Protein AF-A0A2V7VLM2-F1 (afdb_monomer_lite)

Radius of gyration: 46.57 Å; chains: 1; bounding box: 96×86×127 Å

pLDDT: mean 75.6, std 17.17, range [25.17, 95.81]

Foldseek 3Di:
DDDDVVPVPPPPDPDDDDDDDDDALDDDDDPDDDFAEEEEEEELALPFFALEPVDDNLVLVSVLVVLLVPHHYKYWYDFELVLTDISDSVSRDNHHHFHQLLSSVVVVLVVVVVDDPPRQYAYEYEEQPDHGYDPVRCPVVCDDPPDDPSVVSLVNLLQVLLVSLHQAAYENEADFDDDDDDPLVSPDDDPSVLSSNCSNPPPLSDPVLQSVCVVVVDLDDPHDHRYHYDYRHCRVVVVSVVSSSSRDHDDVVRVVCCCVPPVVVVVVVVVVVVVVVLVQEAFFFFKEKEFAAEPDKWFKAAQCWDAFPVGDTHRGDIATDPDNVRGQKIKHWYWFPFQQQLQQEDCPPPDPLLVVLRHDDLVRSVVQLVCLCPPNDPVSVVLSVVLLVLLVVDDLVQLVCQRRDDSNPNHVPHSSVSSSSSSNCSVDPVSVCVRTGIWMWMAGPDDPGDIDTQDAQDWDDRDQWIWGWNDWDADDPHGIMTMIGTNDDDDPPCVVVVDDSVCSVVVVPDDRDYTYRD

Secondary structure (DSSP, 8-state):
---SSTTSSSSS---------PPPTTPPPPTT--SPEEEEEEE-BSSSPPS-SSS-HHHHHHHHHHTTTT--EEEEEESSTTS-EES-GGG--S-BS-B-HHHHHHHHHHHHTTSPTT--EEEEEEE----B--GGGGGGG-PPTT--HHHHHHHHHHHHHHHH---EEEEEESPPP-SS--TT-TT---HHHHHHHHHHHGGGG-HHHHHHHHHTT--STTS---EEEE-TTTHHHHHHHHHHHHHSPP-HHHHHHHIIIIIHHHHHHHHHHHHHHHHTSPPTT-EEEEEE-BT-EEEEEES--EE-TTSSEE-SSEEEES-GGG-SEEEEEE------S-TT-B-TT--HHHHHHTT--HHHHHHHHHHHHHT--HHHHHHHHHHHHHHHHS-HHHHHHHHTS-TTTGGGSBHHHHHHHHHHHHH-HHHHHHHHS-EEEEEE-STT--EEE--TT-EEEETTEEEEEEEEEE-SSSSEEEEEEEEE---SSSGGGTS-HHHHHHT--SPPPEEEE-

Structure (mmCIF, N/CA/C/O backbone):
data_AF-A0A2V7VLM2-F1
#
_entry.id   AF-A0A2V7VLM2-F1
#
loop_
_atom_site.group_PDB
_atom_site.id
_atom_site.type_symbol
_atom_site.label_atom_id
_atom_site.label_alt_id
_atom_site.label_comp_id
_atom_site.label_asym_id
_atom_site.label_entity_id
_atom_site.label_seq_id
_atom_site.pdbx_PDB_ins_code
_atom_site.Cartn_x
_atom_site.Cartn_y
_atom_site.Cartn_z
_atom_site.occupancy
_atom_site.B_iso_or_equiv
_atom_site.auth_seq_id
_atom_site.auth_comp_id
_atom_site.auth_asym_id
_atom_site.auth_atom_id
_atom_site.pdbx_PDB_model_num
ATOM 1 N N . MET A 1 1 ? -28.155 53.108 18.774 1.00 36.38 1 MET A N 1
ATOM 2 C CA . MET A 1 1 ? -28.112 51.716 18.278 1.00 36.38 1 MET A CA 1
ATOM 3 C C . MET A 1 1 ? -28.045 50.780 19.468 1.00 36.38 1 MET A C 1
ATOM 5 O O . MET A 1 1 ? -26.976 50.373 19.896 1.00 36.38 1 MET A O 1
ATOM 9 N N . ALA A 1 2 ? -29.216 50.557 20.053 1.00 30.72 2 ALA A N 1
ATOM 10 C CA . ALA A 1 2 ? -29.470 49.630 21.142 1.00 30.72 2 ALA A CA 1
ATOM 11 C C . ALA A 1 2 ? -30.207 48.412 20.562 1.00 30.72 2 ALA A C 1
ATOM 13 O O . ALA A 1 2 ? -30.839 48.543 19.517 1.00 30.72 2 ALA A O 1
ATOM 14 N N . ASN A 1 3 ? -30.166 47.284 21.274 1.00 41.12 3 ASN A N 1
ATOM 15 C CA . ASN A 1 3 ? -30.905 46.037 21.016 1.00 41.12 3 ASN A CA 1
ATOM 16 C C . ASN A 1 3 ? -30.292 45.032 20.032 1.00 41.12 3 ASN A C 1
ATOM 18 O O . ASN A 1 3 ? -30.831 44.763 18.966 1.00 41.12 3 ASN A O 1
ATOM 22 N N . LEU A 1 4 ? -29.250 44.345 20.503 1.00 33.31 4 LEU A N 1
ATOM 23 C CA . LEU A 1 4 ? -29.078 42.917 20.185 1.00 33.31 4 LEU A CA 1
ATOM 24 C C . LEU A 1 4 ? -28.618 42.086 21.400 1.00 33.31 4 LEU A C 1
ATOM 26 O O . LEU A 1 4 ? -28.840 40.883 21.448 1.00 33.31 4 LEU A O 1
ATOM 30 N N . VAL A 1 5 ? -28.056 42.730 22.431 1.00 40.00 5 VAL A N 1
ATOM 31 C CA . VAL A 1 5 ? -27.582 42.063 23.660 1.00 40.00 5 VAL A CA 1
ATOM 32 C C . VAL A 1 5 ? -28.712 41.822 24.680 1.00 40.00 5 VAL A C 1
ATOM 34 O O . VAL A 1 5 ? -28.629 40.921 25.506 1.00 40.00 5 VAL A O 1
ATOM 37 N N . THR A 1 6 ? -29.827 42.548 24.575 1.00 39.66 6 THR A N 1
ATOM 38 C CA . THR A 1 6 ? -30.983 42.453 25.487 1.00 39.66 6 THR A CA 1
ATOM 39 C C . THR A 1 6 ? -31.973 41.330 25.148 1.00 39.66 6 THR A C 1
ATOM 41 O O . THR A 1 6 ? -32.847 41.041 25.958 1.00 39.66 6 THR A O 1
ATOM 44 N N . LEU A 1 7 ? -31.840 40.659 23.994 1.00 33.75 7 LEU A N 1
ATOM 45 C CA . LEU A 1 7 ? -32.772 39.599 23.569 1.00 33.75 7 LEU A CA 1
ATOM 46 C C . LEU A 1 7 ? -32.312 38.174 23.936 1.00 33.75 7 LEU A C 1
ATOM 48 O O . LEU A 1 7 ? -33.102 37.239 23.850 1.00 33.75 7 LEU A O 1
ATOM 52 N N . LEU A 1 8 ? -31.060 37.994 24.376 1.00 30.78 8 LEU A N 1
ATOM 53 C CA . LEU A 1 8 ? -30.524 36.680 24.769 1.00 30.78 8 LEU A CA 1
ATOM 54 C C . LEU A 1 8 ? -30.582 36.424 26.289 1.00 30.78 8 LEU A C 1
ATOM 56 O O . LEU A 1 8 ? -30.378 35.299 26.734 1.00 30.78 8 LEU A O 1
ATOM 60 N N . GLY A 1 9 ? -30.887 37.455 27.086 1.00 33.91 9 GLY A N 1
ATOM 61 C CA . GLY A 1 9 ? -30.931 37.391 28.553 1.00 33.91 9 GLY A CA 1
ATOM 62 C C . GLY A 1 9 ? -32.288 37.019 29.165 1.00 33.91 9 GLY A C 1
ATOM 63 O O . GLY A 1 9 ? -32.377 36.896 30.380 1.00 33.91 9 GLY A O 1
ATOM 64 N N . LEU A 1 10 ? -33.342 36.831 28.361 1.00 32.16 10 LEU A N 1
ATOM 65 C CA . LEU A 1 10 ? -34.728 36.703 28.852 1.00 32.16 10 LEU A CA 1
ATOM 66 C C . LEU A 1 10 ? -35.415 35.359 28.548 1.00 32.16 10 LEU A C 1
ATOM 68 O O . LEU A 1 10 ? -36.614 35.220 28.760 1.00 32.16 10 LEU A O 1
ATOM 72 N N . LEU A 1 11 ? -34.657 34.343 28.124 1.00 28.86 11 LEU A N 1
ATOM 73 C CA . LEU A 1 11 ? -35.158 32.975 27.895 1.00 28.86 11 LEU A CA 1
ATOM 74 C C . LEU A 1 11 ? -34.593 31.933 28.882 1.00 28.86 11 LEU A C 1
ATOM 76 O O . LEU A 1 11 ? -34.762 30.736 28.678 1.00 28.86 11 LEU A O 1
ATOM 80 N N . LEU A 1 12 ? -33.945 32.380 29.967 1.00 31.59 12 LEU A N 1
ATOM 81 C CA . LEU A 1 12 ? -33.258 31.517 30.944 1.00 31.59 12 LEU A CA 1
ATOM 82 C C . LEU A 1 12 ? -33.837 31.544 32.371 1.00 31.59 12 LEU A C 1
ATOM 84 O O . LEU A 1 12 ? -33.212 31.020 33.287 1.00 31.59 12 LEU A O 1
ATOM 88 N N . LEU A 1 13 ? -35.041 32.080 32.581 1.00 33.88 13 LEU A N 1
ATOM 89 C CA . LEU A 1 13 ? -35.683 32.117 33.903 1.00 33.88 13 LEU A CA 1
ATOM 90 C C . LEU A 1 13 ? -37.165 31.732 33.824 1.00 33.88 13 LEU A C 1
ATOM 92 O O . LEU A 1 13 ? -38.043 32.587 33.834 1.00 33.88 13 LEU A O 1
ATOM 96 N N . ALA A 1 14 ? -37.435 30.426 33.770 1.00 26.89 14 ALA A N 1
ATOM 97 C CA . ALA A 1 14 ? -38.721 29.851 34.168 1.00 26.89 14 ALA A CA 1
ATOM 98 C C . ALA A 1 14 ? -38.580 28.345 34.455 1.00 26.89 14 ALA A C 1
ATOM 100 O O . ALA A 1 14 ? -38.871 27.520 33.597 1.00 26.89 14 ALA A O 1
ATOM 101 N N . ALA A 1 15 ? -38.086 28.004 35.650 1.00 28.00 15 ALA A N 1
ATOM 102 C CA . ALA A 1 15 ? -38.544 26.881 36.486 1.00 28.00 15 ALA A CA 1
ATOM 103 C C . ALA A 1 15 ? -37.548 26.679 37.640 1.00 28.00 15 ALA A C 1
ATOM 105 O O . ALA A 1 15 ? -36.472 26.109 37.463 1.00 28.00 15 ALA A O 1
ATOM 106 N N . GLY A 1 16 ? -37.906 27.166 38.830 1.00 27.03 16 GLY A N 1
ATOM 107 C CA . GLY A 1 16 ? -37.249 26.763 40.073 1.00 27.03 16 GLY A CA 1
ATOM 108 C C . GLY A 1 16 ? -37.515 25.283 40.398 1.00 27.03 16 GLY A C 1
ATOM 109 O O . GLY A 1 16 ? -38.425 24.677 39.824 1.00 27.03 16 GLY A O 1
ATOM 110 N N . PRO A 1 17 ? -36.728 24.681 41.305 1.00 28.83 17 PRO A N 1
ATOM 111 C CA . PRO A 1 17 ? -36.789 23.256 41.587 1.00 28.83 17 PRO A CA 1
ATOM 112 C C . PRO A 1 17 ? -38.043 22.933 42.405 1.00 28.83 17 PRO A C 1
ATOM 114 O O . PRO A 1 17 ? -38.349 23.609 43.384 1.00 28.83 17 PRO A O 1
ATOM 117 N N . SER A 1 18 ? -38.746 21.864 42.036 1.00 25.17 18 SER A N 1
ATOM 118 C CA . SER A 1 18 ? -39.710 21.208 42.918 1.00 25.17 18 SER A CA 1
ATOM 119 C C . SER A 1 18 ? -39.148 19.826 43.274 1.00 25.17 18 SER A C 1
ATOM 121 O O . SER A 1 18 ? -38.706 19.114 42.366 1.00 25.17 18 SER A O 1
ATOM 123 N N . PRO A 1 19 ? -39.085 19.449 44.562 1.00 34.75 19 PRO A N 1
ATOM 124 C CA . PRO A 1 19 ? -38.455 18.210 44.988 1.00 34.75 19 PRO A CA 1
ATOM 125 C C . PRO A 1 19 ? -39.368 17.043 44.612 1.00 34.75 19 PRO A C 1
ATOM 127 O O . PRO A 1 19 ? -40.494 16.950 45.100 1.00 34.75 19 PRO A O 1
ATOM 130 N N . LYS A 1 20 ? -38.906 16.145 43.738 1.00 28.62 20 LYS A N 1
ATOM 131 C CA . LYS A 1 20 ? -39.603 14.882 43.478 1.00 28.62 20 LYS A CA 1
ATOM 132 C C . LYS A 1 20 ? -38.681 13.687 43.689 1.00 28.62 20 LYS A C 1
ATOM 134 O O . LYS A 1 20 ? -37.589 13.622 43.138 1.00 28.62 20 LYS A O 1
ATOM 139 N N . ALA A 1 21 ? -39.208 12.827 44.556 1.00 29.09 21 ALA A N 1
ATOM 140 C CA . ALA A 1 21 ? -38.787 11.534 45.067 1.00 29.09 21 ALA A CA 1
ATOM 141 C C . ALA A 1 21 ? -37.765 10.734 44.247 1.00 29.09 21 ALA A C 1
ATOM 143 O O . ALA A 1 21 ? -37.839 10.632 43.024 1.00 29.09 21 ALA A O 1
ATOM 144 N N . THR A 1 22 ? -36.874 10.083 44.993 1.00 28.08 22 THR A N 1
ATOM 145 C CA . THR A 1 22 ? -36.001 8.986 44.578 1.00 28.08 22 THR A CA 1
ATOM 146 C C . THR A 1 22 ? -36.812 7.919 43.825 1.00 28.08 22 THR A C 1
ATOM 148 O O . THR A 1 22 ? -37.775 7.402 44.395 1.00 28.08 22 THR A O 1
ATOM 151 N N . PRO A 1 23 ? -36.483 7.576 42.567 1.00 33.62 23 PRO A N 1
ATOM 152 C CA . PRO A 1 23 ? -37.183 6.503 41.873 1.00 33.62 23 PRO A CA 1
ATOM 153 C C . PRO A 1 23 ? -36.756 5.138 42.437 1.00 33.62 23 PRO A C 1
ATOM 155 O O . PRO A 1 23 ? -35.568 4.852 42.568 1.00 33.62 23 PRO A O 1
ATOM 158 N N . SER A 1 24 ? -37.755 4.322 42.782 1.00 31.94 24 SER A N 1
ATOM 159 C CA . SER A 1 24 ? -37.627 2.933 43.242 1.00 31.94 24 SER A CA 1
ATOM 160 C C . SER A 1 24 ? -37.274 1.988 42.070 1.00 31.94 24 SER A C 1
ATOM 162 O O . SER A 1 24 ? -37.649 2.297 40.936 1.00 31.94 24 SER A O 1
ATOM 164 N N . PRO A 1 25 ? -36.603 0.836 42.288 1.00 42.09 25 PRO A N 1
ATOM 165 C CA . PRO A 1 25 ? -36.023 0.005 41.219 1.00 42.09 25 PRO A CA 1
ATOM 166 C C . PRO A 1 25 ? -37.010 -0.775 40.325 1.00 42.09 25 PRO A C 1
ATOM 168 O O . PRO A 1 25 ? -36.563 -1.587 39.525 1.00 42.09 25 PRO A O 1
ATOM 171 N N . ALA A 1 26 ? -38.331 -0.589 40.448 1.00 37.78 26 ALA A N 1
ATOM 172 C CA . ALA A 1 26 ? -39.301 -1.590 39.977 1.00 37.78 26 ALA A CA 1
ATOM 173 C C . ALA A 1 26 ? -40.426 -1.108 39.036 1.00 37.78 26 ALA A C 1
ATOM 175 O O . ALA A 1 26 ? -41.301 -1.907 38.708 1.00 37.78 26 ALA A O 1
ATOM 176 N N . GLU A 1 27 ? -40.454 0.140 38.561 1.00 34.72 27 GLU A N 1
ATOM 177 C CA . GLU A 1 27 ? -41.516 0.557 37.625 1.00 34.72 27 GLU A CA 1
ATOM 178 C C . GLU A 1 27 ? -41.130 0.340 36.154 1.00 34.72 27 GLU A C 1
ATOM 180 O O . GLU A 1 27 ? -40.194 0.950 35.629 1.00 34.72 27 GLU A O 1
ATOM 185 N N . ALA A 1 28 ? -41.901 -0.509 35.464 1.00 34.22 28 ALA A N 1
ATOM 186 C CA . ALA A 1 28 ? -41.904 -0.580 34.007 1.00 34.22 28 ALA A CA 1
ATOM 187 C C . ALA A 1 28 ? -42.224 0.819 33.433 1.00 34.22 28 ALA A C 1
ATOM 189 O O . ALA A 1 28 ? -43.205 1.439 33.855 1.00 34.22 28 ALA A O 1
ATOM 190 N N . PRO A 1 29 ? -41.410 1.362 32.508 1.00 45.91 29 PRO A N 1
ATOM 191 C CA . PRO A 1 29 ? -41.426 2.795 32.261 1.00 45.91 29 PRO A CA 1
ATOM 192 C C . PRO A 1 29 ? -42.548 3.240 31.308 1.00 45.91 29 PRO A C 1
ATOM 194 O O . PRO A 1 29 ? -42.953 2.490 30.414 1.00 45.91 29 PRO A O 1
ATOM 197 N N . PRO A 1 30 ? -42.999 4.503 31.434 1.00 34.47 30 PRO A N 1
ATOM 198 C CA . PRO A 1 30 ? -43.949 5.124 30.520 1.00 34.47 30 PRO A CA 1
ATOM 199 C C . PRO A 1 30 ? -43.383 5.250 29.088 1.00 34.47 30 PRO A C 1
ATOM 201 O O . PRO A 1 30 ? -42.171 5.413 28.897 1.00 34.47 30 PRO A O 1
ATOM 204 N N . PRO A 1 31 ? -44.244 5.206 28.056 1.00 32.31 31 PRO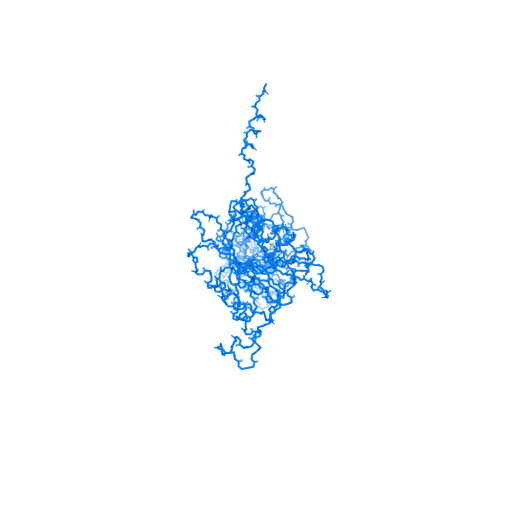 A N 1
ATOM 205 C CA . PRO A 1 31 ? -43.822 5.236 26.658 1.00 32.31 31 PRO A CA 1
ATOM 206 C C . PRO A 1 31 ? -43.157 6.575 26.294 1.00 32.31 31 PRO A C 1
ATOM 208 O O . PRO A 1 31 ? -43.756 7.634 26.461 1.00 32.31 31 PRO A O 1
ATOM 211 N N . GLY A 1 32 ? -41.929 6.538 25.752 1.00 42.75 32 GLY A N 1
ATOM 212 C CA . GLY A 1 32 ? -41.307 7.702 25.094 1.00 42.75 32 GLY A CA 1
ATOM 213 C C . GLY A 1 32 ? -39.855 8.048 25.455 1.00 42.75 32 GLY A C 1
ATOM 214 O O . GLY A 1 32 ? -39.285 8.934 24.816 1.00 42.75 32 GLY A O 1
ATOM 215 N N . GLN A 1 33 ? -39.211 7.377 26.417 1.00 53.19 33 GLN A N 1
ATOM 216 C CA . GLN A 1 33 ? -37.800 7.653 26.734 1.00 53.19 33 GLN A CA 1
ATOM 217 C C . GLN A 1 33 ? -36.849 7.129 25.641 1.00 53.19 33 GLN A C 1
ATOM 219 O O . GLN A 1 33 ? -36.664 5.924 25.470 1.00 53.19 33 GLN A O 1
ATOM 224 N N . LYS A 1 34 ? -36.223 8.055 24.903 1.00 55.72 34 LYS A N 1
ATOM 225 C CA . LYS A 1 34 ? -35.203 7.769 23.882 1.00 55.72 34 LYS A CA 1
ATOM 226 C C . LYS A 1 34 ? -33.808 7.739 24.518 1.00 55.72 34 LYS A C 1
ATOM 228 O O . LYS A 1 34 ? -33.293 8.778 24.920 1.00 55.72 34 LYS A O 1
ATOM 233 N N . GLY A 1 35 ? -33.196 6.559 24.583 1.00 68.31 35 GLY A N 1
ATOM 234 C CA . GLY A 1 35 ? -31.826 6.351 25.065 1.00 68.31 35 GLY A CA 1
ATOM 235 C C . GLY A 1 35 ? -31.479 4.862 25.193 1.00 68.31 35 GLY A C 1
ATOM 236 O O . GLY A 1 35 ? -32.407 4.035 25.198 1.00 68.31 35 GLY A O 1
ATOM 237 N N . PRO A 1 36 ? -30.179 4.518 25.281 1.00 82.38 36 PRO A N 1
ATOM 238 C CA . PRO A 1 36 ? -29.753 3.139 25.478 1.00 82.38 36 PRO A CA 1
ATOM 239 C C . PRO A 1 36 ? -30.281 2.595 26.811 1.00 82.38 36 PRO A C 1
ATOM 241 O O . PRO A 1 36 ? -30.443 3.341 27.777 1.00 82.38 36 PRO A O 1
ATOM 244 N N . VAL A 1 37 ? -30.562 1.296 26.856 1.00 89.00 37 VAL A N 1
ATOM 245 C CA . VAL A 1 37 ? -30.801 0.561 28.101 1.00 89.00 37 VAL A CA 1
ATOM 246 C C . VAL A 1 37 ? -29.452 0.068 28.616 1.00 89.00 37 VAL A C 1
ATOM 248 O O . VAL A 1 37 ? -28.719 -0.611 27.893 1.00 89.00 37 VAL A O 1
ATOM 251 N N . ILE A 1 38 ? -29.120 0.421 29.855 1.00 91.06 38 ILE A N 1
ATOM 252 C CA . ILE A 1 38 ? -27.850 0.062 30.487 1.00 91.06 38 ILE A CA 1
ATOM 253 C C . ILE A 1 38 ? -28.039 -1.178 31.364 1.00 91.06 38 ILE A C 1
ATOM 255 O O . ILE A 1 38 ? -28.771 -1.146 32.347 1.00 91.06 38 ILE A O 1
ATOM 259 N N . LEU A 1 39 ? -27.367 -2.272 31.031 1.00 93.62 39 LEU A N 1
ATOM 260 C CA . LEU A 1 39 ? -27.324 -3.471 31.863 1.00 93.62 39 LEU A CA 1
ATOM 261 C C . LEU A 1 39 ? -26.073 -3.403 32.744 1.00 93.62 39 LEU A C 1
ATOM 263 O O . LEU A 1 39 ? -24.953 -3.512 32.240 1.00 93.62 39 LEU A O 1
ATOM 267 N N . PHE A 1 40 ? -26.252 -3.196 34.045 1.00 94.19 40 PHE A N 1
ATOM 268 C CA . PHE A 1 40 ? -25.166 -3.276 35.018 1.00 94.19 40 PHE A CA 1
ATOM 269 C C . PHE A 1 40 ? -24.953 -4.723 35.427 1.00 94.19 40 PHE A C 1
ATOM 271 O O . PHE A 1 40 ? -25.861 -5.345 35.966 1.00 94.19 40 PHE A O 1
ATOM 278 N N . LEU A 1 41 ? -23.747 -5.232 35.209 1.00 95.69 41 LEU A N 1
ATOM 279 C CA . LEU A 1 41 ? -23.277 -6.487 35.778 1.00 95.69 41 LEU A CA 1
ATOM 280 C C . LEU A 1 41 ? -22.257 -6.117 36.844 1.00 95.69 41 LEU A C 1
ATOM 282 O O . LEU A 1 41 ? -21.207 -5.561 36.526 1.00 95.69 41 LEU A O 1
ATOM 286 N N . ILE A 1 42 ? -22.579 -6.378 38.103 1.00 93.69 42 ILE A N 1
ATOM 287 C CA . ILE A 1 42 ? -21.729 -5.999 39.230 1.00 93.69 42 ILE A CA 1
ATOM 288 C C . ILE A 1 42 ? -21.347 -7.251 39.989 1.00 93.69 42 ILE A C 1
ATOM 290 O O . ILE A 1 42 ? -22.200 -7.993 40.479 1.00 93.69 42 ILE A O 1
ATOM 294 N N . ASP A 1 43 ? -20.044 -7.443 40.069 1.00 90.94 43 ASP A N 1
ATOM 295 C CA . ASP A 1 43 ? -19.423 -8.505 40.828 1.00 90.94 43 ASP A CA 1
ATOM 296 C C . ASP A 1 43 ? -19.729 -8.317 42.325 1.00 90.94 43 ASP A C 1
ATOM 298 O O . ASP A 1 43 ? -19.527 -7.245 42.899 1.00 90.94 43 ASP A O 1
ATOM 302 N N . ASN A 1 44 ? -20.304 -9.340 42.947 1.00 90.56 44 ASN A N 1
ATOM 303 C CA . ASN A 1 44 ? -20.705 -9.353 44.353 1.00 90.56 44 ASN A CA 1
ATOM 304 C C . ASN A 1 44 ? -19.815 -10.289 45.186 1.00 90.56 44 ASN A C 1
ATOM 306 O O . ASN A 1 44 ? -20.177 -10.644 46.315 1.00 90.56 44 ASN A O 1
ATOM 310 N N . SER A 1 45 ? -18.667 -10.694 44.642 1.00 86.31 45 SER A N 1
ATOM 311 C CA . SER A 1 45 ? -17.670 -11.515 45.323 1.00 86.31 45 SER A CA 1
ATOM 312 C C . SER A 1 45 ? -17.022 -10.789 46.502 1.00 86.31 45 SER A C 1
ATOM 314 O O . SER A 1 45 ? -17.070 -9.560 46.636 1.00 86.31 45 SER A O 1
ATOM 316 N N . ALA A 1 46 ? -16.417 -11.569 47.396 1.00 84.25 46 ALA A N 1
ATOM 317 C CA . ALA A 1 46 ? -15.683 -11.046 48.543 1.00 84.25 46 ALA A CA 1
ATOM 318 C C . ALA A 1 46 ? -14.374 -10.323 48.171 1.00 84.25 46 ALA A C 1
ATOM 320 O O . ALA A 1 46 ? -13.882 -9.526 48.973 1.00 84.25 46 ALA A O 1
ATOM 321 N N . SER A 1 47 ? -13.805 -10.596 46.992 1.00 82.25 47 SER A N 1
ATOM 322 C CA . SER A 1 47 ? -12.548 -9.988 46.542 1.00 82.25 47 SER A CA 1
ATOM 323 C C . SER A 1 47 ? -12.735 -8.564 46.022 1.00 82.25 47 SER A C 1
ATOM 325 O O . SER A 1 47 ? -11.824 -7.745 46.169 1.00 82.25 47 SER A O 1
ATOM 327 N N . LEU A 1 48 ? -13.925 -8.233 45.502 1.00 83.69 48 LEU A N 1
ATOM 328 C CA . LEU A 1 48 ? -14.213 -6.893 45.008 1.00 83.69 48 LEU A CA 1
ATOM 329 C C . LEU A 1 48 ? -14.204 -5.864 46.161 1.00 83.69 48 LEU A C 1
ATOM 331 O O . LEU A 1 48 ? -15.014 -5.967 47.093 1.00 83.69 48 LEU A O 1
ATOM 335 N N . PRO A 1 49 ? -13.359 -4.815 46.089 1.00 81.94 49 PRO A N 1
ATOM 336 C CA . PRO A 1 49 ? -13.388 -3.721 47.052 1.00 81.94 49 PRO A CA 1
ATOM 337 C C . PRO A 1 49 ? -14.740 -2.983 47.062 1.00 81.94 49 PRO A C 1
ATOM 339 O O . PRO A 1 49 ? -15.453 -2.971 46.056 1.00 81.94 49 PRO A O 1
ATOM 342 N N . PRO A 1 50 ? -15.099 -2.299 48.165 1.00 81.44 50 PRO A N 1
ATOM 343 C CA . PRO A 1 50 ? -16.266 -1.420 48.181 1.00 81.44 50 PRO A CA 1
ATOM 344 C C . PRO A 1 50 ? -16.218 -0.392 47.038 1.00 81.44 50 PRO A C 1
ATOM 346 O O . PRO A 1 50 ? -15.166 0.180 46.764 1.00 81.44 50 PRO A O 1
ATOM 349 N N . LEU A 1 51 ? -17.372 -0.126 46.409 1.00 81.38 51 LEU A N 1
ATOM 350 C CA . LEU A 1 51 ? -17.502 0.863 45.322 1.00 81.38 51 LEU A CA 1
ATOM 351 C C . LEU A 1 51 ? -17.092 2.273 45.746 1.00 81.38 51 LEU A C 1
ATOM 353 O O . LEU A 1 51 ? -16.620 3.055 44.926 1.00 81.38 51 LEU A O 1
ATOM 357 N N . ASP A 1 52 ? -17.313 2.590 47.018 1.00 82.19 52 ASP A N 1
ATOM 358 C CA . ASP A 1 52 ? -16.884 3.826 47.642 1.00 82.19 52 ASP A CA 1
ATOM 359 C C . ASP A 1 52 ? -16.339 3.505 49.039 1.00 82.19 52 ASP A C 1
ATOM 361 O O . ASP A 1 52 ? -17.004 2.785 49.792 1.00 82.19 52 ASP A O 1
ATOM 365 N N . PRO A 1 53 ? -15.151 4.007 49.410 1.00 77.94 53 PRO A N 1
ATOM 366 C CA . PRO A 1 53 ? -14.603 3.797 50.746 1.00 77.94 53 PRO A CA 1
ATOM 367 C C . PRO A 1 53 ? -15.375 4.548 51.844 1.00 77.94 53 PRO A C 1
ATOM 369 O O . PRO A 1 53 ? -15.239 4.201 53.017 1.00 77.94 53 PRO A O 1
ATOM 372 N N . LEU A 1 54 ? -16.162 5.573 51.497 1.00 79.69 54 LEU A N 1
ATOM 373 C CA . LEU A 1 54 ? -16.848 6.453 52.450 1.00 79.69 54 LEU A CA 1
ATOM 374 C C . LEU A 1 54 ? -18.336 6.126 52.624 1.00 79.69 54 LEU A C 1
ATOM 376 O O . LEU A 1 54 ? -18.960 6.602 53.574 1.00 79.69 54 LEU A O 1
ATOM 380 N N . GLU A 1 55 ? -18.919 5.325 51.733 1.00 80.56 55 GLU A N 1
ATOM 381 C CA . GLU A 1 55 ? -20.351 5.021 51.740 1.00 80.56 55 GLU A CA 1
ATOM 382 C C . GLU A 1 55 ? -20.641 3.548 52.046 1.00 80.56 55 GLU A C 1
ATOM 384 O O . GLU A 1 55 ? -19.859 2.639 51.768 1.00 80.56 55 GLU A O 1
ATOM 389 N N . LYS A 1 56 ? -21.825 3.285 52.615 1.00 84.94 56 LYS A N 1
ATOM 390 C CA . LYS A 1 56 ? -22.320 1.911 52.766 1.00 84.94 56 LYS A CA 1
ATOM 391 C C . LYS A 1 56 ? -22.569 1.314 51.379 1.00 84.94 56 LYS A C 1
ATOM 393 O O . LYS A 1 56 ? -23.116 1.989 50.517 1.00 84.94 56 LYS A O 1
ATOM 398 N N . ARG A 1 57 ? -22.258 0.028 51.196 1.00 83.62 57 ARG A N 1
ATOM 399 C CA . ARG A 1 57 ? -22.314 -0.689 49.903 1.00 83.62 57 ARG A CA 1
ATOM 400 C C . ARG A 1 57 ? -23.586 -0.422 49.088 1.00 83.62 57 ARG A C 1
ATOM 402 O O . ARG A 1 57 ? -23.494 0.027 47.952 1.00 83.62 57 ARG A O 1
ATOM 409 N N . VAL A 1 58 ? -24.761 -0.651 49.681 1.00 87.50 58 VAL A N 1
ATOM 410 C CA . VAL A 1 58 ? -26.055 -0.436 49.005 1.00 87.50 58 VAL A CA 1
ATOM 411 C C . VAL A 1 58 ? -26.274 1.042 48.664 1.00 87.50 58 VAL A C 1
ATOM 413 O O . VAL A 1 58 ? -26.686 1.351 47.554 1.00 87.50 58 VAL A O 1
ATOM 416 N N . ALA A 1 59 ? -25.917 1.961 49.566 1.00 86.06 59 ALA A N 1
ATOM 417 C CA . ALA A 1 59 ? -26.043 3.398 49.319 1.00 86.06 59 ALA A CA 1
ATOM 418 C C . ALA A 1 59 ? -25.130 3.867 48.171 1.00 86.06 59 ALA A C 1
ATOM 420 O O . ALA A 1 59 ? -25.569 4.632 47.317 1.00 86.06 59 ALA A O 1
ATOM 421 N N . ALA A 1 60 ? -23.901 3.345 48.100 1.00 85.81 60 ALA A N 1
ATOM 422 C CA . ALA A 1 60 ? -22.976 3.627 47.004 1.00 85.81 60 ALA A CA 1
ATOM 423 C C . ALA A 1 60 ? -23.534 3.142 45.655 1.00 85.81 60 ALA A C 1
ATOM 425 O O . ALA A 1 60 ? -23.436 3.835 44.639 1.00 85.81 60 ALA A O 1
ATOM 426 N N . LEU A 1 61 ? -24.160 1.961 45.654 1.00 86.75 61 LEU A N 1
ATOM 427 C CA . LEU A 1 61 ? -24.802 1.385 44.478 1.00 86.75 61 LEU A CA 1
ATOM 428 C C . LEU A 1 61 ? -26.006 2.226 44.014 1.00 86.75 61 LEU A C 1
ATOM 430 O O . LEU A 1 61 ? -26.102 2.582 42.840 1.00 86.75 61 LEU A O 1
ATOM 434 N N . GLU A 1 62 ? -26.884 2.616 44.938 1.00 87.12 62 GLU A N 1
ATOM 435 C CA . GLU A 1 62 ? -28.026 3.497 44.658 1.00 87.12 62 GLU A CA 1
ATOM 436 C C . GLU A 1 62 ? -27.578 4.876 44.149 1.00 87.12 62 GLU A C 1
ATOM 438 O O . GLU A 1 62 ? -28.141 5.410 43.187 1.00 87.12 62 GLU A O 1
ATOM 443 N N . LYS A 1 63 ? -26.512 5.437 44.731 1.00 86.94 63 LYS A N 1
ATOM 444 C CA . LYS A 1 63 ? -25.915 6.699 44.281 1.00 86.94 63 LYS A CA 1
ATOM 445 C C . LYS A 1 63 ? -25.371 6.589 42.859 1.00 86.94 63 LYS A C 1
ATOM 447 O O . LYS A 1 63 ? -25.578 7.507 42.062 1.00 86.94 63 LYS A O 1
ATOM 452 N N . MET A 1 64 ? -24.748 5.460 42.515 1.00 86.38 64 MET A N 1
ATOM 453 C CA . MET A 1 64 ? -24.282 5.195 41.154 1.00 86.38 64 MET A CA 1
ATOM 454 C C . MET A 1 64 ? -25.435 5.170 40.145 1.00 86.38 64 MET A C 1
ATOM 456 O O . MET A 1 64 ? -25.319 5.762 39.069 1.00 86.38 64 MET A O 1
ATOM 460 N N . PHE A 1 65 ? -26.572 4.561 40.487 1.00 84.81 65 PHE A N 1
ATOM 461 C CA . PHE A 1 65 ? -27.758 4.597 39.623 1.00 84.81 65 PHE A CA 1
ATOM 462 C C . PHE A 1 65 ? -28.307 6.016 39.444 1.00 84.81 65 PHE A C 1
ATOM 464 O O . PHE A 1 65 ? -28.763 6.374 38.354 1.00 84.81 65 PHE A O 1
ATOM 471 N N . GLY A 1 66 ? -28.161 6.877 40.455 1.00 82.81 66 GLY A N 1
ATOM 472 C CA . GLY A 1 66 ? -28.459 8.307 40.353 1.00 82.81 66 GLY A CA 1
ATOM 473 C C . GLY A 1 66 ? -27.694 9.031 39.231 1.00 82.81 66 GLY A C 1
ATOM 474 O O . GLY A 1 66 ? -28.187 10.022 38.681 1.00 82.81 66 GLY A O 1
ATOM 475 N N . PHE A 1 67 ? -26.529 8.527 38.807 1.00 83.69 67 PHE A N 1
ATOM 476 C CA . PHE A 1 67 ? -25.734 9.131 37.728 1.00 83.69 67 PHE A CA 1
ATOM 477 C C . PHE A 1 67 ? -26.407 9.052 36.356 1.00 83.69 67 PHE A C 1
ATOM 479 O O . PHE A 1 67 ? -26.100 9.863 35.478 1.00 83.69 67 PHE A O 1
ATOM 486 N N . LEU A 1 68 ? -27.344 8.120 36.181 1.00 78.31 68 LEU A N 1
ATOM 487 C CA . LEU A 1 68 ? -28.001 7.826 34.910 1.00 78.31 68 LEU A CA 1
ATOM 488 C C . LEU A 1 68 ? -29.084 8.848 34.538 1.00 78.31 68 LEU A C 1
ATOM 490 O O . LEU A 1 68 ? -29.584 8.803 33.418 1.00 78.31 68 LEU A O 1
ATOM 494 N N . ARG A 1 69 ? -29.430 9.791 35.433 1.00 69.31 69 ARG A N 1
ATOM 495 C CA . ARG A 1 69 ? -30.320 10.949 35.175 1.00 69.31 69 ARG A CA 1
ATOM 496 C C . ARG A 1 69 ? -31.596 10.599 34.383 1.00 69.31 69 ARG A C 1
ATOM 498 O O . ARG A 1 69 ? -31.982 11.327 33.471 1.00 69.31 69 ARG A O 1
ATOM 505 N N . GLY A 1 70 ? -32.241 9.484 34.727 1.00 68.19 70 GLY A N 1
ATOM 506 C CA . GLY A 1 70 ? -33.485 9.033 34.090 1.00 68.19 70 GLY A CA 1
ATOM 507 C C . GLY A 1 70 ? -33.311 8.135 32.861 1.00 68.19 70 GLY A C 1
ATOM 508 O O . GLY A 1 70 ? -34.287 7.904 32.154 1.00 68.19 70 GLY A O 1
ATOM 509 N N . GLN A 1 71 ? -32.106 7.624 32.584 1.00 76.88 71 GLN A N 1
ATOM 510 C CA . GLN A 1 71 ? -31.927 6.533 31.624 1.00 76.88 71 GLN A CA 1
ATOM 511 C C . GLN A 1 71 ? -32.390 5.188 32.184 1.00 76.88 71 GLN A C 1
ATOM 513 O O . GLN A 1 71 ? -32.325 4.941 33.387 1.00 76.88 71 GLN A O 1
ATOM 518 N N . ARG A 1 72 ? -32.825 4.308 31.277 1.00 84.31 72 ARG A N 1
ATOM 519 C CA . ARG A 1 72 ? -33.272 2.951 31.598 1.00 84.31 72 ARG A CA 1
ATOM 520 C C . ARG A 1 72 ? -32.071 2.089 31.966 1.00 84.31 72 ARG A C 1
ATOM 522 O O . ARG A 1 72 ? -31.106 2.036 31.202 1.00 84.31 72 ARG A O 1
ATOM 529 N N . TYR A 1 73 ? -32.154 1.381 33.084 1.00 89.56 73 TYR A N 1
ATOM 530 C CA . TYR A 1 73 ? -31.132 0.424 33.478 1.00 89.56 73 TYR A CA 1
ATOM 531 C C . TYR A 1 73 ? -31.733 -0.831 34.101 1.00 89.56 73 TYR A C 1
ATOM 533 O O . TYR A 1 73 ? -32.884 -0.822 34.531 1.00 89.56 73 TYR A O 1
ATOM 541 N N . ARG A 1 74 ? -30.942 -1.901 34.119 1.00 93.00 74 ARG A N 1
ATOM 542 C CA . ARG A 1 74 ? -31.197 -3.134 34.873 1.00 93.00 74 ARG A CA 1
ATOM 543 C C . ARG A 1 74 ? -29.948 -3.498 35.647 1.00 93.00 74 ARG A C 1
ATOM 545 O O . ARG A 1 74 ? -28.840 -3.235 35.172 1.00 93.00 74 ARG A O 1
ATOM 552 N N . LEU A 1 75 ? -30.126 -4.095 36.812 1.00 93.56 75 LEU A N 1
ATOM 553 C CA . LEU A 1 75 ? -29.040 -4.555 37.666 1.00 93.56 75 LEU A CA 1
ATOM 554 C C . LEU A 1 75 ? -28.983 -6.080 37.649 1.00 93.56 75 LEU A C 1
ATOM 556 O O . LEU A 1 75 ? -29.985 -6.740 37.895 1.00 93.56 75 LEU A O 1
ATOM 560 N N . VAL A 1 76 ? -27.794 -6.626 37.435 1.00 95.12 76 VAL A N 1
ATOM 561 C CA . VAL A 1 76 ? -27.448 -8.026 37.667 1.00 95.12 76 VAL A CA 1
ATOM 562 C C . VAL A 1 76 ? -26.275 -8.042 38.641 1.00 95.12 76 VAL A C 1
ATOM 564 O O . VAL A 1 76 ? -25.143 -7.722 38.280 1.00 95.12 76 VAL A O 1
ATOM 567 N N . LEU A 1 77 ? -26.553 -8.379 39.895 1.00 93.69 77 LEU A N 1
ATOM 568 C CA . LEU A 1 77 ? -25.524 -8.728 40.869 1.00 93.69 77 LEU A CA 1
ATOM 569 C C . LEU A 1 77 ? -25.1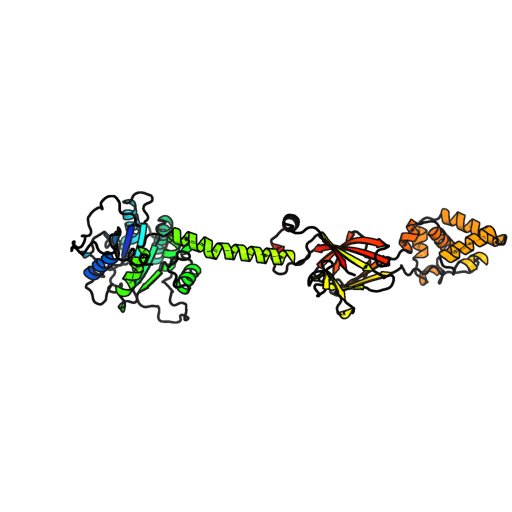52 -10.190 40.649 1.00 93.69 77 LEU A C 1
ATOM 571 O O . LEU A 1 77 ? -26.058 -11.013 40.508 1.00 93.69 77 LEU A O 1
ATOM 575 N N . PHE A 1 78 ? -23.864 -10.521 40.621 1.00 93.81 78 PHE A N 1
ATOM 576 C CA . PHE A 1 78 ? -23.439 -11.896 40.360 1.00 93.81 78 PHE A CA 1
ATOM 577 C C . PHE A 1 78 ? -22.272 -12.349 41.242 1.00 93.81 78 PHE A C 1
ATOM 579 O O . PHE A 1 78 ? -21.443 -11.545 41.659 1.00 93.81 78 PHE A O 1
ATOM 586 N N . GLY A 1 79 ? -22.233 -13.654 41.494 1.00 89.50 79 GLY A N 1
ATOM 587 C CA . GLY A 1 79 ? -21.128 -14.404 42.086 1.00 89.50 79 GLY A CA 1
ATOM 588 C C . GLY A 1 79 ? -21.047 -15.762 41.383 1.00 89.50 79 GLY A C 1
ATOM 589 O O . GLY A 1 79 ? -20.833 -15.802 40.171 1.00 89.50 79 GLY A O 1
ATOM 590 N N . GLY A 1 80 ? -21.317 -16.860 42.095 1.00 87.44 80 GLY A N 1
ATOM 591 C CA . GLY A 1 80 ? -21.646 -18.159 41.476 1.00 87.44 80 GLY A CA 1
ATOM 592 C C . GLY A 1 80 ? -23.038 -18.190 40.814 1.00 87.44 80 GLY A C 1
ATOM 593 O O . GLY A 1 80 ? -23.825 -17.250 40.954 1.00 87.44 80 GLY A O 1
ATOM 594 N N . ARG A 1 81 ? -23.413 -19.288 40.138 1.00 89.31 81 ARG A N 1
ATOM 595 C CA . ARG A 1 81 ? -24.709 -19.448 39.424 1.00 89.31 81 ARG A CA 1
ATOM 596 C C . ARG A 1 81 ? -25.915 -19.257 40.343 1.00 89.31 81 ARG A C 1
ATOM 598 O O . ARG A 1 81 ? -26.956 -18.768 39.909 1.00 89.31 81 ARG A O 1
ATOM 605 N N . ARG A 1 82 ? -25.784 -19.647 41.614 1.00 88.06 82 ARG A N 1
ATOM 606 C CA . ARG A 1 82 ? -26.823 -19.500 42.654 1.00 88.06 82 ARG A CA 1
ATOM 607 C C . ARG A 1 82 ? -26.817 -18.134 43.345 1.00 88.06 82 ARG A C 1
ATOM 609 O O . ARG A 1 82 ? -27.717 -17.848 44.130 1.00 88.06 82 ARG A O 1
ATOM 616 N N . GLU A 1 83 ? -25.828 -17.296 43.056 1.00 88.25 83 GLU A N 1
ATOM 617 C CA . GLU A 1 83 ? -25.611 -15.981 43.669 1.00 88.25 83 GLU A CA 1
ATOM 618 C C . GLU A 1 83 ? -25.897 -14.845 42.673 1.00 88.25 83 GLU A C 1
ATOM 620 O O . GLU A 1 83 ? -25.277 -13.783 42.721 1.00 88.25 83 GLU A O 1
ATOM 625 N N . ILE A 1 84 ? -26.840 -15.072 41.752 1.00 91.62 84 ILE A N 1
ATOM 626 C CA . ILE A 1 84 ? -27.261 -14.091 40.751 1.00 91.62 84 ILE A CA 1
ATOM 627 C C . ILE A 1 84 ? -28.587 -13.465 41.176 1.00 91.62 84 ILE A C 1
ATOM 629 O O . ILE A 1 84 ? -29.593 -14.158 41.337 1.00 91.62 84 ILE A O 1
ATOM 633 N N . PHE A 1 85 ? -28.601 -12.142 41.310 1.00 93.56 85 PHE A N 1
ATOM 634 C CA . PHE A 1 85 ? -29.780 -11.368 41.694 1.00 93.56 85 PHE A CA 1
ATOM 635 C C . PHE A 1 85 ? -30.040 -10.276 40.663 1.00 93.56 85 PHE A C 1
ATOM 637 O O . PHE A 1 85 ? -29.128 -9.546 40.278 1.00 93.56 85 PHE A O 1
ATOM 644 N N . VAL A 1 86 ? -31.291 -10.160 40.223 1.00 92.88 86 VAL A N 1
ATOM 645 C CA . VAL A 1 86 ? -31.712 -9.179 39.219 1.00 92.88 86 VAL A CA 1
ATOM 646 C C . VAL A 1 86 ? -32.554 -8.104 39.897 1.00 92.88 86 VAL A C 1
ATOM 648 O O . VAL A 1 86 ? -33.482 -8.435 40.628 1.00 92.88 86 VAL A O 1
ATOM 651 N N . ASP A 1 87 ? -32.205 -6.836 39.678 1.00 90.38 87 ASP A N 1
ATOM 652 C CA . ASP A 1 87 ? -32.901 -5.643 40.190 1.00 90.38 87 ASP A CA 1
ATOM 653 C C . ASP A 1 87 ? -33.151 -5.622 41.713 1.00 90.38 87 ASP A C 1
ATOM 655 O O . ASP A 1 87 ? -34.071 -4.963 42.193 1.00 90.38 87 ASP A O 1
ATOM 659 N N . ASP A 1 88 ? -32.292 -6.294 42.491 1.00 89.31 88 ASP A N 1
ATOM 660 C CA . ASP A 1 88 ? -32.328 -6.311 43.961 1.00 89.31 88 ASP A CA 1
ATOM 661 C C . ASP A 1 88 ? -31.028 -5.726 44.560 1.00 89.31 88 ASP A C 1
ATOM 663 O O . ASP A 1 88 ? -30.102 -6.467 44.909 1.00 89.31 88 ASP A O 1
ATOM 667 N N . PRO A 1 89 ? -30.927 -4.387 44.707 1.00 88.25 89 PRO A N 1
ATOM 668 C CA . PRO A 1 89 ? -29.764 -3.730 45.308 1.00 88.25 89 PRO A CA 1
ATOM 669 C C . PRO A 1 89 ? -29.492 -4.160 46.757 1.00 88.25 89 PRO A C 1
ATOM 671 O O . PRO A 1 89 ? -28.350 -4.095 47.212 1.00 88.25 89 PRO A O 1
ATOM 674 N N . GLY A 1 90 ? -30.510 -4.630 47.492 1.00 87.44 90 GLY A N 1
ATOM 675 C CA . GLY A 1 90 ? -30.383 -5.054 48.892 1.00 87.44 90 GLY A CA 1
ATOM 676 C C . GLY A 1 90 ? -29.529 -6.314 49.078 1.00 87.44 90 GLY A C 1
ATOM 677 O O . GLY A 1 90 ? -29.067 -6.609 50.189 1.00 87.44 90 GLY A O 1
ATOM 678 N N . ARG A 1 91 ? -29.278 -7.048 47.989 1.00 89.19 91 ARG A N 1
ATOM 679 C CA . ARG A 1 91 ? -28.383 -8.214 47.942 1.00 89.19 91 ARG A CA 1
ATOM 680 C C . ARG A 1 91 ? -26.920 -7.848 47.718 1.00 89.19 91 ARG A C 1
ATOM 682 O O . ARG A 1 91 ? -26.068 -8.731 47.827 1.00 89.19 91 ARG A O 1
ATOM 689 N N . TYR A 1 92 ? -26.610 -6.575 47.471 1.00 87.75 92 TYR A N 1
ATOM 690 C CA . TYR A 1 92 ? -25.235 -6.131 47.288 1.00 87.75 92 TYR A CA 1
ATOM 691 C C . TYR A 1 92 ? -24.485 -6.105 48.621 1.00 87.75 92 TYR A C 1
ATOM 693 O O . TYR A 1 92 ? -24.722 -5.262 49.494 1.00 87.75 92 TYR A O 1
ATOM 701 N N . ARG A 1 93 ? -23.598 -7.084 48.797 1.00 84.69 93 ARG A N 1
ATOM 702 C CA . ARG A 1 93 ? -22.922 -7.361 50.065 1.00 84.69 93 ARG A CA 1
ATOM 703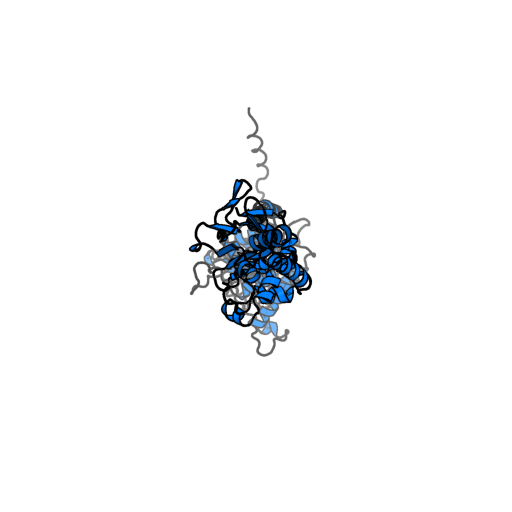 C C . ARG A 1 93 ? -21.438 -7.663 49.914 1.00 84.69 93 ARG A C 1
ATOM 705 O O . ARG A 1 93 ? -20.796 -7.667 50.956 1.00 84.69 93 ARG A O 1
ATOM 712 N N . ASN A 1 94 ? -20.892 -7.868 48.712 1.00 85.00 94 ASN A N 1
ATOM 713 C CA . ASN A 1 94 ? -19.492 -8.263 48.476 1.00 85.00 94 ASN A CA 1
ATOM 714 C C . ASN A 1 94 ? -19.080 -9.428 49.386 1.00 85.00 94 ASN A C 1
ATOM 716 O O . ASN A 1 94 ? -18.158 -9.316 50.195 1.00 85.00 94 ASN A O 1
ATOM 720 N N . ASN A 1 95 ? -19.876 -10.491 49.374 1.00 82.62 95 ASN A N 1
ATOM 721 C CA . ASN A 1 95 ? -19.667 -11.674 50.204 1.00 82.62 95 ASN A CA 1
ATOM 722 C C . ASN A 1 95 ? -19.923 -12.978 49.439 1.00 82.62 95 ASN A C 1
ATOM 724 O O . ASN A 1 95 ? -20.014 -14.027 50.076 1.00 82.62 95 ASN A O 1
ATOM 728 N N . GLY A 1 96 ? -20.076 -12.898 48.114 1.00 81.00 96 GLY A N 1
ATOM 729 C CA . GLY A 1 96 ? -20.146 -14.064 47.247 1.00 81.00 96 GLY A CA 1
ATOM 730 C C . GLY A 1 96 ? -18.862 -14.874 47.356 1.00 81.00 96 GLY A C 1
ATOM 731 O O . GLY A 1 96 ? -17.770 -14.309 47.506 1.00 81.00 96 GLY A O 1
ATOM 732 N N . GLN A 1 97 ? -19.017 -16.193 47.341 1.00 82.81 97 GLN A N 1
ATOM 733 C CA . GLN A 1 97 ? -17.896 -17.124 47.477 1.00 82.81 97 GLN A CA 1
ATOM 734 C C . GLN A 1 97 ? -17.178 -17.358 46.150 1.00 82.81 97 GLN A C 1
ATOM 736 O O . GLN A 1 97 ? -16.000 -17.697 46.157 1.00 82.81 97 GLN A O 1
ATOM 741 N N . TRP A 1 98 ? -17.881 -17.152 45.038 1.00 88.50 98 TRP A N 1
ATOM 742 C CA . TRP A 1 98 ? -17.434 -17.495 43.695 1.00 88.50 98 TRP A CA 1
ATOM 743 C C . TRP A 1 98 ? -17.647 -16.319 42.742 1.00 88.50 98 TRP A C 1
ATOM 745 O O . TRP A 1 98 ? -18.486 -15.452 42.996 1.00 88.50 98 TRP A O 1
ATOM 755 N N . THR A 1 99 ? -16.934 -16.322 41.619 1.00 88.56 99 THR A N 1
ATOM 756 C CA . THR A 1 99 ? -17.049 -15.309 40.562 1.00 88.56 99 THR A CA 1
ATOM 757 C C . THR A 1 99 ? -17.143 -15.999 39.208 1.00 88.56 99 THR A C 1
ATOM 759 O O . THR A 1 99 ? -16.127 -16.358 38.604 1.00 88.56 99 THR A O 1
ATOM 762 N N . ASP A 1 100 ? -18.366 -16.172 38.707 1.00 90.31 100 ASP A N 1
ATOM 763 C CA . ASP A 1 100 ? -18.629 -16.796 37.413 1.00 90.31 100 ASP A CA 1
ATOM 764 C C . ASP A 1 100 ? -19.209 -15.795 36.405 1.00 90.31 100 ASP A C 1
ATOM 766 O O . ASP A 1 100 ? -20.402 -15.473 36.384 1.00 90.31 100 ASP A O 1
ATOM 770 N N . PHE A 1 101 ? -18.341 -15.316 35.514 1.00 93.00 101 PHE A N 1
ATOM 771 C CA . PHE A 1 101 ? -18.743 -14.401 34.452 1.00 93.00 101 PHE A CA 1
ATOM 772 C C . PHE A 1 101 ? -19.687 -15.059 33.439 1.00 93.00 101 PHE A C 1
ATOM 774 O O . PHE A 1 101 ? -20.560 -14.376 32.906 1.00 93.00 101 PHE A O 1
ATOM 781 N N . TYR A 1 102 ? -19.555 -16.358 33.150 1.00 93.88 102 TYR A N 1
ATOM 782 C CA . TYR A 1 102 ? -20.413 -17.008 32.158 1.00 93.88 102 TYR A CA 1
ATOM 783 C C . TYR A 1 102 ? -21.876 -16.937 32.598 1.00 93.88 102 TYR A C 1
ATOM 785 O O . TYR A 1 102 ? -22.705 -16.414 31.856 1.00 93.88 102 TYR A O 1
ATOM 793 N N . PHE A 1 103 ? -22.206 -17.366 33.817 1.00 93.19 103 PHE A N 1
ATOM 794 C CA . PHE A 1 103 ? -23.601 -17.325 34.269 1.00 93.19 103 PHE A CA 1
ATOM 795 C C . PHE A 1 103 ? -24.129 -15.895 34.456 1.00 93.19 103 PHE A C 1
ATOM 797 O O . PHE A 1 103 ? -25.305 -15.641 34.187 1.00 93.19 103 PHE A O 1
ATOM 804 N N . ALA A 1 104 ? -23.268 -14.936 34.814 1.00 94.25 104 ALA A N 1
ATOM 805 C CA . ALA A 1 104 ? -23.637 -13.521 34.861 1.00 94.25 104 ALA A CA 1
ATOM 806 C C . ALA A 1 104 ? -24.076 -12.987 33.486 1.00 94.25 104 ALA A C 1
ATOM 808 O O . ALA A 1 104 ? -25.131 -12.358 33.356 1.00 94.25 104 ALA A O 1
ATOM 809 N N . PHE A 1 105 ? -23.292 -13.267 32.442 1.00 95.81 105 PHE A N 1
ATOM 810 C CA . PHE A 1 105 ? -23.619 -12.853 31.078 1.00 95.81 105 PHE A CA 1
ATOM 811 C C . PHE A 1 105 ? -24.760 -13.673 30.470 1.00 95.81 105 PHE A C 1
ATOM 813 O O . PHE A 1 105 ? -25.540 -13.123 29.691 1.00 95.81 105 PHE A O 1
ATOM 820 N N . ASP A 1 106 ? -24.926 -14.939 30.859 1.00 94.88 106 ASP A N 1
ATOM 821 C CA . ASP A 1 106 ? -26.087 -15.738 30.464 1.00 94.88 106 ASP A CA 1
ATOM 822 C C . ASP A 1 106 ? -27.382 -15.130 31.017 1.00 94.88 106 ASP A C 1
ATOM 824 O O . ASP A 1 106 ? -28.346 -14.930 30.272 1.00 94.88 106 ASP A O 1
ATOM 828 N N . LYS A 1 107 ? -27.376 -14.699 32.287 1.00 95.31 107 LYS A N 1
ATOM 829 C CA . LYS A 1 107 ? -28.513 -13.974 32.863 1.00 95.31 107 LYS A CA 1
ATOM 830 C C . LYS A 1 107 ? -28.727 -12.619 32.192 1.00 95.31 107 LYS A C 1
ATOM 832 O O . LYS A 1 107 ? -29.862 -12.266 31.886 1.00 95.31 107 LYS A O 1
ATOM 837 N N . ALA A 1 108 ? -27.664 -11.873 31.896 1.00 93.62 108 ALA A N 1
ATOM 838 C CA . ALA A 1 108 ? -27.780 -10.612 31.162 1.00 93.62 108 ALA A CA 1
ATOM 839 C C . ALA A 1 108 ? -28.377 -10.804 29.756 1.00 93.62 108 ALA A C 1
ATOM 841 O O . ALA A 1 108 ? -29.152 -9.968 29.290 1.00 93.62 108 ALA A O 1
ATOM 842 N N . ARG A 1 109 ? -28.053 -11.920 29.093 1.00 93.81 109 ARG A N 1
ATOM 843 C CA . ARG A 1 109 ? -28.641 -12.339 27.815 1.00 93.81 109 ARG A CA 1
ATOM 844 C C . ARG A 1 109 ? -30.110 -12.739 27.948 1.00 93.81 109 ARG A C 1
ATOM 846 O O . ARG A 1 109 ? -30.870 -12.572 27.001 1.00 93.81 109 ARG A O 1
ATOM 853 N N . GLU A 1 110 ? -30.521 -13.296 29.080 1.00 93.31 110 GLU A N 1
ATOM 854 C CA . GLU A 1 110 ? -31.934 -13.555 29.370 1.00 93.31 110 GLU A CA 1
ATOM 855 C C . GLU A 1 110 ? -32.700 -12.239 29.554 1.00 93.31 110 GLU A C 1
ATOM 857 O O . GLU A 1 110 ? -33.683 -12.007 28.856 1.00 93.31 110 GLU A O 1
ATOM 862 N N . VAL A 1 111 ? -32.184 -11.336 30.394 1.00 92.25 111 VAL A N 1
ATOM 863 C CA . VAL A 1 111 ? -32.778 -10.012 30.652 1.00 92.25 111 VAL A CA 1
ATOM 864 C C . VAL A 1 111 ? -32.841 -9.166 29.377 1.00 92.25 111 VAL A C 1
ATOM 866 O O . VAL A 1 111 ? -33.806 -8.437 29.155 1.00 92.25 111 VAL A O 1
ATOM 869 N N . SER A 1 112 ? -31.847 -9.266 28.490 1.00 89.56 112 SER A N 1
ATOM 870 C CA . SER A 1 112 ? -31.851 -8.511 27.234 1.00 89.56 112 SER A CA 1
ATOM 871 C C . SER A 1 112 ? -32.977 -8.923 26.280 1.00 89.56 112 SER A C 1
ATOM 873 O O . SER A 1 112 ? -33.449 -8.079 25.515 1.00 89.56 112 SER A O 1
ATOM 875 N N . LYS A 1 113 ? -33.453 -10.175 26.348 1.00 90.44 113 LYS A N 1
ATOM 876 C CA . LYS A 1 113 ? -34.570 -10.682 25.528 1.00 90.44 113 LYS A CA 1
ATOM 877 C C . LYS A 1 113 ? -35.928 -10.110 25.932 1.00 90.44 113 LYS A C 1
ATOM 879 O O . LYS A 1 113 ? -36.863 -10.196 25.143 1.00 90.44 113 LYS A O 1
ATOM 884 N N . GLU A 1 114 ? -36.045 -9.516 27.119 1.00 89.88 114 GLU A N 1
ATOM 885 C CA . GLU A 1 114 ? -37.266 -8.823 27.553 1.00 89.88 114 GLU A CA 1
ATOM 886 C C . GLU A 1 114 ? -37.512 -7.526 26.757 1.00 89.88 114 GLU A C 1
ATOM 888 O O . GLU A 1 114 ? -38.623 -6.996 26.743 1.00 89.88 114 GLU A O 1
ATOM 893 N N . TYR A 1 115 ? -36.487 -7.007 26.071 1.00 87.88 115 TYR A N 1
ATOM 894 C CA . TYR A 1 115 ? -36.579 -5.796 25.262 1.00 87.88 115 TYR A CA 1
ATOM 895 C C . TYR A 1 115 ? -36.870 -6.109 23.793 1.00 87.88 115 TYR A C 1
ATOM 897 O O . TYR A 1 115 ? -36.379 -7.081 23.222 1.00 87.88 115 TYR A O 1
ATOM 905 N N . ALA A 1 116 ? -37.637 -5.227 23.145 1.00 84.62 116 ALA A N 1
ATOM 906 C CA . ALA A 1 116 ? -37.949 -5.357 21.726 1.00 84.62 116 ALA A CA 1
ATOM 907 C C . ALA A 1 116 ? -36.666 -5.367 20.861 1.00 84.62 116 ALA A C 1
ATOM 909 O O . ALA A 1 116 ? -35.741 -4.586 21.141 1.00 84.62 116 ALA A O 1
ATOM 910 N N . PRO A 1 117 ? -36.618 -6.176 19.782 1.00 80.50 117 PRO A N 1
ATOM 911 C CA . PRO A 1 117 ? -35.506 -6.173 18.836 1.00 80.50 117 PRO A CA 1
ATOM 912 C C . PRO A 1 117 ? -35.198 -4.760 18.320 1.00 80.50 117 PRO A C 1
ATOM 914 O O . PRO A 1 117 ? -36.104 -4.000 17.984 1.00 80.50 117 PRO A O 1
ATOM 917 N N . GLY A 1 118 ? -33.914 -4.398 18.267 1.00 78.25 118 GLY A N 1
ATOM 918 C CA . GLY A 1 118 ? -33.465 -3.056 17.872 1.00 78.25 118 GLY A CA 1
ATOM 919 C C . GLY A 1 118 ? -33.379 -2.038 19.016 1.00 78.25 118 GLY A C 1
ATOM 920 O O . GLY A 1 118 ? -32.951 -0.907 18.785 1.00 78.25 118 GLY A O 1
ATOM 921 N N . THR A 1 119 ? -33.726 -2.417 20.252 1.00 84.62 119 THR A N 1
ATOM 922 C CA . THR A 1 119 ? -33.411 -1.602 21.435 1.00 84.62 119 THR A CA 1
ATOM 923 C C . THR A 1 119 ? -31.894 -1.495 21.598 1.00 84.62 119 THR A C 1
ATOM 925 O O . THR A 1 119 ? -31.198 -2.505 21.658 1.00 84.62 119 THR A O 1
ATOM 928 N N . GLU A 1 120 ? -31.368 -0.270 21.688 1.00 86.88 120 GLU A N 1
ATOM 929 C CA . GLU A 1 120 ? -29.944 -0.056 21.953 1.00 86.88 120 GLU A CA 1
ATOM 930 C C . GLU A 1 120 ? -29.620 -0.490 23.390 1.00 86.88 120 GLU A C 1
ATOM 932 O O . GLU A 1 120 ? -30.047 0.153 24.347 1.00 86.88 120 GLU A O 1
ATOM 937 N N . LEU A 1 121 ? -28.878 -1.586 23.537 1.00 89.56 121 LEU A N 1
ATOM 938 C CA . LEU A 1 121 ? -28.428 -2.133 24.817 1.00 89.56 121 LEU A CA 1
ATOM 939 C C . LEU A 1 121 ? -26.928 -1.879 24.987 1.00 89.56 121 LEU A C 1
ATOM 941 O O . LEU A 1 121 ? -26.174 -1.925 24.014 1.00 89.56 121 LEU A O 1
ATOM 945 N N . ARG A 1 122 ? -26.485 -1.613 26.216 1.00 91.69 122 ARG A N 1
ATOM 946 C CA . ARG A 1 122 ? -25.062 -1.495 26.574 1.00 91.69 122 ARG A CA 1
ATOM 947 C C . ARG A 1 122 ? -24.827 -2.195 27.904 1.00 91.69 122 ARG A C 1
ATOM 949 O O . ARG A 1 122 ? -25.610 -2.002 28.829 1.00 91.69 122 ARG A O 1
ATOM 956 N N . ILE A 1 123 ? -23.756 -2.974 28.005 1.00 94.19 123 ILE A N 1
ATOM 957 C CA . ILE A 1 123 ? -23.385 -3.667 29.241 1.00 94.19 123 ILE A CA 1
ATOM 958 C C . ILE A 1 123 ? -22.254 -2.904 29.925 1.00 94.19 123 ILE A C 1
ATOM 960 O O . ILE A 1 123 ? -21.243 -2.598 29.292 1.00 94.19 123 ILE A O 1
ATOM 964 N N . ILE A 1 124 ? -22.416 -2.619 31.216 1.00 93.88 124 ILE A N 1
ATOM 965 C CA . ILE A 1 124 ? -21.350 -2.125 32.090 1.00 93.88 124 ILE A CA 1
ATOM 966 C C . ILE A 1 124 ? -21.033 -3.229 33.093 1.00 93.88 124 ILE A C 1
ATOM 968 O O . ILE A 1 124 ? -21.841 -3.511 33.974 1.00 93.88 124 ILE A O 1
ATOM 972 N N . LEU A 1 125 ? -19.861 -3.841 32.952 1.00 94.69 125 LEU A N 1
ATOM 973 C CA . LEU A 1 125 ? -19.317 -4.810 33.894 1.00 94.69 125 LEU A CA 1
ATOM 974 C C . LEU A 1 125 ? -18.427 -4.090 34.907 1.00 94.69 125 LEU A C 1
ATOM 976 O O . LEU A 1 125 ? -17.470 -3.423 34.515 1.00 94.69 125 LEU A O 1
ATOM 980 N N . LEU A 1 126 ? -18.707 -4.254 36.194 1.00 92.38 126 LEU A N 1
ATOM 981 C CA . LEU A 1 126 ? -17.878 -3.754 37.284 1.00 92.38 126 LEU A CA 1
ATOM 982 C C . LEU A 1 126 ? -17.339 -4.939 38.088 1.00 92.38 126 LEU A C 1
ATOM 984 O O . LEU A 1 126 ? -18.119 -5.705 38.647 1.00 92.38 126 LEU A O 1
ATOM 988 N N . THR A 1 127 ? -16.017 -5.108 38.094 1.00 91.06 127 THR A N 1
ATOM 989 C CA . THR A 1 127 ? -15.332 -6.290 38.650 1.00 91.06 127 THR A CA 1
ATOM 990 C C . THR A 1 127 ? -13.862 -5.977 38.953 1.00 91.06 127 THR A C 1
ATOM 992 O O . THR A 1 127 ? -13.312 -4.995 38.446 1.00 91.06 127 THR A O 1
ATOM 995 N N . ASP A 1 128 ? -13.210 -6.815 39.752 1.00 85.88 128 ASP A N 1
ATOM 996 C CA . ASP A 1 128 ? -11.751 -6.870 39.910 1.00 85.88 128 ASP A CA 1
ATOM 997 C C . ASP A 1 128 ? -11.084 -7.802 38.870 1.00 85.88 128 ASP A C 1
ATOM 999 O O . ASP A 1 128 ? -9.856 -7.833 38.757 1.00 85.88 128 ASP A O 1
ATOM 1003 N N . ALA A 1 129 ? -11.900 -8.489 38.059 1.00 82.69 129 ALA A N 1
ATOM 1004 C CA . ALA A 1 129 ? -11.531 -9.421 36.999 1.00 82.69 129 ALA A CA 1
ATOM 1005 C C . ALA A 1 129 ? -10.821 -10.702 37.468 1.00 82.69 129 ALA A C 1
ATOM 1007 O O . ALA A 1 129 ? -9.999 -11.256 36.728 1.00 82.69 129 ALA A O 1
ATOM 1008 N N . ILE A 1 130 ? -11.162 -11.199 38.659 1.00 83.06 130 ILE A N 1
ATOM 1009 C CA . ILE A 1 130 ? -10.673 -12.481 39.179 1.00 83.06 130 ILE A CA 1
ATOM 1010 C C . ILE A 1 130 ? -11.746 -13.568 38.963 1.00 83.06 130 ILE A C 1
ATOM 1012 O O . ILE A 1 130 ? -12.695 -13.646 39.738 1.00 83.06 130 ILE A O 1
ATOM 1016 N N . PRO A 1 131 ? -11.636 -14.422 37.922 1.00 85.31 131 PRO A N 1
ATOM 1017 C CA . PRO A 1 131 ? -12.578 -15.519 37.719 1.00 85.31 131 PRO A CA 1
ATOM 1018 C C . PRO A 1 131 ? -12.347 -16.644 38.735 1.00 85.31 131 PRO A C 1
ATOM 1020 O O . PRO A 1 131 ? -11.229 -17.165 38.880 1.00 85.31 131 PRO A O 1
ATOM 1023 N N . ASP A 1 132 ? -13.427 -17.072 39.377 1.00 86.81 132 ASP A N 1
ATOM 1024 C CA . ASP A 1 132 ? -13.435 -18.199 40.305 1.00 86.81 132 ASP A CA 1
ATOM 1025 C C . ASP A 1 132 ? -14.769 -18.963 40.224 1.00 86.81 132 ASP A C 1
ATOM 1027 O O . ASP A 1 132 ? -15.633 -18.794 41.081 1.00 86.81 132 ASP A O 1
ATOM 1031 N N . PRO A 1 133 ? -14.994 -19.739 39.145 1.00 87.06 133 PRO A N 1
ATOM 1032 C CA . PRO A 1 133 ? -16.242 -20.469 38.942 1.00 87.06 133 PRO A CA 1
ATOM 1033 C C . PRO A 1 133 ? -16.376 -21.638 39.930 1.00 87.06 133 PRO A C 1
ATOM 1035 O O . PRO A 1 133 ? -15.424 -22.396 40.124 1.00 87.06 133 PRO A O 1
ATOM 1038 N N . ASP A 1 134 ? -17.574 -21.827 40.494 1.00 89.56 134 ASP A N 1
ATOM 1039 C CA . ASP A 1 134 ? -17.890 -22.957 41.378 1.00 89.56 134 ASP A CA 1
ATOM 1040 C C . ASP A 1 134 ? -17.965 -24.268 40.572 1.00 89.56 134 ASP A C 1
ATOM 1042 O O . ASP A 1 134 ? -18.832 -24.397 39.702 1.00 89.56 134 ASP A O 1
ATOM 1046 N N . PRO A 1 135 ? -17.139 -25.291 40.858 1.00 86.94 135 PRO A N 1
ATOM 1047 C CA . PRO A 1 135 ? -17.233 -26.588 40.189 1.00 86.94 135 PRO A CA 1
ATOM 1048 C C . PRO A 1 135 ? -18.620 -27.240 40.253 1.00 86.94 135 PRO A C 1
ATOM 1050 O O . PRO A 1 135 ? -18.993 -27.968 39.328 1.00 86.94 135 PRO A O 1
ATOM 1053 N N . ALA A 1 136 ? -19.398 -26.996 41.312 1.00 87.94 136 ALA A N 1
ATOM 1054 C CA . ALA A 1 136 ? -20.741 -27.554 41.457 1.00 87.94 136 ALA A CA 1
ATOM 1055 C C . ALA A 1 136 ? -21.725 -27.014 40.405 1.00 87.94 136 ALA A C 1
ATOM 1057 O O . ALA A 1 136 ? -22.625 -27.740 39.978 1.00 87.94 136 ALA A O 1
ATOM 1058 N N . ASP A 1 137 ? -21.527 -25.780 39.940 1.00 87.50 137 ASP A N 1
ATOM 1059 C CA . ASP A 1 137 ? -22.422 -25.112 38.991 1.00 87.50 137 ASP A CA 1
ATOM 1060 C C . ASP A 1 137 ? -22.268 -25.602 37.543 1.00 87.50 137 ASP A C 1
ATOM 1062 O O . ASP A 1 137 ? -23.122 -25.305 36.702 1.00 87.50 137 ASP A O 1
ATOM 1066 N N . TRP A 1 138 ? -21.205 -26.367 37.267 1.00 89.06 138 TRP A N 1
ATOM 1067 C CA . TRP A 1 138 ? -20.821 -26.848 35.936 1.00 89.06 138 TRP A CA 1
ATOM 1068 C C . TRP A 1 138 ? -20.973 -28.362 35.745 1.00 89.06 138 TRP A C 1
ATOM 1070 O O . TRP A 1 138 ? -20.690 -28.874 34.657 1.00 89.06 138 TRP A O 1
ATOM 1080 N N . GLN A 1 139 ? -21.433 -29.088 36.769 1.00 85.00 139 GLN A N 1
ATOM 1081 C CA . GLN A 1 139 ? -21.587 -30.550 36.724 1.00 85.00 139 GLN A CA 1
ATOM 1082 C C . GLN A 1 139 ? -22.556 -31.015 35.625 1.00 85.00 139 GLN A C 1
ATOM 1084 O O . GLN A 1 139 ? -22.375 -32.084 35.046 1.00 85.00 139 GLN A O 1
ATOM 1089 N N . ASP A 1 140 ? -23.559 -30.200 35.298 1.00 83.88 140 ASP A N 1
ATOM 1090 C CA . ASP A 1 140 ? -24.549 -30.459 34.248 1.00 83.88 140 ASP A CA 1
ATOM 1091 C C . ASP A 1 140 ? -24.016 -30.201 32.825 1.00 83.88 140 ASP A C 1
ATOM 1093 O O . ASP A 1 140 ? -24.575 -30.703 31.847 1.00 83.88 140 ASP A O 1
ATOM 1097 N N . GLN A 1 141 ? -22.916 -29.456 32.676 1.00 77.44 141 GLN A N 1
ATOM 1098 C CA . GLN A 1 141 ? -22.432 -28.960 31.382 1.00 77.44 141 GLN A CA 1
ATOM 1099 C C . GLN A 1 141 ? -21.339 -29.810 30.711 1.00 77.44 141 GLN A C 1
ATOM 1101 O O . GLN A 1 141 ? -20.769 -29.353 29.716 1.00 77.44 141 GLN A O 1
ATOM 1106 N N . HIS A 1 142 ? -21.087 -31.033 31.202 1.00 75.44 142 HIS A N 1
ATOM 1107 C CA . HIS A 1 142 ? -20.108 -31.994 30.661 1.00 75.44 142 HIS A CA 1
ATOM 1108 C C . HIS A 1 142 ? -18.751 -31.342 30.335 1.00 75.44 142 HIS A C 1
ATOM 1110 O O . HIS A 1 142 ? -18.345 -31.250 29.174 1.00 75.44 142 HIS A O 1
ATOM 1116 N N . VAL A 1 143 ? -18.053 -30.864 31.369 1.00 81.75 143 VAL A N 1
ATOM 1117 C CA . VAL A 1 143 ? -16.680 -30.352 31.235 1.00 81.75 143 VAL A CA 1
ATOM 1118 C C . VAL A 1 143 ? -15.763 -31.499 30.776 1.00 81.75 143 VAL A C 1
ATOM 1120 O O . VAL A 1 143 ? -15.779 -32.558 31.411 1.00 81.75 143 VAL A O 1
ATOM 1123 N N . PRO A 1 144 ? -14.989 -31.344 29.683 1.00 82.19 144 PRO A N 1
ATOM 1124 C CA . PRO A 1 144 ? -14.101 -32.396 29.200 1.00 82.19 144 PRO A CA 1
ATOM 1125 C C . PRO A 1 144 ? -13.105 -32.861 30.276 1.00 82.19 144 PRO A C 1
ATOM 1127 O O . PRO A 1 144 ? -12.552 -32.035 31.007 1.00 82.19 144 PRO A O 1
ATOM 1130 N N . PRO A 1 145 ? -12.850 -34.178 30.394 1.00 76.06 145 PRO A N 1
ATOM 1131 C CA . PRO A 1 145 ? -11.963 -34.704 31.423 1.00 76.06 145 PRO A CA 1
ATOM 1132 C C . PRO A 1 145 ? -10.536 -34.167 31.239 1.00 76.06 145 PRO A C 1
ATOM 1134 O O . PRO A 1 145 ? -9.946 -34.307 30.169 1.00 76.06 145 PRO A O 1
ATOM 1137 N N . GLY A 1 146 ? -9.980 -33.572 32.299 1.00 77.56 146 GLY A N 1
ATOM 1138 C CA . GLY A 1 146 ? -8.628 -33.002 32.313 1.00 77.56 146 GLY A CA 1
ATOM 1139 C C . GLY A 1 146 ? -8.522 -31.539 31.861 1.00 77.56 146 GLY A C 1
ATOM 1140 O O . GLY A 1 146 ? -7.423 -30.991 31.898 1.00 77.56 146 GLY A O 1
ATOM 1141 N N . GLU A 1 147 ? -9.623 -30.896 31.461 1.00 82.44 147 GLU A N 1
ATOM 1142 C CA . GLU A 1 147 ? -9.642 -29.462 31.145 1.00 82.44 147 GLU A CA 1
ATOM 1143 C C . GLU A 1 147 ? -9.795 -28.621 32.425 1.00 82.44 147 GLU A C 1
ATOM 1145 O O . GLU A 1 147 ? -10.578 -28.952 33.316 1.00 82.44 147 GLU A O 1
ATOM 1150 N N . ASP A 1 148 ? -9.040 -27.524 32.523 1.00 86.38 148 ASP A N 1
ATOM 1151 C CA . ASP A 1 148 ? -9.180 -26.564 33.618 1.00 86.38 148 ASP A CA 1
ATOM 1152 C C . ASP A 1 148 ? -10.538 -25.847 33.532 1.00 86.38 148 ASP A C 1
ATOM 1154 O O . ASP A 1 148 ? -10.891 -25.269 32.499 1.00 86.38 148 ASP A O 1
ATOM 1158 N N . LEU A 1 149 ? -11.298 -25.854 34.630 1.00 86.38 149 LEU A N 1
ATOM 1159 C CA . LEU A 1 149 ? -12.640 -25.273 34.690 1.00 86.38 149 LEU A CA 1
ATOM 1160 C C . LEU A 1 149 ? -12.630 -23.772 34.370 1.00 86.38 149 LEU A C 1
ATOM 1162 O O . LEU A 1 149 ? -13.542 -23.269 33.704 1.00 86.38 149 LEU A O 1
ATOM 1166 N N . LYS A 1 150 ? -11.588 -23.049 34.801 1.00 85.62 150 LYS A N 1
ATOM 1167 C CA . LYS A 1 150 ? -11.440 -21.616 34.502 1.00 85.62 150 LYS A CA 1
ATOM 1168 C C . LYS A 1 150 ? -11.244 -21.393 33.005 1.00 85.62 150 LYS A C 1
ATOM 1170 O O . LYS A 1 150 ? -11.904 -20.541 32.417 1.00 85.62 150 LYS A O 1
ATOM 1175 N N . ALA A 1 151 ? -10.396 -22.188 32.357 1.00 85.81 151 ALA A N 1
ATOM 1176 C CA . ALA A 1 151 ? -10.218 -22.127 30.909 1.00 85.81 151 ALA A CA 1
ATOM 1177 C C . ALA A 1 151 ? -11.510 -22.468 30.139 1.00 85.81 151 ALA A C 1
ATOM 1179 O O . ALA A 1 151 ? -11.888 -21.738 29.216 1.00 85.81 151 ALA A O 1
ATOM 1180 N N . PHE A 1 152 ? -12.220 -23.525 30.544 1.00 88.94 152 PHE A N 1
ATOM 1181 C CA . PHE A 1 152 ? -13.460 -23.962 29.896 1.00 88.94 152 PHE A CA 1
ATOM 1182 C C . PHE A 1 152 ? -14.585 -22.919 30.007 1.00 88.94 152 PHE A C 1
ATOM 1184 O O . PHE A 1 152 ? -15.223 -22.572 29.006 1.00 88.94 152 PHE A O 1
ATOM 1191 N N . SER A 1 153 ? -14.803 -22.378 31.210 1.00 90.38 153 SER A N 1
ATOM 1192 C CA . SER A 1 153 ? -15.803 -21.330 31.465 1.00 90.38 153 SER A CA 1
ATOM 1193 C C . SER A 1 153 ? -15.494 -20.048 30.687 1.00 90.38 153 SER A C 1
ATOM 1195 O O . SER A 1 153 ? -16.375 -19.520 30.004 1.00 90.38 153 SER A O 1
ATOM 1197 N N . ASN A 1 154 ? -14.231 -19.606 30.676 1.00 90.12 154 ASN A N 1
ATOM 1198 C CA . ASN A 1 154 ? -13.787 -18.449 29.894 1.00 90.12 154 ASN A CA 1
ATOM 1199 C C . ASN A 1 154 ? -14.018 -18.652 28.393 1.00 90.12 154 ASN A C 1
ATOM 1201 O O . ASN A 1 154 ? -14.538 -17.765 27.718 1.00 90.12 154 ASN A O 1
ATOM 1205 N N . LYS A 1 155 ? -13.700 -19.833 27.853 1.00 90.94 155 LYS A N 1
ATOM 1206 C CA . LYS A 1 155 ? -13.936 -20.145 26.436 1.00 90.94 155 LYS A CA 1
ATOM 1207 C C . LYS A 1 155 ? -15.419 -20.044 26.069 1.00 90.94 155 LYS A C 1
ATOM 1209 O O . LYS A 1 155 ? -15.758 -19.450 25.044 1.00 90.94 155 LYS A O 1
ATOM 1214 N N . LYS A 1 156 ? -16.310 -20.586 26.907 1.00 92.81 156 LYS A N 1
ATOM 1215 C CA . LYS A 1 156 ? -17.766 -20.478 26.715 1.00 92.81 156 LYS A CA 1
ATOM 1216 C C . LYS A 1 156 ? -18.273 -19.041 26.845 1.00 92.81 156 LYS A C 1
ATOM 1218 O O . LYS A 1 156 ? -19.124 -18.629 26.058 1.00 92.81 156 LYS A O 1
ATOM 1223 N N . LEU A 1 157 ? -17.730 -18.271 27.787 1.00 93.62 157 LEU A N 1
ATOM 1224 C CA . LEU A 1 157 ? -18.035 -16.850 27.959 1.00 93.62 157 LEU A CA 1
ATOM 1225 C C . LEU A 1 157 ? -17.697 -16.043 26.702 1.00 93.62 157 LEU A C 1
ATOM 1227 O O . LEU A 1 157 ? -18.548 -15.302 26.216 1.00 93.62 157 LEU A O 1
ATOM 1231 N N . LEU A 1 158 ? -16.487 -16.193 26.159 1.00 93.69 158 LEU A N 1
ATOM 1232 C CA . LEU A 1 158 ? -16.049 -15.434 24.983 1.00 93.69 158 LEU A CA 1
ATOM 1233 C C . LEU A 1 158 ? -16.930 -15.720 23.761 1.00 93.69 158 LEU A C 1
ATOM 1235 O O . LEU A 1 158 ? -17.382 -14.783 23.104 1.00 93.69 158 LEU A O 1
ATOM 1239 N N . ALA A 1 159 ? -17.252 -16.994 23.515 1.00 93.06 159 ALA A N 1
ATOM 1240 C CA . ALA A 1 159 ? -18.164 -17.381 22.439 1.00 93.06 159 ALA A CA 1
ATOM 1241 C C . ALA A 1 159 ? -19.572 -16.782 22.623 1.00 93.06 159 ALA A C 1
ATOM 1243 O O . ALA A 1 159 ? -20.215 -16.372 21.657 1.00 93.06 159 ALA A O 1
ATOM 1244 N N . MET A 1 160 ? -20.057 -16.696 23.866 1.00 94.81 160 MET A N 1
ATOM 1245 C CA . MET A 1 160 ? -21.342 -16.066 24.162 1.00 94.81 160 MET A CA 1
ATOM 1246 C C . MET A 1 160 ? -21.313 -14.551 23.942 1.00 94.81 160 MET A C 1
ATOM 1248 O O . MET A 1 160 ? -22.261 -14.016 23.373 1.00 94.81 160 MET A O 1
ATOM 1252 N N . LEU A 1 161 ? -20.250 -13.863 24.360 1.00 93.56 161 LEU A N 1
ATOM 1253 C CA . LEU A 1 161 ? -20.102 -12.418 24.162 1.00 93.56 161 LEU A CA 1
ATOM 1254 C C . LEU A 1 161 ? -20.088 -12.045 22.679 1.00 93.56 161 LEU A C 1
ATOM 1256 O O . LEU A 1 161 ? -20.772 -11.101 22.281 1.00 93.56 161 LEU A O 1
ATOM 1260 N N . GLU A 1 162 ? -19.369 -12.821 21.868 1.00 92.00 162 GLU A N 1
ATOM 1261 C CA . GLU A 1 162 ? -19.349 -12.662 20.413 1.00 92.00 162 GLU A CA 1
ATOM 1262 C C . GLU A 1 162 ? -20.748 -12.859 19.808 1.00 92.00 162 GLU A C 1
ATOM 1264 O O . GLU A 1 162 ? -21.196 -12.052 18.993 1.00 92.00 162 GLU A O 1
ATOM 1269 N N . ALA A 1 163 ? -21.487 -13.874 20.268 1.00 91.25 163 ALA A N 1
ATOM 1270 C CA . ALA A 1 163 ? -22.845 -14.146 19.800 1.00 91.25 163 ALA A CA 1
ATOM 1271 C C . ALA A 1 163 ? -23.885 -13.108 20.265 1.00 91.25 163 ALA A C 1
ATOM 1273 O O . ALA A 1 163 ? -24.874 -12.879 19.570 1.00 91.25 163 ALA A O 1
ATOM 1274 N N . MET A 1 164 ? -23.700 -12.490 21.437 1.00 90.75 164 MET A N 1
ATOM 1275 C CA . MET A 1 164 ? -24.627 -11.486 21.971 1.00 90.75 164 MET A CA 1
ATOM 1276 C C . MET A 1 164 ? -24.614 -10.196 21.148 1.00 90.75 164 MET A C 1
ATOM 1278 O O . MET A 1 164 ? -25.662 -9.569 20.996 1.00 90.75 164 MET A O 1
ATOM 1282 N N . GLY A 1 165 ? -23.447 -9.772 20.650 1.00 85.06 165 GLY A N 1
ATOM 1283 C CA . GLY A 1 165 ? -23.302 -8.540 19.864 1.00 85.06 165 GLY A CA 1
ATOM 1284 C C . GLY A 1 165 ? -23.696 -7.254 20.610 1.00 85.06 165 GLY A C 1
ATOM 1285 O O . GLY A 1 165 ? -23.952 -6.228 19.978 1.00 85.06 165 GLY A O 1
ATOM 1286 N N . ILE A 1 166 ? -23.774 -7.298 21.946 1.00 89.75 166 ILE A N 1
ATOM 1287 C CA . ILE A 1 166 ? -24.085 -6.142 22.794 1.00 89.75 166 ILE A CA 1
ATOM 1288 C C . ILE A 1 166 ? -22.765 -5.487 23.230 1.00 89.75 166 ILE A C 1
ATOM 1290 O O . ILE A 1 166 ? -21.913 -6.182 23.786 1.00 89.75 166 ILE A O 1
ATOM 1294 N N . PRO A 1 167 ? -22.588 -4.163 23.047 1.00 90.88 167 PRO A N 1
ATOM 1295 C CA . PRO A 1 167 ? -21.373 -3.477 23.468 1.00 90.88 167 PRO A CA 1
ATOM 1296 C C . PRO A 1 167 ? -21.074 -3.648 24.961 1.00 90.88 167 PRO A C 1
ATOM 1298 O O . PRO A 1 167 ? -21.921 -3.338 25.805 1.00 90.88 167 PRO A O 1
ATOM 1301 N N . LEU A 1 168 ? -19.851 -4.083 25.271 1.00 92.19 168 LEU A N 1
ATOM 1302 C CA . LEU A 1 168 ? -19.365 -4.307 26.634 1.00 92.19 168 LEU A CA 1
ATOM 1303 C C . LEU A 1 168 ? -18.359 -3.231 27.043 1.00 92.19 168 LEU A C 1
ATOM 1305 O O . LEU A 1 168 ? -17.343 -3.029 26.370 1.00 92.19 168 LEU A O 1
ATOM 1309 N N . TYR A 1 169 ? -18.619 -2.603 28.184 1.00 91.06 169 TYR A N 1
ATOM 1310 C CA . TYR A 1 169 ? -17.724 -1.690 28.879 1.00 91.06 169 TYR A CA 1
ATOM 1311 C C . TYR A 1 169 ? -17.336 -2.294 30.226 1.00 91.06 169 TYR A C 1
ATOM 1313 O O . TYR A 1 169 ? -18.204 -2.772 30.950 1.00 91.06 169 TYR A O 1
ATOM 1321 N N . VAL A 1 170 ? -16.053 -2.257 30.576 1.00 90.56 170 VAL A N 1
ATOM 1322 C CA . VAL A 1 170 ? -15.542 -2.841 31.822 1.00 90.56 170 VAL A CA 1
ATOM 1323 C C . VAL A 1 170 ? -14.935 -1.752 32.695 1.00 90.56 170 VAL A C 1
ATOM 1325 O O . VAL A 1 170 ? -14.071 -0.997 32.248 1.00 90.56 170 VAL A O 1
ATOM 1328 N N . ILE A 1 171 ? -15.379 -1.678 33.946 1.00 89.81 171 ILE A N 1
ATOM 1329 C CA . ILE A 1 171 ? -14.822 -0.837 35.002 1.00 89.81 171 ILE A CA 1
ATOM 1330 C C . ILE A 1 171 ? -14.091 -1.764 35.976 1.00 89.81 171 ILE A C 1
ATOM 1332 O O . ILE A 1 171 ? -14.710 -2.465 36.771 1.00 89.81 171 ILE A O 1
ATOM 1336 N N . LEU A 1 172 ? -12.764 -1.770 35.881 1.00 87.50 172 LEU A N 1
ATOM 1337 C CA . LEU A 1 172 ? -11.873 -2.531 36.744 1.00 87.50 172 LEU A CA 1
ATOM 1338 C C . LEU A 1 172 ? -11.643 -1.781 38.050 1.00 87.50 172 LEU A C 1
ATOM 1340 O O . LEU A 1 172 ? -11.020 -0.714 38.042 1.00 87.50 172 LEU A O 1
ATOM 1344 N N . VAL A 1 173 ? -12.123 -2.346 39.154 1.00 83.81 173 VAL A N 1
ATOM 1345 C CA . VAL A 1 173 ? -11.913 -1.807 40.501 1.00 83.81 173 VAL A CA 1
ATOM 1346 C C . VAL A 1 173 ? -10.766 -2.562 41.158 1.00 83.81 173 VAL A C 1
ATOM 1348 O O . VAL A 1 173 ? -10.845 -3.766 41.363 1.00 83.81 173 VAL A O 1
ATOM 1351 N N . GLY A 1 174 ? -9.678 -1.859 41.468 1.00 76.44 174 GLY A N 1
ATOM 1352 C CA . GLY A 1 174 ? -8.487 -2.476 42.052 1.00 76.44 174 GLY A CA 1
ATOM 1353 C C . GLY A 1 174 ? -7.195 -1.744 41.706 1.00 76.44 174 GLY A C 1
ATOM 1354 O O . GLY A 1 174 ? -7.158 -0.848 40.856 1.00 76.44 174 GLY A O 1
ATOM 1355 N N . GLU A 1 175 ? -6.111 -2.116 42.381 1.00 67.44 175 GLU A N 1
ATOM 1356 C CA . GLU A 1 175 ? -4.802 -1.512 42.140 1.00 67.44 175 GLU A CA 1
ATOM 1357 C C . GLU A 1 175 ? -4.196 -1.938 40.787 1.00 67.44 175 GLU A C 1
ATOM 1359 O O . GLU A 1 175 ? -4.427 -3.059 40.320 1.00 67.44 175 GLU A O 1
ATOM 1364 N N . PRO A 1 176 ? -3.433 -1.054 40.110 1.00 62.75 176 PRO A N 1
ATOM 1365 C CA . PRO A 1 176 ? -2.656 -1.433 38.932 1.00 62.75 176 PRO A CA 1
ATOM 1366 C C . PRO A 1 176 ? -1.579 -2.478 39.288 1.00 62.75 176 PRO A C 1
ATOM 1368 O O . PRO A 1 176 ? -1.079 -2.463 40.414 1.00 62.75 176 PRO A O 1
ATOM 1371 N N . PRO A 1 177 ? -1.187 -3.366 38.350 1.00 57.06 177 PRO A N 1
ATOM 1372 C CA . PRO A 1 177 ? -0.081 -4.297 38.576 1.00 57.06 177 PRO A CA 1
ATOM 1373 C C . PRO A 1 177 ? 1.190 -3.520 38.952 1.00 57.06 177 PRO A C 1
ATOM 1375 O O . PRO A 1 177 ? 1.548 -2.572 38.251 1.00 57.06 177 PRO A O 1
ATOM 1378 N N . ARG A 1 178 ? 1.847 -3.885 40.064 1.00 50.59 178 ARG A N 1
ATOM 1379 C CA . ARG A 1 178 ? 2.974 -3.117 40.629 1.00 50.59 178 ARG A CA 1
ATOM 1380 C C . ARG A 1 178 ? 4.355 -3.447 40.027 1.00 50.59 178 ARG A C 1
ATOM 1382 O O . ARG A 1 178 ? 5.250 -2.626 40.187 1.00 50.59 178 ARG A O 1
ATOM 1389 N N . ASP A 1 179 ? 4.532 -4.538 39.270 1.00 40.81 179 ASP A N 1
ATOM 1390 C CA . ASP A 1 179 ? 5.876 -4.997 38.863 1.00 40.81 179 ASP A CA 1
ATOM 1391 C C . ASP A 1 179 ? 6.138 -5.017 37.342 1.00 40.81 179 ASP A C 1
ATOM 1393 O O . ASP A 1 179 ? 5.419 -5.648 36.570 1.00 40.81 179 ASP A O 1
ATOM 1397 N N . GLY A 1 180 ? 7.235 -4.369 36.920 1.00 46.38 180 GLY A N 1
ATOM 1398 C CA . GLY A 1 180 ? 7.924 -4.611 35.637 1.00 46.38 180 GLY A CA 1
ATOM 1399 C C . GLY A 1 180 ? 7.380 -3.917 34.379 1.00 46.38 180 GLY A C 1
ATOM 1400 O O . GLY A 1 180 ? 7.889 -4.154 33.281 1.00 46.38 180 GLY A O 1
ATOM 1401 N N . VAL A 1 181 ? 6.372 -3.058 34.504 1.00 47.03 181 VAL A N 1
ATOM 1402 C CA . VAL A 1 181 ? 5.643 -2.486 33.362 1.00 47.03 181 VAL A CA 1
ATOM 1403 C C . VAL A 1 181 ? 6.211 -1.114 32.959 1.00 47.03 181 VAL A C 1
ATOM 1405 O O . VAL A 1 181 ? 6.392 -0.232 33.799 1.00 47.03 181 VAL A O 1
ATOM 1408 N N . ARG A 1 182 ? 6.516 -0.921 31.665 1.00 41.19 182 ARG A N 1
ATOM 1409 C CA . ARG A 1 182 ? 7.081 0.337 31.133 1.00 41.19 182 ARG A CA 1
ATOM 1410 C C . ARG A 1 182 ? 6.097 1.506 31.324 1.00 41.19 182 ARG A C 1
ATOM 1412 O O . ARG A 1 182 ? 4.884 1.293 31.239 1.00 41.19 182 ARG A O 1
ATOM 1419 N N . PRO A 1 183 ? 6.572 2.754 31.505 1.00 36.19 183 PRO A N 1
ATOM 1420 C CA . PRO A 1 183 ? 5.695 3.922 31.574 1.00 36.19 183 PRO A CA 1
ATOM 1421 C C . PRO A 1 183 ? 4.974 4.085 30.225 1.00 36.19 183 PRO A C 1
ATOM 1423 O O . PRO A 1 183 ? 5.590 4.451 29.228 1.00 36.19 183 PRO A O 1
ATOM 1426 N N . GLY A 1 184 ? 3.687 3.731 30.183 1.00 44.38 184 GLY A N 1
ATOM 1427 C CA . GLY A 1 184 ? 2.869 3.649 28.963 1.00 44.38 184 GLY A CA 1
ATOM 1428 C C . GLY A 1 184 ? 1.968 2.408 28.912 1.00 44.38 184 GLY A C 1
ATOM 1429 O O . GLY A 1 184 ? 0.880 2.468 28.352 1.00 44.38 184 GLY A O 1
ATOM 1430 N N . ASP A 1 185 ? 2.360 1.328 29.594 1.00 43.41 185 ASP A N 1
ATOM 1431 C CA . ASP A 1 185 ? 1.637 0.045 29.647 1.00 43.41 185 ASP A CA 1
ATOM 1432 C C . ASP A 1 185 ? 0.724 -0.086 30.893 1.00 43.41 185 ASP A C 1
ATOM 1434 O O . ASP A 1 185 ? 0.229 -1.164 31.223 1.00 43.41 185 ASP A O 1
ATOM 1438 N N . VAL A 1 186 ? 0.445 1.034 31.574 1.00 43.69 186 VAL A N 1
ATOM 1439 C CA . VAL A 1 186 ? -0.408 1.135 32.784 1.00 43.69 186 VAL A CA 1
ATOM 1440 C C . VAL A 1 186 ? -1.854 0.649 32.529 1.00 43.69 186 VAL A C 1
ATOM 1442 O O . VAL A 1 186 ? -2.626 0.413 33.458 1.00 43.69 186 VAL A O 1
ATOM 1445 N N . GLU A 1 187 ? -2.222 0.449 31.259 1.00 47.72 187 GLU A N 1
ATOM 1446 C CA . GLU A 1 187 ? -3.527 -0.030 30.792 1.00 47.72 187 GLU A CA 1
ATOM 1447 C C . GLU A 1 187 ? -3.599 -1.552 30.551 1.00 47.72 187 GLU A C 1
ATOM 1449 O O . GLU A 1 187 ? -4.498 -2.009 29.843 1.00 47.72 187 GLU A O 1
ATOM 1454 N N . GLN A 1 188 ? -2.710 -2.376 31.122 1.00 50.84 188 GLN A N 1
ATOM 1455 C CA . GLN A 1 188 ? -2.910 -3.831 31.076 1.00 50.84 188 GLN A CA 1
ATOM 1456 C C . GLN A 1 188 ? -4.128 -4.229 31.931 1.00 50.84 188 GLN A C 1
ATOM 1458 O O . GLN A 1 188 ? -4.066 -4.444 33.144 1.00 50.84 188 GLN A O 1
ATOM 1463 N N . ALA A 1 189 ? -5.286 -4.275 31.277 1.00 57.53 189 ALA A N 1
ATOM 1464 C CA . ALA A 1 189 ? -6.412 -5.078 31.716 1.00 57.53 189 ALA A CA 1
ATOM 1465 C C . ALA A 1 189 ? -5.976 -6.555 31.726 1.00 57.53 189 ALA A C 1
ATOM 1467 O O . ALA A 1 189 ? -5.224 -6.949 30.823 1.00 57.53 189 ALA A O 1
ATOM 1468 N N . PRO A 1 190 ? -6.416 -7.369 32.703 1.00 71.38 190 PRO A N 1
ATOM 1469 C CA . PRO A 1 190 ? -6.162 -8.809 32.691 1.00 71.38 190 PRO A CA 1
ATOM 1470 C C . PRO A 1 190 ? -6.516 -9.414 31.328 1.00 71.38 190 PRO A C 1
ATOM 1472 O O . PRO A 1 190 ? -7.460 -8.946 30.688 1.00 71.38 190 PRO A O 1
ATOM 1475 N N . GLY A 1 191 ? -5.766 -10.428 30.878 1.00 78.00 191 GLY A N 1
ATOM 1476 C CA . GLY A 1 191 ? -5.930 -11.019 29.538 1.00 78.00 191 GLY A CA 1
ATOM 1477 C C . GLY A 1 191 ? -7.393 -11.324 29.207 1.00 78.00 191 GLY A C 1
ATOM 1478 O O . GLY A 1 191 ? -7.911 -10.835 28.209 1.00 78.00 191 GLY A O 1
ATOM 1479 N N . LEU A 1 192 ? -8.095 -11.954 30.153 1.00 83.06 192 LEU A N 1
ATOM 1480 C CA . LEU A 1 192 ? -9.519 -12.265 30.049 1.00 83.06 192 LEU A CA 1
ATOM 1481 C C . LEU A 1 192 ? -10.401 -11.042 29.746 1.00 83.06 192 LEU A C 1
ATOM 1483 O O . LEU A 1 192 ? -11.268 -11.107 28.885 1.00 83.06 192 LEU A O 1
ATOM 1487 N N . VAL A 1 193 ? -10.179 -9.904 30.408 1.00 85.19 193 VAL A N 1
ATOM 1488 C CA . VAL A 1 193 ? -10.987 -8.685 30.207 1.00 85.19 193 VAL A CA 1
ATOM 1489 C C . VAL A 1 193 ? -10.799 -8.133 28.800 1.00 85.19 193 VAL A C 1
ATOM 1491 O O . VAL A 1 193 ? -11.754 -7.657 28.183 1.00 85.19 193 VAL A O 1
ATOM 1494 N N . ARG A 1 194 ? -9.569 -8.194 28.280 1.00 82.56 194 ARG A N 1
ATOM 1495 C CA . ARG A 1 194 ? -9.275 -7.773 26.905 1.00 82.56 194 ARG A CA 1
ATOM 1496 C C . ARG A 1 194 ? -9.994 -8.676 25.919 1.00 82.56 194 ARG A C 1
ATOM 1498 O O . ARG A 1 194 ? -10.643 -8.159 25.013 1.00 82.56 194 ARG A O 1
ATOM 1505 N N . ASP A 1 195 ? -9.935 -9.982 26.152 1.00 86.75 195 ASP A N 1
ATOM 1506 C CA . ASP A 1 195 ? -10.588 -10.979 25.311 1.00 86.75 195 ASP A CA 1
ATOM 1507 C C . ASP A 1 195 ? -12.111 -10.794 25.329 1.00 86.75 195 ASP A C 1
ATOM 1509 O O . ASP A 1 195 ? -12.736 -10.779 24.272 1.00 86.75 195 ASP A O 1
ATOM 1513 N N . MET A 1 196 ? -12.711 -10.535 26.496 1.00 89.50 196 MET A N 1
ATOM 1514 C CA . MET A 1 196 ? -14.146 -10.252 26.635 1.00 89.50 196 MET A CA 1
ATOM 1515 C C . MET A 1 196 ? -14.565 -9.005 25.852 1.00 89.50 196 MET A C 1
ATOM 1517 O O . MET A 1 196 ? -15.548 -9.015 25.110 1.00 89.50 196 MET A O 1
ATOM 1521 N N . VAL A 1 197 ? -13.814 -7.914 26.003 1.00 88.19 197 VAL A N 1
ATOM 1522 C CA . VAL A 1 197 ? -14.102 -6.643 25.331 1.00 88.19 197 VAL A CA 1
ATOM 1523 C C . VAL A 1 197 ? -13.889 -6.757 23.821 1.00 88.19 197 VAL A C 1
ATOM 1525 O O . VAL A 1 197 ? -14.661 -6.170 23.059 1.00 88.19 197 VAL A O 1
ATOM 1528 N N . GLN A 1 198 ? -12.891 -7.520 23.376 1.00 86.75 198 GLN A N 1
ATOM 1529 C CA . GLN A 1 198 ? -12.661 -7.811 21.963 1.00 86.75 198 GLN A CA 1
ATOM 1530 C C . GLN A 1 198 ? -13.761 -8.705 21.380 1.00 86.75 198 GLN A C 1
ATOM 1532 O O . GLN A 1 198 ? -14.249 -8.400 20.294 1.00 86.75 198 GLN A O 1
ATOM 1537 N N . ALA A 1 199 ? -14.193 -9.743 22.099 1.00 88.81 199 ALA A N 1
ATOM 1538 C CA . ALA A 1 199 ? -15.286 -10.619 21.682 1.00 88.81 199 ALA A CA 1
ATOM 1539 C C . ALA A 1 199 ? -16.603 -9.841 21.529 1.00 88.81 199 ALA A C 1
ATOM 1541 O O . ALA A 1 199 ? -17.280 -9.965 20.515 1.00 88.81 199 ALA A O 1
ATOM 1542 N N . ALA A 1 200 ? -16.930 -8.966 22.485 1.00 88.50 200 ALA A N 1
ATOM 1543 C CA . ALA A 1 200 ? -18.170 -8.190 22.456 1.00 88.50 200 ALA A CA 1
ATOM 1544 C C . ALA A 1 200 ? -18.166 -7.021 21.445 1.00 88.50 200 ALA A C 1
ATOM 1546 O O . ALA A 1 200 ? -19.213 -6.674 20.901 1.00 88.50 200 ALA A O 1
ATOM 1547 N N . ASN A 1 201 ? -17.016 -6.370 21.207 1.00 86.88 201 ASN A N 1
ATOM 1548 C CA . ASN A 1 201 ? -16.947 -5.113 20.435 1.00 86.88 201 ASN A CA 1
ATOM 1549 C C . ASN A 1 201 ? -16.171 -5.208 19.100 1.00 86.88 201 ASN A C 1
ATOM 1551 O O . ASN A 1 201 ? -16.184 -4.252 18.311 1.00 86.88 201 ASN A O 1
ATOM 1555 N N . GLY A 1 202 ? -15.475 -6.316 18.832 1.00 82.81 202 GLY A N 1
ATOM 1556 C CA . GLY A 1 202 ? -14.705 -6.563 17.609 1.00 82.81 202 GLY A CA 1
ATOM 1557 C C . GLY A 1 202 ? -13.480 -5.654 17.428 1.00 82.81 202 GLY A C 1
ATOM 1558 O O . GLY A 1 202 ? -12.821 -5.246 18.384 1.00 82.81 202 GLY A O 1
ATOM 1559 N N . VAL A 1 203 ? -13.177 -5.288 16.174 1.00 68.44 203 VAL A N 1
ATOM 1560 C CA . VAL A 1 203 ? -11.983 -4.496 15.781 1.00 68.44 203 VAL A CA 1
ATOM 1561 C C . VAL A 1 203 ? -11.897 -3.138 16.502 1.00 68.44 203 VAL A C 1
ATOM 1563 O O . VAL A 1 203 ? -10.802 -2.624 16.747 1.00 68.44 203 VAL A O 1
ATOM 1566 N N . LYS A 1 204 ? -13.047 -2.580 16.910 1.00 65.62 204 LYS A N 1
ATOM 1567 C CA . LYS A 1 204 ? -13.151 -1.309 17.652 1.00 65.62 204 LYS A CA 1
ATOM 1568 C C . LYS A 1 204 ? -12.462 -1.359 19.017 1.00 65.62 204 LYS A C 1
ATOM 1570 O O . LYS A 1 204 ? -12.064 -0.319 19.527 1.00 65.62 204 LYS A O 1
ATOM 1575 N N . ALA A 1 205 ? -12.313 -2.550 19.589 1.00 61.97 205 ALA A N 1
ATOM 1576 C CA . ALA A 1 205 ? -11.695 -2.783 20.886 1.00 61.97 205 ALA A CA 1
ATOM 1577 C C . ALA A 1 205 ? -10.213 -3.193 20.811 1.00 61.97 205 ALA A C 1
ATOM 1579 O O . ALA A 1 205 ? -9.640 -3.535 21.846 1.00 61.97 205 ALA A O 1
ATOM 1580 N N . SER A 1 206 ? -9.582 -3.161 19.627 1.00 66.12 206 SER A N 1
ATOM 1581 C CA . SER A 1 206 ? -8.175 -3.560 19.471 1.00 66.12 206 SER A CA 1
ATOM 1582 C C . SER A 1 206 ? -7.225 -2.764 20.374 1.00 66.12 206 SER A C 1
ATOM 1584 O O . SER A 1 206 ? -7.494 -1.634 20.781 1.00 66.12 206 SER A O 1
ATOM 1586 N N . THR A 1 207 ? -6.074 -3.353 20.683 1.00 67.00 207 THR A N 1
ATOM 1587 C CA . THR A 1 207 ? -5.069 -2.775 21.590 1.00 67.00 207 THR A CA 1
ATOM 1588 C C . THR A 1 207 ? -4.585 -1.405 21.108 1.00 67.00 207 THR A C 1
ATOM 1590 O O . THR A 1 207 ? -4.512 -0.452 21.881 1.00 67.00 207 THR A O 1
ATOM 1593 N N . THR A 1 208 ? -4.354 -1.282 19.802 1.00 64.38 208 THR A N 1
ATOM 1594 C CA . THR A 1 208 ? -4.005 -0.031 19.130 1.00 64.38 208 THR A CA 1
ATOM 1595 C C . THR A 1 208 ? -5.148 0.979 19.199 1.00 64.38 208 THR A C 1
ATOM 1597 O O . THR A 1 208 ? -4.900 2.149 19.471 1.00 64.38 208 THR A O 1
ATOM 1600 N N . ALA A 1 209 ? -6.401 0.543 19.022 1.00 63.28 209 ALA A N 1
ATOM 1601 C CA . ALA A 1 209 ? -7.572 1.412 19.139 1.00 63.28 209 ALA A CA 1
ATOM 1602 C C . ALA A 1 209 ? -7.739 1.980 20.559 1.00 63.28 209 ALA A C 1
ATOM 1604 O O . ALA A 1 209 ? -8.011 3.169 20.714 1.00 63.28 209 ALA A O 1
ATOM 1605 N N . GLN A 1 210 ? -7.520 1.164 21.595 1.00 65.25 210 GLN A N 1
ATOM 1606 C CA . GLN A 1 210 ? -7.584 1.609 22.991 1.00 65.25 210 GLN A CA 1
ATOM 1607 C C . GLN A 1 210 ? -6.439 2.570 23.349 1.00 65.25 210 GLN A C 1
ATOM 1609 O O . GLN A 1 210 ? -6.693 3.596 23.977 1.00 65.25 210 GLN A O 1
ATOM 1614 N N . SER A 1 211 ? -5.211 2.286 22.898 1.00 64.19 211 SER A N 1
ATOM 1615 C CA . SER A 1 211 ? -4.041 3.154 23.116 1.00 64.19 211 SER A CA 1
ATOM 1616 C C . SER A 1 211 ? -4.180 4.511 22.419 1.00 64.19 211 SER A C 1
ATOM 1618 O O . SER A 1 211 ? -3.863 5.554 22.988 1.00 64.19 211 SER A O 1
ATOM 1620 N N . LEU A 1 212 ? -4.710 4.523 21.196 1.00 59.16 212 LEU A N 1
ATOM 1621 C CA . LEU A 1 212 ? -5.004 5.766 20.491 1.00 59.16 212 LEU A CA 1
ATOM 1622 C C . LEU A 1 212 ? -6.121 6.550 21.208 1.00 59.16 212 LEU A C 1
ATOM 1624 O O . LEU A 1 212 ? -5.982 7.756 21.401 1.00 59.16 212 LEU A O 1
ATOM 1628 N N . ALA A 1 213 ? -7.180 5.884 21.688 1.00 61.88 213 ALA A N 1
ATOM 1629 C CA . ALA A 1 213 ? -8.236 6.539 22.471 1.00 61.88 213 ALA A CA 1
ATOM 1630 C C . ALA A 1 213 ? -7.701 7.196 23.758 1.00 61.88 213 ALA A C 1
ATOM 1632 O O . ALA A 1 213 ? -8.124 8.298 24.117 1.00 61.88 213 ALA A O 1
ATOM 1633 N N . SER A 1 214 ? -6.770 6.536 24.460 1.00 61.94 214 SER A N 1
ATOM 1634 C CA . SER A 1 214 ? -6.163 7.076 25.681 1.00 61.94 214 SER A CA 1
ATOM 1635 C C . SER A 1 214 ? -5.195 8.226 25.392 1.00 61.94 214 SER A C 1
ATOM 1637 O O . SER A 1 214 ? -5.232 9.231 26.108 1.00 61.94 214 SER A O 1
ATOM 1639 N N . PHE A 1 215 ? -4.410 8.143 24.313 1.00 56.94 215 PHE A N 1
ATOM 1640 C CA . PHE A 1 215 ? -3.497 9.207 23.879 1.00 56.94 215 PHE A CA 1
ATOM 1641 C C . PHE A 1 215 ? -4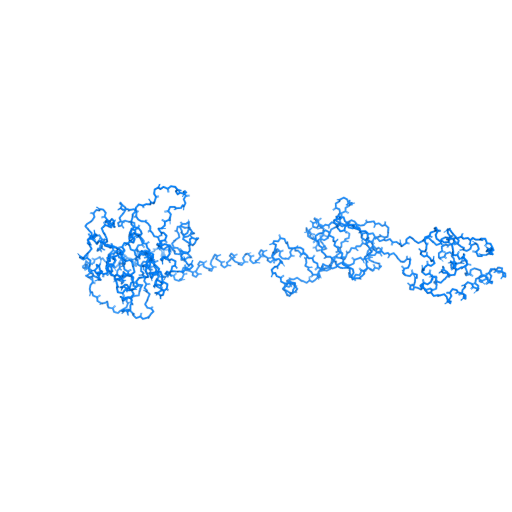.223 10.520 23.565 1.00 56.94 215 PHE A C 1
ATOM 1643 O O . PHE A 1 215 ? -3.811 11.586 24.023 1.00 56.94 215 PHE A O 1
ATOM 1650 N N . PHE A 1 216 ? -5.333 10.454 22.830 1.00 54.81 216 PHE A N 1
ATOM 1651 C CA . PHE A 1 216 ? -6.075 11.650 22.425 1.00 54.81 216 PHE A CA 1
ATOM 1652 C C . PHE A 1 216 ? -6.970 12.231 23.529 1.00 54.81 216 PHE A C 1
ATOM 1654 O O . PHE A 1 216 ? -7.602 13.261 23.300 1.00 54.81 216 PHE A O 1
ATOM 1661 N N . LYS A 1 217 ? -7.029 11.606 24.721 1.00 55.66 217 LYS A N 1
ATOM 1662 C CA . LYS A 1 217 ? -8.002 11.931 25.787 1.00 55.66 217 LYS A CA 1
ATOM 1663 C C . LYS A 1 217 ? -9.416 12.116 25.215 1.00 55.66 217 LYS A C 1
ATOM 1665 O O . LYS A 1 217 ? -10.158 12.986 25.665 1.00 55.66 217 LYS A O 1
ATOM 1670 N N . ASP A 1 218 ? -9.745 11.340 24.184 1.00 48.16 218 ASP A N 1
ATOM 1671 C CA . ASP A 1 218 ? -10.776 11.741 23.237 1.00 48.16 218 ASP A CA 1
ATOM 1672 C C . ASP A 1 218 ? -12.178 11.569 23.845 1.00 48.16 218 ASP A C 1
ATOM 1674 O O . ASP A 1 218 ? -12.525 10.515 24.392 1.00 48.16 218 ASP A O 1
ATOM 1678 N N . ASP A 1 219 ? -12.976 12.634 23.752 1.00 45.06 219 ASP A N 1
ATOM 1679 C CA . ASP A 1 219 ? -14.426 12.649 23.991 1.00 45.06 219 ASP A CA 1
ATOM 1680 C C . ASP A 1 219 ? -15.206 12.390 22.676 1.00 45.06 219 ASP A C 1
ATOM 1682 O O . ASP A 1 219 ? -16.442 12.364 22.666 1.00 45.06 219 ASP A O 1
ATOM 1686 N N . GLY A 1 220 ? -14.491 12.201 21.558 1.00 39.78 220 GLY A N 1
ATOM 1687 C CA . GLY A 1 220 ? -14.996 11.931 20.216 1.00 39.78 220 GLY A CA 1
ATOM 1688 C C . GLY A 1 220 ? -14.957 10.453 19.801 1.00 39.78 220 GLY A C 1
ATOM 1689 O O . GLY A 1 220 ? -14.150 9.645 20.242 1.00 39.78 220 GLY A O 1
ATOM 1690 N N . VAL A 1 221 ? -15.884 10.089 18.916 1.00 46.44 221 VAL A N 1
ATOM 1691 C CA . VAL A 1 221 ? -16.339 8.715 18.628 1.00 46.44 221 VAL A CA 1
ATOM 1692 C C . VAL A 1 221 ? -15.377 7.869 17.779 1.00 46.44 221 VAL A C 1
ATOM 1694 O O . VAL A 1 221 ? -15.637 6.682 17.577 1.00 46.44 221 VAL A O 1
ATOM 1697 N N . LEU A 1 222 ? -14.261 8.415 17.286 1.00 47.97 222 LEU A N 1
ATOM 1698 C CA . LEU A 1 222 ? -13.387 7.639 16.400 1.00 47.97 222 LEU A CA 1
ATOM 1699 C C . LEU A 1 222 ? -12.817 6.398 17.086 1.00 47.97 222 LEU A C 1
ATOM 1701 O O . LEU A 1 222 ? -12.672 5.365 16.433 1.00 47.97 222 LEU A O 1
ATOM 1705 N N . LEU A 1 223 ? -12.567 6.471 18.396 1.00 52.72 223 LEU A N 1
ATOM 1706 C CA . LEU A 1 223 ? -12.097 5.345 19.190 1.00 52.72 223 LEU A CA 1
ATOM 1707 C C . LEU A 1 223 ? -12.744 5.377 20.578 1.00 52.72 223 LEU A C 1
ATOM 1709 O O . LEU A 1 223 ? -12.384 6.169 21.445 1.00 52.72 223 LEU A O 1
ATOM 1713 N N . LYS A 1 224 ? -13.730 4.503 20.799 1.00 66.44 224 LYS A N 1
ATOM 1714 C CA . LYS A 1 224 ? -14.352 4.348 22.118 1.00 66.44 224 LYS A CA 1
ATOM 1715 C C . LYS A 1 224 ? -13.383 3.619 23.050 1.00 66.44 224 LYS A C 1
ATOM 1717 O O . LYS A 1 224 ? -12.896 2.541 22.724 1.00 66.44 224 LYS A O 1
ATOM 1722 N N . LYS A 1 225 ? -13.142 4.184 24.235 1.00 74.75 225 LYS A N 1
ATOM 1723 C CA . LYS A 1 225 ? -12.492 3.460 25.333 1.00 74.75 225 LYS A CA 1
ATOM 1724 C C . LYS A 1 225 ? -13.504 2.495 25.958 1.00 74.75 225 LYS A C 1
ATOM 1726 O O . LYS A 1 225 ? -14.621 2.898 26.267 1.00 74.75 225 LYS A O 1
ATOM 1731 N N . PHE A 1 226 ? -13.119 1.231 26.111 1.00 81.12 226 PHE A N 1
ATOM 1732 C CA . PHE A 1 226 ? -14.004 0.173 26.618 1.00 81.12 226 PHE A CA 1
ATOM 1733 C C . PHE A 1 226 ? -13.591 -0.363 27.988 1.00 81.12 226 PHE A C 1
ATOM 1735 O O . PHE A 1 226 ? -14.440 -0.873 28.709 1.00 81.12 226 PHE A O 1
ATOM 1742 N N . VAL A 1 227 ? -12.318 -0.218 28.366 1.00 83.56 227 VAL A N 1
ATOM 1743 C CA . VAL A 1 227 ? -11.825 -0.597 29.693 1.00 83.56 227 VAL A CA 1
ATOM 1744 C C . VAL A 1 227 ? -11.440 0.652 30.474 1.00 83.56 227 VAL A C 1
ATOM 1746 O O . VAL A 1 227 ? -10.673 1.492 29.998 1.00 83.56 227 VAL A O 1
ATOM 1749 N N . TYR A 1 228 ? -11.959 0.764 31.688 1.00 83.56 228 TYR A N 1
ATOM 1750 C CA . TYR A 1 228 ? -11.687 1.833 32.637 1.00 83.56 228 TYR A CA 1
ATOM 1751 C C . TYR A 1 228 ? -11.121 1.219 33.909 1.00 83.56 228 TYR A C 1
ATOM 1753 O O . TYR A 1 228 ? -11.573 0.161 34.325 1.00 83.56 228 TYR A O 1
ATOM 1761 N N . ARG A 1 229 ? -10.139 1.868 34.533 1.00 81.50 229 ARG A N 1
ATOM 1762 C CA . ARG A 1 229 ? -9.550 1.404 35.793 1.00 81.50 229 ARG A CA 1
ATOM 1763 C C . ARG A 1 229 ? -9.779 2.452 36.875 1.00 81.50 229 ARG A C 1
ATOM 1765 O O . ARG A 1 229 ? -9.483 3.633 36.667 1.00 81.50 229 ARG A O 1
ATOM 1772 N N . VAL A 1 230 ? -10.309 2.006 38.005 1.00 82.69 230 VAL A N 1
ATOM 1773 C CA . VAL A 1 230 ? -10.639 2.829 39.166 1.00 82.69 230 VAL A CA 1
ATOM 1774 C C . VAL A 1 230 ? -9.894 2.272 40.385 1.00 82.69 230 VAL A C 1
ATOM 1776 O O . VAL A 1 230 ? -10.186 1.164 40.837 1.00 82.69 230 VAL A O 1
ATOM 1779 N N . PRO A 1 231 ? -8.910 3.014 40.915 1.00 82.38 231 PRO A N 1
ATOM 1780 C CA . PRO A 1 231 ? -8.320 2.740 42.216 1.00 82.38 231 PRO A CA 1
ATOM 1781 C C . PRO A 1 231 ? -9.390 2.733 43.323 1.00 82.38 231 PRO A C 1
ATOM 1783 O O . PRO A 1 231 ? -10.242 3.626 43.333 1.00 82.38 231 PRO A O 1
ATOM 1786 N N . PRO A 1 232 ? -9.326 1.809 44.302 1.00 79.94 232 PRO A N 1
ATOM 1787 C CA . PRO A 1 232 ? -10.352 1.689 45.344 1.00 79.94 232 PRO A CA 1
ATOM 1788 C C . PRO A 1 232 ? -10.595 2.970 46.159 1.00 79.94 232 PRO A C 1
ATOM 1790 O O . PRO A 1 232 ? -11.711 3.222 46.595 1.00 79.94 232 PRO A O 1
ATOM 1793 N N . HIS A 1 233 ? -9.568 3.805 46.345 1.00 79.75 233 HIS A N 1
ATOM 1794 C CA . HIS A 1 233 ? -9.669 5.045 47.124 1.00 79.75 233 HIS A CA 1
ATOM 1795 C C . HIS A 1 233 ? -10.376 6.192 46.383 1.00 79.75 233 HIS A C 1
ATOM 1797 O O . HIS A 1 233 ? -10.850 7.121 47.028 1.00 79.75 233 HIS A O 1
ATOM 1803 N N . GLU A 1 234 ? -10.439 6.151 45.048 1.00 81.06 234 GLU A N 1
ATOM 1804 C CA . GLU A 1 234 ? -11.117 7.183 44.247 1.00 81.06 234 GLU A CA 1
ATOM 1805 C C . GLU A 1 234 ? -12.633 6.925 44.156 1.00 81.06 234 GLU A C 1
ATOM 1807 O O . GLU A 1 234 ? -13.409 7.861 43.948 1.00 81.06 234 GLU A O 1
ATOM 1812 N N . GLY A 1 235 ? -13.056 5.667 44.340 1.00 82.25 235 GLY A N 1
ATOM 1813 C CA . GLY A 1 235 ? -14.452 5.261 44.504 1.00 82.25 235 GLY A CA 1
ATOM 1814 C C . GLY A 1 235 ? -15.410 5.830 43.450 1.00 82.25 235 GLY A C 1
ATOM 1815 O O . GLY A 1 235 ? -15.116 5.852 42.246 1.00 82.25 235 GLY A O 1
ATOM 1816 N N . LEU A 1 236 ? -16.561 6.344 43.899 1.00 84.56 236 LEU A N 1
ATOM 1817 C CA . LEU A 1 236 ? -17.593 6.869 43.003 1.00 84.56 236 LEU A CA 1
ATOM 1818 C C . LEU A 1 236 ? -17.170 8.130 42.241 1.00 84.56 236 LEU A C 1
ATOM 1820 O O . LEU A 1 236 ? -17.703 8.367 41.155 1.00 84.56 236 LEU A O 1
ATOM 1824 N N . GLN A 1 237 ? -16.199 8.907 42.737 1.00 84.38 237 GLN A N 1
ATOM 1825 C CA . GLN A 1 237 ? -15.772 10.159 42.090 1.00 84.38 237 GLN A CA 1
ATOM 1826 C C . GLN A 1 237 ? -15.239 9.924 40.672 1.00 84.38 237 GLN A C 1
ATOM 1828 O O . GLN A 1 237 ? -15.431 10.758 39.785 1.00 84.38 237 GLN A O 1
ATOM 1833 N N . LYS A 1 238 ? -14.602 8.772 40.431 1.00 84.50 238 LYS A N 1
ATOM 1834 C CA . LYS A 1 238 ? -14.100 8.393 39.103 1.00 84.50 238 LYS A CA 1
ATOM 1835 C C . LYS A 1 238 ? -15.056 7.506 38.318 1.00 84.50 238 LYS A C 1
ATOM 1837 O O . LYS A 1 238 ? -15.044 7.551 37.088 1.00 84.50 238 LYS A O 1
ATOM 1842 N N . ILE A 1 239 ? -15.904 6.737 39.000 1.00 84.06 239 ILE A N 1
ATOM 1843 C CA . ILE A 1 239 ? -16.941 5.922 38.351 1.00 84.06 239 ILE A CA 1
ATOM 1844 C C . ILE A 1 239 ? -18.004 6.826 37.712 1.00 84.06 239 ILE A C 1
ATOM 1846 O O . ILE A 1 239 ? -18.417 6.579 36.580 1.00 84.06 239 ILE A O 1
ATOM 1850 N N . GLU A 1 240 ? -18.402 7.910 38.380 1.00 85.38 240 GLU A N 1
ATOM 1851 C CA . GLU A 1 240 ? -19.431 8.841 37.907 1.00 85.38 240 GLU A CA 1
ATOM 1852 C C . GLU A 1 240 ? -19.201 9.373 36.477 1.00 85.38 240 GLU A C 1
ATOM 1854 O O . GLU A 1 240 ? -20.088 9.198 35.631 1.00 85.38 240 GLU A O 1
ATOM 1859 N N . PRO A 1 241 ? -18.056 10.008 36.146 1.00 83.88 241 PRO A N 1
ATOM 1860 C CA . PRO A 1 241 ? -17.827 10.522 34.798 1.00 83.88 241 PRO A CA 1
ATOM 1861 C C . PRO A 1 241 ? -17.775 9.404 33.748 1.00 83.88 241 PRO A C 1
ATOM 1863 O O . PRO A 1 241 ? -18.218 9.612 32.617 1.00 83.88 241 PRO A O 1
ATOM 1866 N N . VAL A 1 242 ? -17.291 8.211 34.114 1.00 83.31 242 VAL A N 1
ATOM 1867 C CA . VAL A 1 242 ? -17.229 7.042 33.224 1.00 83.31 242 VAL A CA 1
ATOM 1868 C C . VAL A 1 242 ? -18.631 6.533 32.901 1.00 83.31 242 VAL A C 1
ATOM 1870 O O . VAL A 1 242 ? -18.987 6.422 31.727 1.00 83.31 242 VAL A O 1
ATOM 1873 N N . VAL A 1 243 ? -19.459 6.295 33.921 1.00 84.94 243 VAL A N 1
ATOM 1874 C CA . VAL A 1 243 ? -20.840 5.823 33.749 1.00 84.94 243 VAL A CA 1
ATOM 1875 C C . VAL A 1 243 ? -21.655 6.836 32.952 1.00 84.94 243 VAL A C 1
ATOM 1877 O O . VAL A 1 243 ? -22.318 6.455 31.990 1.00 84.94 243 VAL A O 1
ATOM 1880 N N . LYS A 1 244 ? -21.547 8.137 33.255 1.00 83.25 244 LYS A N 1
ATOM 1881 C CA . LYS A 1 244 ? -22.232 9.195 32.487 1.00 83.25 244 LYS A CA 1
ATOM 1882 C C . LYS A 1 244 ? -21.820 9.218 31.017 1.00 83.25 244 LYS A C 1
ATOM 1884 O O . LYS A 1 244 ? -22.666 9.447 30.151 1.00 83.25 244 LYS A O 1
ATOM 1889 N N . ARG A 1 245 ? -20.541 8.973 30.724 1.00 79.44 245 ARG A N 1
ATOM 1890 C CA . ARG A 1 245 ? -20.027 8.907 29.351 1.00 79.44 245 ARG A CA 1
ATOM 1891 C C . ARG A 1 245 ? -20.578 7.692 28.605 1.00 79.44 245 ARG A C 1
ATOM 1893 O O . ARG A 1 245 ? -21.023 7.843 27.471 1.00 79.44 245 ARG A O 1
ATOM 1900 N N . ILE A 1 246 ? -20.588 6.516 29.235 1.00 81.19 246 ILE A N 1
ATOM 1901 C CA . ILE A 1 246 ? -21.131 5.281 28.641 1.00 81.19 246 ILE A CA 1
ATOM 1902 C C . ILE A 1 246 ? -22.647 5.380 28.456 1.00 81.19 246 ILE A C 1
ATOM 1904 O O . ILE A 1 246 ? -23.180 4.862 27.482 1.00 81.19 246 ILE A O 1
ATOM 1908 N N . ALA A 1 247 ? -23.341 6.062 29.361 1.00 79.69 247 ALA A N 1
ATOM 1909 C CA . ALA A 1 247 ? -24.777 6.293 29.313 1.00 79.69 247 ALA A CA 1
ATOM 1910 C C . ALA A 1 247 ? -25.179 7.274 28.192 1.00 79.69 247 ALA A C 1
ATOM 1912 O O . ALA A 1 247 ? -26.245 7.154 27.592 1.00 79.69 247 ALA A O 1
ATOM 1913 N N . ALA A 1 248 ? -24.338 8.256 27.855 1.00 77.00 248 ALA A N 1
ATOM 1914 C CA . ALA A 1 248 ? -24.691 9.310 26.905 1.00 77.00 248 ALA A CA 1
ATOM 1915 C C . ALA A 1 248 ? -25.169 8.779 25.533 1.00 77.00 248 ALA A C 1
ATOM 1917 O O . ALA A 1 248 ? -24.596 7.851 24.952 1.00 77.00 248 ALA A O 1
ATOM 1918 N N . ALA A 1 249 ? -26.224 9.398 24.992 1.00 66.38 249 ALA A N 1
ATOM 1919 C CA . ALA A 1 249 ? -26.751 9.063 23.671 1.00 66.38 249 ALA A CA 1
ATOM 1920 C C . ALA A 1 249 ? -25.709 9.335 22.573 1.00 66.38 249 ALA A C 1
ATOM 1922 O O . ALA A 1 249 ? -24.996 10.342 22.611 1.00 66.38 249 ALA A O 1
ATOM 1923 N N . SER A 1 250 ? -25.648 8.450 21.576 1.00 62.09 250 SER A N 1
ATOM 1924 C CA . SER A 1 250 ? -24.772 8.598 20.410 1.00 62.09 250 SER A CA 1
ATOM 1925 C C . SER A 1 250 ? -25.107 9.901 19.666 1.00 62.09 250 SER A C 1
ATOM 1927 O O . SER A 1 250 ? -26.277 10.172 19.390 1.00 62.09 250 SER A O 1
ATOM 1929 N N . ARG A 1 251 ? -24.101 10.734 19.356 1.00 59.12 251 ARG A N 1
ATOM 1930 C CA . ARG A 1 251 ? -24.276 12.025 18.658 1.00 59.12 251 ARG A CA 1
ATOM 1931 C C . ARG A 1 251 ? -23.747 11.940 17.216 1.00 59.12 251 ARG A C 1
ATOM 1933 O O . ARG A 1 251 ? -22.668 12.465 16.939 1.00 59.12 251 ARG A O 1
ATOM 1940 N N . PRO A 1 252 ? -24.520 11.386 16.265 1.00 55.59 252 PRO A N 1
ATOM 1941 C CA . PRO A 1 252 ? -24.058 11.153 14.891 1.00 55.59 252 PRO A CA 1
ATOM 1942 C C . PRO A 1 252 ? -23.682 12.438 14.130 1.00 55.59 252 PRO A C 1
ATOM 1944 O O . PRO A 1 252 ? -22.872 12.409 13.210 1.00 55.59 252 PRO A O 1
ATOM 1947 N N . ARG A 1 253 ? -24.216 13.607 14.525 1.00 56.25 253 ARG A N 1
ATOM 1948 C CA . ARG A 1 253 ? -23.838 14.900 13.918 1.00 56.25 253 ARG A CA 1
ATOM 1949 C C . ARG A 1 253 ? -22.379 15.294 14.175 1.00 56.25 253 ARG A C 1
ATOM 1951 O O . ARG A 1 253 ? -21.785 15.956 13.331 1.00 56.25 253 ARG A O 1
ATOM 1958 N N . VAL A 1 254 ? -21.808 14.898 15.312 1.00 57.38 254 VAL A N 1
ATOM 1959 C CA . VAL A 1 254 ? -20.398 15.174 15.638 1.00 57.38 254 VAL A CA 1
ATOM 1960 C C . VAL A 1 254 ? -19.482 14.266 14.812 1.00 57.38 254 VAL A C 1
ATOM 1962 O O . VAL A 1 254 ? -18.459 14.714 14.303 1.00 57.38 254 VAL A O 1
ATOM 1965 N N . GLU A 1 255 ? -19.904 13.018 14.596 1.00 51.56 255 GLU A N 1
ATOM 1966 C CA . GLU A 1 255 ? -19.199 12.027 13.773 1.00 51.56 255 GLU A CA 1
ATOM 1967 C C . GLU A 1 255 ? -19.095 12.463 12.308 1.00 51.56 255 GLU A C 1
ATOM 1969 O O . GLU A 1 255 ? -18.008 12.433 11.729 1.00 51.56 255 GLU A O 1
ATOM 1974 N N . LEU A 1 256 ? -20.200 12.945 11.727 1.00 56.75 256 LEU A N 1
ATOM 1975 C CA . LEU A 1 256 ? -20.216 13.448 10.351 1.00 56.75 256 LEU A CA 1
ATOM 1976 C C . LEU A 1 256 ? -19.335 14.697 10.182 1.00 56.75 256 LEU A C 1
ATOM 1978 O O . LEU A 1 256 ? -18.642 14.838 9.175 1.00 56.75 256 LEU A O 1
ATOM 1982 N N . GLY A 1 257 ? -19.343 15.591 11.178 1.00 56.78 257 GLY A N 1
ATOM 1983 C CA . GLY A 1 257 ? -18.534 16.811 11.179 1.00 56.78 257 GLY A CA 1
ATOM 1984 C C . GLY A 1 257 ? -17.033 16.528 11.227 1.00 56.78 257 GLY A C 1
ATOM 1985 O O . GLY A 1 257 ? -16.269 17.164 10.506 1.00 56.78 257 GLY A O 1
ATOM 1986 N N . PHE A 1 258 ? -16.604 15.536 12.011 1.00 55.88 258 PHE A N 1
ATOM 1987 C CA . PHE A 1 258 ? -15.193 15.150 12.092 1.00 55.88 258 PHE A CA 1
ATOM 1988 C C . PHE A 1 258 ? -14.713 14.422 10.826 1.00 55.88 258 PHE A C 1
ATOM 1990 O O . PHE A 1 258 ? -13.636 14.720 10.304 1.00 55.88 258 PHE A O 1
ATOM 1997 N N . PHE A 1 259 ? -15.527 13.508 10.283 1.00 56.28 259 PHE A N 1
ATOM 1998 C CA . PHE A 1 259 ? -15.212 12.835 9.017 1.00 56.28 259 PHE A CA 1
ATOM 1999 C C . PHE A 1 259 ? -15.091 13.830 7.859 1.00 56.28 259 PHE A C 1
ATOM 2001 O O . PHE A 1 259 ? -14.132 13.763 7.087 1.00 56.28 259 PHE A O 1
ATOM 2008 N N . GLY A 1 260 ? -16.032 14.776 7.766 1.00 59.41 260 GLY A N 1
ATOM 2009 C CA . GLY A 1 260 ? -16.014 15.825 6.748 1.00 59.41 260 GLY A CA 1
ATOM 2010 C C . GLY A 1 260 ? -14.901 16.857 6.950 1.00 59.41 260 GLY A C 1
ATOM 2011 O O . GLY A 1 260 ? -14.330 17.327 5.971 1.00 59.41 260 GLY A O 1
ATOM 2012 N N . GLY A 1 261 ? -14.573 17.194 8.201 1.00 65.38 261 GLY A N 1
ATOM 2013 C CA . GLY A 1 261 ? -13.625 18.259 8.532 1.00 65.38 261 GLY A CA 1
ATOM 2014 C C . GLY A 1 261 ? -12.152 17.846 8.557 1.00 65.38 261 GLY A C 1
ATOM 2015 O O . GLY A 1 261 ? -11.301 18.684 8.274 1.00 65.38 261 GLY A O 1
ATOM 2016 N N . LEU A 1 262 ? -11.831 16.586 8.876 1.00 67.56 262 LEU A N 1
ATOM 2017 C CA . LEU A 1 262 ? -10.438 16.151 9.062 1.00 67.56 262 LEU A CA 1
ATOM 2018 C C . LEU A 1 262 ? -10.049 14.957 8.187 1.00 67.56 262 LEU A C 1
ATOM 2020 O O . LEU A 1 262 ? -9.047 15.011 7.474 1.00 67.56 262 LEU A O 1
ATOM 2024 N N . VAL A 1 263 ? -10.843 13.883 8.208 1.00 69.81 263 VAL A N 1
ATOM 2025 C CA . VAL A 1 263 ? -10.471 12.619 7.549 1.00 69.81 263 VAL A CA 1
ATOM 2026 C C . VAL A 1 263 ? -10.522 12.752 6.029 1.00 69.81 263 VAL A C 1
ATOM 2028 O O . VAL A 1 263 ? -9.563 12.391 5.345 1.00 69.81 263 VAL A O 1
ATOM 2031 N N . LEU A 1 264 ? -11.615 13.300 5.494 1.00 73.12 264 LEU A N 1
ATOM 2032 C CA . LEU A 1 264 ? -11.785 13.466 4.053 1.00 73.12 264 LEU A CA 1
ATOM 2033 C C . LEU A 1 264 ? -10.735 14.421 3.444 1.00 73.12 264 LEU A C 1
ATOM 2035 O O . LEU A 1 264 ? -10.099 14.022 2.466 1.00 73.12 264 LEU A O 1
ATOM 2039 N N . PRO A 1 265 ? -10.461 15.617 4.008 1.00 76.62 265 PRO A N 1
ATOM 2040 C CA . PRO A 1 265 ? -9.398 16.487 3.504 1.00 76.62 265 PRO A CA 1
ATOM 2041 C C . PRO A 1 265 ? -8.015 15.837 3.555 1.00 76.62 265 PRO A C 1
ATOM 2043 O O . PRO A 1 265 ? -7.255 15.957 2.599 1.00 76.62 265 PRO A O 1
ATOM 2046 N N . MET A 1 266 ? -7.692 15.105 4.627 1.00 76.06 266 MET A N 1
ATOM 2047 C CA . MET A 1 266 ? -6.404 14.417 4.752 1.00 76.06 266 MET A CA 1
ATOM 2048 C C . MET A 1 266 ? -6.247 13.303 3.708 1.00 76.06 266 MET A C 1
ATOM 2050 O O . MET A 1 266 ? -5.193 13.188 3.083 1.00 76.06 266 MET A O 1
ATOM 2054 N N . ALA A 1 267 ? -7.299 12.516 3.467 1.00 74.31 267 ALA A N 1
ATOM 2055 C CA . ALA A 1 267 ? -7.301 11.489 2.428 1.00 74.31 267 ALA A CA 1
ATOM 2056 C C . ALA A 1 267 ? -7.163 12.099 1.023 1.00 74.31 267 ALA A C 1
ATOM 2058 O O . ALA A 1 267 ? -6.362 11.625 0.216 1.00 74.31 267 ALA A O 1
ATOM 2059 N N . LEU A 1 268 ? -7.886 13.187 0.741 1.00 80.69 268 LEU A N 1
ATOM 2060 C CA . LEU A 1 268 ? -7.769 13.924 -0.520 1.00 80.69 268 LEU A CA 1
ATOM 2061 C C . LEU A 1 268 ? -6.371 14.529 -0.699 1.00 80.69 268 LEU A C 1
ATOM 2063 O O . LEU A 1 268 ? -5.813 14.464 -1.793 1.00 80.69 268 LEU A O 1
ATOM 2067 N N . PHE A 1 269 ? -5.772 15.060 0.366 1.00 77.50 269 PHE A N 1
ATOM 2068 C CA . PHE A 1 269 ? -4.411 15.591 0.346 1.00 77.50 269 PHE A CA 1
ATOM 2069 C C . PHE A 1 269 ? -3.371 14.495 0.078 1.00 77.50 269 PHE A C 1
ATOM 2071 O O . PHE A 1 269 ? -2.482 14.681 -0.753 1.00 77.50 269 PHE A O 1
ATOM 2078 N N . LEU A 1 270 ? -3.512 13.323 0.703 1.00 75.56 270 LEU A N 1
ATOM 2079 C CA . LEU A 1 270 ? -2.668 12.155 0.426 1.00 75.56 270 LEU A CA 1
ATOM 2080 C C . LEU A 1 270 ? -2.795 11.689 -1.030 1.00 75.56 270 LEU A C 1
ATOM 2082 O O . LEU A 1 270 ? -1.784 11.419 -1.678 1.00 75.56 270 LEU A O 1
ATOM 2086 N N . LEU A 1 271 ? -4.014 11.650 -1.575 1.00 73.62 271 LEU A N 1
ATOM 2087 C CA . LEU A 1 271 ? -4.248 11.330 -2.987 1.00 73.62 271 LEU A CA 1
ATOM 2088 C C . LEU A 1 271 ? -3.645 12.385 -3.926 1.00 73.62 271 LEU A C 1
ATOM 2090 O O . LEU A 1 271 ? -3.075 12.030 -4.957 1.00 73.62 271 LEU A O 1
ATOM 2094 N N . MET A 1 272 ? -3.714 13.668 -3.565 1.00 75.69 272 MET A N 1
ATOM 2095 C CA . MET A 1 272 ? -3.086 14.753 -4.323 1.00 75.69 272 MET A CA 1
ATOM 2096 C C . MET A 1 272 ? -1.559 14.623 -4.328 1.00 75.69 272 MET A C 1
ATOM 2098 O O . MET A 1 272 ? -0.942 14.721 -5.390 1.00 75.69 272 MET A O 1
ATOM 2102 N N . LEU A 1 273 ? -0.946 14.362 -3.169 1.00 69.56 273 LEU A N 1
ATOM 2103 C CA . LEU A 1 273 ? 0.492 14.108 -3.057 1.00 69.56 273 LEU A CA 1
ATOM 2104 C C . LEU A 1 273 ? 0.907 12.899 -3.894 1.00 69.56 273 LEU A C 1
ATOM 2106 O O . LEU A 1 273 ? 1.897 12.970 -4.619 1.00 69.56 273 LEU A O 1
ATOM 2110 N N . LEU A 1 274 ? 0.122 11.820 -3.859 1.00 64.25 274 LEU A N 1
ATOM 2111 C CA . LEU A 1 274 ? 0.355 10.645 -4.691 1.00 64.25 274 LEU A CA 1
ATOM 2112 C C . LEU A 1 274 ? 0.264 10.993 -6.186 1.00 64.25 274 LEU A C 1
ATOM 2114 O O . LEU A 1 274 ? 1.133 10.597 -6.960 1.00 64.25 274 LEU A O 1
ATOM 2118 N N . GLY A 1 275 ? -0.727 11.789 -6.594 1.00 59.06 275 GLY A N 1
ATOM 2119 C CA . GLY A 1 275 ? -0.872 12.268 -7.971 1.00 59.06 275 GLY A CA 1
ATOM 2120 C C . GLY A 1 275 ? 0.304 13.133 -8.444 1.00 59.06 275 GLY A C 1
ATOM 2121 O O . GLY A 1 275 ? 0.801 12.943 -9.556 1.00 59.06 275 GLY A O 1
ATOM 2122 N N . LEU A 1 276 ? 0.796 14.040 -7.594 1.00 60.91 276 LEU A N 1
ATOM 2123 C CA . LEU A 1 276 ? 1.989 14.855 -7.862 1.00 60.91 276 LEU A CA 1
ATOM 2124 C C . LEU A 1 276 ? 3.243 13.988 -8.018 1.00 60.91 276 LEU A C 1
ATOM 2126 O O . LEU A 1 276 ? 4.030 14.199 -8.942 1.00 60.91 276 LEU A O 1
ATOM 2130 N N . LEU A 1 277 ? 3.396 12.986 -7.153 1.00 54.69 277 LEU A N 1
ATOM 2131 C CA . LEU A 1 277 ? 4.542 12.082 -7.151 1.00 54.69 277 LEU A CA 1
ATOM 2132 C C . LEU A 1 277 ? 4.524 11.143 -8.363 1.00 54.69 277 LEU A C 1
ATOM 2134 O O . LEU A 1 277 ? 5.571 10.853 -8.921 1.00 54.69 277 LEU A O 1
ATOM 2138 N N . VAL A 1 278 ? 3.353 10.721 -8.844 1.00 56.78 278 VAL A N 1
ATOM 2139 C CA . VAL A 1 278 ? 3.236 9.933 -10.085 1.00 56.78 278 VAL A CA 1
ATOM 2140 C C . VAL A 1 278 ? 3.547 10.779 -11.327 1.00 56.78 278 VAL A C 1
ATOM 2142 O O . VAL A 1 278 ? 4.110 10.266 -12.293 1.00 56.78 278 VAL A O 1
ATOM 2145 N N . ARG A 1 279 ? 3.234 12.082 -11.320 1.00 54.41 279 ARG A N 1
ATOM 2146 C CA . ARG A 1 279 ? 3.452 12.973 -12.475 1.00 54.41 279 ARG A CA 1
ATOM 2147 C C . ARG A 1 279 ? 4.923 13.357 -12.688 1.00 54.41 279 ARG A C 1
ATOM 2149 O O . ARG A 1 279 ? 5.279 13.747 -13.801 1.00 54.41 279 ARG A O 1
ATOM 2156 N N . SER A 1 280 ? 5.766 13.251 -11.660 1.00 56.12 280 SER A N 1
ATOM 2157 C CA . SER A 1 280 ? 7.178 13.657 -11.701 1.00 56.12 280 SER A CA 1
ATOM 2158 C C . SER A 1 280 ? 8.141 12.591 -12.244 1.00 56.12 280 SER A C 1
ATOM 2160 O O . SER A 1 280 ? 9.302 12.916 -12.493 1.00 56.12 280 SER A O 1
ATOM 2162 N N . PHE A 1 281 ? 7.690 11.355 -12.492 1.00 59.75 281 PHE A N 1
ATOM 2163 C CA . PHE A 1 281 ? 8.532 10.283 -13.044 1.00 59.75 281 PHE A CA 1
ATOM 2164 C C . PHE A 1 281 ? 8.214 9.969 -14.511 1.00 59.75 281 PHE A C 1
ATOM 2166 O O . PHE A 1 281 ? 7.046 10.017 -14.904 1.00 59.75 281 PHE A O 1
ATOM 2173 N N . PRO A 1 282 ? 9.230 9.609 -15.322 1.00 63.03 282 PRO A N 1
ATOM 2174 C CA . PRO A 1 282 ? 8.998 9.043 -16.646 1.00 63.03 282 PRO A CA 1
ATOM 2175 C C . PRO A 1 282 ? 8.239 7.715 -16.523 1.00 63.03 282 PRO A C 1
ATOM 2177 O O . PRO A 1 282 ? 8.526 6.895 -15.643 1.00 63.03 282 PRO A O 1
ATOM 2180 N N . GLY A 1 283 ? 7.238 7.515 -17.377 1.00 64.81 283 GLY A N 1
ATOM 2181 C CA . GLY A 1 283 ? 6.425 6.301 -17.432 1.00 64.81 283 GLY A CA 1
ATOM 2182 C C . GLY A 1 283 ? 6.843 5.362 -18.569 1.00 64.81 283 GLY A C 1
ATOM 2183 O O . GLY A 1 283 ? 7.482 5.800 -19.527 1.00 64.81 283 GLY A O 1
ATOM 2184 N N . PRO A 1 284 ? 6.464 4.070 -18.512 1.00 62.69 284 PRO A N 1
ATOM 2185 C CA .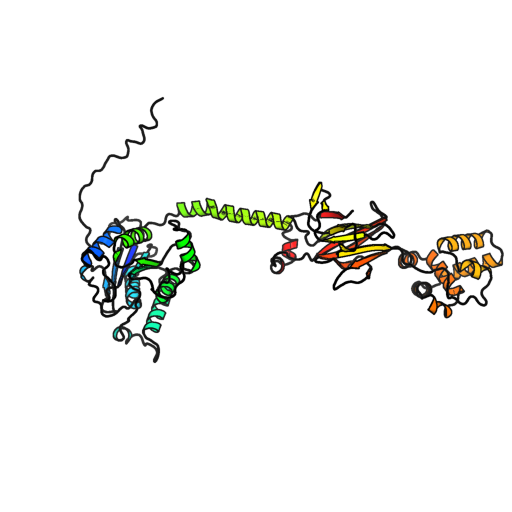 PRO A 1 284 ? 6.627 3.166 -19.647 1.00 62.69 284 PRO A CA 1
ATOM 2186 C C . PRO A 1 284 ? 5.955 3.727 -20.912 1.00 62.69 284 PRO A C 1
ATOM 2188 O O . PRO A 1 284 ? 4.783 4.115 -20.888 1.00 62.69 284 PRO A O 1
ATOM 2191 N N . GLY A 1 285 ? 6.698 3.784 -22.016 1.00 63.91 285 GLY A N 1
ATOM 2192 C CA . GLY A 1 285 ? 6.252 4.346 -23.294 1.00 63.91 285 GLY A CA 1
ATOM 2193 C C . GLY A 1 285 ? 6.398 5.865 -23.442 1.00 63.91 285 GLY A C 1
ATOM 2194 O O . GLY A 1 285 ? 5.859 6.414 -24.405 1.00 63.91 285 GLY A O 1
ATOM 2195 N N . ASP A 1 286 ? 7.067 6.560 -22.519 1.00 72.38 286 ASP A N 1
ATOM 2196 C CA . ASP A 1 286 ? 7.586 7.912 -22.779 1.00 72.38 286 ASP A CA 1
ATOM 2197 C C . ASP A 1 286 ? 8.855 7.824 -23.645 1.00 72.38 286 ASP A C 1
ATOM 2199 O O . ASP A 1 286 ? 9.553 6.804 -23.613 1.00 72.38 286 ASP A O 1
ATOM 2203 N N . MET A 1 287 ? 9.130 8.857 -24.452 1.00 78.88 287 MET A N 1
ATOM 2204 C CA . MET A 1 287 ? 10.181 8.818 -25.475 1.00 78.88 287 MET A CA 1
ATOM 2205 C C . MET A 1 287 ? 11.234 9.905 -25.255 1.00 78.88 287 MET A C 1
ATOM 2207 O O . MET A 1 287 ? 10.912 11.093 -25.221 1.00 78.88 287 MET A O 1
ATOM 2211 N N . GLU A 1 288 ? 12.491 9.484 -25.188 1.00 83.00 288 GLU A N 1
ATOM 2212 C CA . GLU A 1 288 ? 13.673 10.340 -25.101 1.00 83.00 288 GLU A CA 1
ATOM 2213 C C . GLU A 1 288 ? 14.424 10.278 -26.440 1.00 83.00 288 GLU A C 1
ATOM 2215 O O . GLU A 1 288 ? 14.705 9.197 -26.961 1.00 83.00 288 GLU A O 1
ATOM 2220 N N . ILE A 1 289 ? 14.722 11.435 -27.023 1.00 84.38 289 ILE A N 1
ATOM 2221 C CA . ILE A 1 289 ? 15.440 11.580 -28.292 1.00 84.38 289 ILE A CA 1
ATOM 2222 C C . ILE A 1 289 ? 16.828 12.120 -27.979 1.00 84.38 289 ILE A C 1
ATOM 2224 O O . ILE A 1 289 ? 16.956 13.263 -27.560 1.00 84.38 289 ILE A O 1
ATOM 2228 N N . VAL A 1 290 ? 17.870 11.333 -28.217 1.00 84.06 290 VAL A N 1
ATOM 2229 C CA . VAL A 1 290 ? 19.261 11.768 -28.050 1.00 84.06 290 VAL A CA 1
ATOM 2230 C C . VAL A 1 290 ? 19.804 12.229 -29.399 1.00 84.06 290 VAL A C 1
ATOM 2232 O O . VAL A 1 290 ? 19.777 11.473 -30.375 1.00 84.06 290 VAL A O 1
ATOM 2235 N N . GLU A 1 291 ? 20.302 13.463 -29.467 1.00 84.94 291 GLU A N 1
ATOM 2236 C CA . GLU A 1 291 ? 20.927 13.996 -30.683 1.00 84.94 291 GLU A CA 1
ATOM 2237 C C . GLU A 1 291 ? 22.433 13.706 -30.701 1.00 84.94 291 GLU A C 1
ATOM 2239 O O . GLU A 1 291 ? 23.182 14.149 -29.825 1.00 84.94 291 GLU A O 1
ATOM 2244 N N . LEU A 1 292 ? 22.880 12.991 -31.734 1.00 84.75 292 LEU A N 1
ATOM 2245 C CA . LEU A 1 292 ? 24.249 12.505 -31.889 1.00 84.75 292 LEU A CA 1
ATOM 2246 C C . LEU A 1 292 ? 24.971 13.244 -33.022 1.00 84.75 292 LEU A C 1
ATOM 2248 O O . LEU A 1 292 ? 24.374 13.586 -34.045 1.00 84.75 292 LEU A O 1
ATOM 2252 N N . LYS A 1 293 ? 26.276 13.460 -32.842 1.00 85.62 293 LYS A N 1
ATOM 2253 C CA . LYS A 1 293 ? 27.189 13.994 -33.861 1.00 85.62 293 LYS A CA 1
ATOM 2254 C C . LYS A 1 293 ? 28.192 12.910 -34.254 1.00 85.62 293 LYS A C 1
ATOM 2256 O O . LYS A 1 293 ? 28.629 12.140 -33.395 1.00 85.62 293 LYS A O 1
ATOM 2261 N N . LEU A 1 294 ? 28.547 12.832 -35.534 1.00 83.75 294 LEU A N 1
ATOM 2262 C CA . LEU A 1 294 ? 29.456 11.810 -36.046 1.00 83.75 294 LEU A CA 1
ATOM 2263 C C . LEU A 1 294 ? 30.821 11.894 -35.344 1.00 83.75 294 LEU A C 1
ATOM 2265 O O . LEU A 1 294 ? 31.436 12.957 -35.275 1.00 83.75 294 LEU A O 1
ATOM 2269 N N . GLY A 1 295 ? 31.281 10.767 -34.801 1.00 80.06 295 GLY A N 1
ATOM 2270 C CA . GLY A 1 295 ? 32.572 10.633 -34.124 1.00 80.06 295 GLY A CA 1
ATOM 2271 C C . GLY A 1 295 ? 32.647 11.228 -32.713 1.00 80.06 295 GLY A C 1
ATOM 2272 O O . GLY A 1 295 ? 33.641 10.993 -32.029 1.00 80.06 295 GLY A O 1
ATOM 2273 N N . VAL A 1 296 ? 31.619 11.942 -32.243 1.00 86.81 296 VAL A N 1
ATOM 2274 C CA . VAL A 1 296 ? 31.618 12.580 -30.916 1.00 86.81 296 VAL A CA 1
ATOM 2275 C C . VAL A 1 296 ? 30.864 11.704 -29.908 1.00 86.81 296 VAL A C 1
ATOM 2277 O O . VAL A 1 296 ? 29.698 11.378 -30.149 1.00 86.81 296 VAL A O 1
ATOM 2280 N N . PRO A 1 297 ? 31.490 11.311 -28.782 1.00 86.19 297 PRO A N 1
ATOM 2281 C CA . PRO A 1 297 ? 30.802 10.573 -27.730 1.00 86.19 297 PRO A CA 1
ATOM 2282 C C . PRO A 1 297 ? 29.816 11.480 -26.984 1.00 86.19 297 PRO A C 1
ATOM 2284 O O . PRO A 1 297 ? 30.138 12.611 -26.625 1.00 86.19 297 PRO A O 1
ATOM 2287 N N . VAL A 1 298 ? 28.615 10.967 -26.730 1.00 87.69 298 VAL A N 1
ATOM 2288 C CA . VAL A 1 298 ? 27.589 11.607 -25.901 1.00 87.69 298 VAL A CA 1
ATOM 2289 C C . VAL A 1 298 ? 27.443 10.814 -24.610 1.00 87.69 298 VAL A C 1
ATOM 2291 O O . VAL A 1 298 ? 27.110 9.628 -24.628 1.00 87.69 298 VAL A O 1
ATOM 2294 N N . HIS A 1 299 ? 27.690 11.471 -23.482 1.00 88.75 299 HIS A N 1
ATOM 2295 C CA . HIS A 1 299 ? 27.643 10.858 -22.161 1.00 88.75 299 HIS A CA 1
ATOM 2296 C C . HIS A 1 299 ? 26.263 11.049 -21.528 1.00 88.75 299 HIS A C 1
ATOM 2298 O O . HIS A 1 299 ? 25.791 12.174 -21.365 1.00 88.75 299 HIS A O 1
ATOM 2304 N N . LEU A 1 300 ? 25.613 9.942 -21.173 1.00 87.25 300 LEU A N 1
ATOM 2305 C CA . LEU A 1 300 ? 24.264 9.902 -20.617 1.00 87.25 300 LEU A CA 1
ATOM 2306 C C . LEU A 1 300 ? 24.308 9.529 -19.136 1.00 87.25 300 LEU A C 1
ATOM 2308 O O . LEU A 1 300 ? 24.827 8.475 -18.770 1.00 87.25 300 LEU A O 1
ATOM 2312 N N . ALA A 1 301 ? 23.699 10.355 -18.293 1.00 85.94 301 ALA A N 1
ATOM 2313 C CA . ALA A 1 301 ? 23.460 10.100 -16.880 1.00 85.94 301 ALA A CA 1
ATOM 2314 C C . ALA A 1 301 ? 21.958 10.022 -16.575 1.00 85.94 301 ALA A C 1
ATOM 2316 O O . ALA A 1 301 ? 21.103 10.447 -17.359 1.00 85.94 301 ALA A O 1
ATOM 2317 N N . LEU A 1 302 ? 21.641 9.475 -15.404 1.00 82.50 302 LEU A N 1
ATOM 2318 C CA . LEU A 1 302 ? 20.273 9.314 -14.924 1.00 82.50 302 LEU A CA 1
ATOM 2319 C C . LEU A 1 302 ? 19.968 10.301 -13.809 1.00 82.50 302 LEU A C 1
ATOM 2321 O O . LEU A 1 302 ? 20.800 10.505 -12.928 1.00 82.50 302 LEU A O 1
ATOM 2325 N N . ASP A 1 303 ? 18.747 10.830 -13.823 1.00 78.06 303 ASP A N 1
ATOM 2326 C CA . ASP A 1 303 ? 18.142 11.565 -12.710 1.00 78.06 303 ASP A CA 1
ATOM 2327 C C . ASP A 1 303 ? 19.013 12.722 -12.179 1.00 78.06 303 ASP A C 1
ATOM 2329 O O . ASP A 1 303 ? 19.057 13.017 -10.983 1.00 78.06 303 ASP A O 1
ATOM 2333 N N . ARG A 1 304 ? 19.740 13.385 -13.088 1.00 75.75 304 ARG A N 1
ATOM 2334 C CA . ARG A 1 304 ? 20.434 14.645 -12.811 1.00 75.75 304 ARG A CA 1
ATOM 2335 C C . ARG A 1 304 ? 19.536 15.821 -13.147 1.00 75.75 304 ARG A C 1
ATOM 2337 O O . ARG A 1 304 ? 18.658 15.721 -14.005 1.00 75.75 304 ARG A O 1
ATOM 2344 N N . LEU A 1 305 ? 19.795 16.941 -12.478 1.00 73.75 305 LEU A N 1
ATOM 2345 C CA . LEU A 1 305 ? 19.156 18.214 -12.776 1.00 73.75 305 LEU A CA 1
ATOM 2346 C C . LEU A 1 305 ? 19.436 18.593 -14.239 1.00 73.75 305 LEU A C 1
ATOM 2348 O O . LEU A 1 305 ? 20.589 18.695 -14.649 1.00 73.75 305 LEU A O 1
ATOM 2352 N N . HIS A 1 306 ? 18.388 18.797 -15.022 1.00 68.00 306 HIS A N 1
ATOM 2353 C CA . HIS A 1 306 ? 18.482 19.165 -16.430 1.00 68.00 306 HIS A CA 1
ATOM 2354 C C . HIS A 1 306 ? 17.358 20.123 -16.808 1.00 68.00 306 HIS A C 1
ATOM 2356 O O . HIS A 1 306 ? 16.321 20.193 -16.147 1.00 68.00 306 HIS A O 1
ATOM 2362 N N . LYS A 1 307 ? 17.543 20.850 -17.906 1.00 64.75 307 LYS A N 1
ATOM 2363 C CA . LYS A 1 307 ? 16.517 21.745 -18.435 1.00 64.75 307 LYS A CA 1
ATOM 2364 C C . LYS A 1 307 ? 15.499 20.949 -19.255 1.00 64.75 307 LYS A C 1
ATOM 2366 O O . LYS A 1 307 ? 15.873 20.121 -20.083 1.00 64.75 307 LYS A O 1
ATOM 2371 N N . VAL A 1 308 ? 14.217 21.187 -19.011 1.00 65.12 308 VAL A N 1
ATOM 2372 C CA . VAL A 1 308 ? 13.097 20.594 -19.755 1.00 65.12 308 VAL A CA 1
ATOM 2373 C C . VAL A 1 308 ? 12.652 21.585 -20.831 1.00 65.12 308 VAL A C 1
ATOM 2375 O O . VAL A 1 308 ? 12.675 22.795 -20.602 1.00 65.12 308 VAL A O 1
ATOM 2378 N N . GLU A 1 309 ? 12.208 21.093 -21.991 1.00 58.19 309 GLU A N 1
ATOM 2379 C CA . GLU A 1 309 ? 11.741 21.938 -23.108 1.00 58.19 309 GLU A CA 1
ATOM 2380 C C . GLU A 1 309 ? 10.619 22.914 -22.712 1.00 58.19 309 GLU A C 1
ATOM 2382 O O . GLU A 1 309 ? 10.519 23.998 -23.274 1.00 58.19 309 GLU A O 1
ATOM 2387 N N . SER A 1 310 ? 9.827 22.586 -21.686 1.00 62.78 310 SER A N 1
ATOM 2388 C CA . SER A 1 310 ? 8.774 23.450 -21.141 1.00 62.78 310 SER A CA 1
ATOM 2389 C C . SER A 1 310 ? 9.284 24.628 -20.291 1.00 62.78 310 SER A C 1
ATOM 2391 O O . SER A 1 310 ? 8.479 25.296 -19.649 1.00 62.78 310 SER A O 1
ATOM 2393 N N . GLY A 1 311 ? 10.599 24.870 -20.229 1.00 52.59 311 GLY A N 1
ATOM 2394 C CA . GLY A 1 311 ? 11.194 26.018 -19.530 1.00 52.59 311 GLY A CA 1
ATOM 2395 C C . GLY A 1 311 ? 11.470 25.819 -18.034 1.00 52.59 311 GLY A C 1
ATOM 2396 O O . GLY A 1 311 ? 11.809 26.782 -17.354 1.00 52.59 311 GLY A O 1
ATOM 2397 N N . GLY A 1 312 ? 11.361 24.589 -17.520 1.00 65.75 312 GLY A N 1
ATOM 2398 C CA . GLY A 1 312 ? 11.639 24.241 -16.119 1.00 65.75 312 GLY A CA 1
ATOM 2399 C C . GLY A 1 312 ? 12.877 23.358 -15.937 1.00 65.75 312 GLY A C 1
ATOM 2400 O O . GLY A 1 312 ? 13.507 22.941 -16.909 1.00 65.75 312 GLY A O 1
ATOM 2401 N N . TRP A 1 313 ? 13.201 23.042 -14.683 1.00 62.16 313 TRP A N 1
ATOM 2402 C CA . TRP A 1 313 ? 14.224 22.055 -14.330 1.00 62.16 313 TRP A CA 1
ATOM 2403 C C . TRP A 1 313 ? 13.570 20.720 -13.970 1.00 62.16 313 TRP A C 1
ATOM 2405 O O . TRP A 1 313 ? 12.619 20.679 -13.192 1.00 62.16 313 TRP A O 1
ATOM 2415 N N . GLY A 1 314 ? 14.075 19.635 -14.547 1.00 65.12 314 GLY A N 1
ATOM 2416 C CA . GLY A 1 314 ? 13.702 18.261 -14.231 1.00 65.12 314 GLY A CA 1
ATOM 2417 C C . GLY A 1 314 ? 14.854 17.556 -13.526 1.00 65.12 314 GLY A C 1
ATOM 2418 O O . GLY A 1 314 ? 16.018 17.841 -13.792 1.00 65.12 314 GLY A O 1
ATOM 2419 N N . THR A 1 315 ? 14.542 16.643 -12.613 1.00 68.31 315 THR A N 1
ATOM 2420 C CA . THR A 1 315 ? 15.529 15.821 -11.889 1.00 68.31 315 THR A CA 1
ATOM 2421 C C . THR A 1 315 ? 15.393 14.336 -12.210 1.00 68.31 315 THR A C 1
ATOM 2423 O O . THR A 1 315 ? 16.058 13.516 -11.592 1.00 68.31 315 THR A O 1
ATOM 2426 N N . THR A 1 316 ? 14.524 13.967 -13.154 1.00 71.88 316 THR A N 1
ATOM 2427 C CA . THR A 1 316 ? 14.154 12.574 -13.435 1.00 71.88 316 THR A CA 1
ATOM 2428 C C . THR A 1 316 ? 14.297 12.236 -14.919 1.00 71.88 316 THR A C 1
ATOM 2430 O O . THR A 1 316 ? 13.986 13.048 -15.789 1.00 71.88 316 THR A O 1
ATOM 2433 N N . GLY A 1 317 ? 14.768 11.026 -15.224 1.00 75.25 317 GLY A N 1
ATOM 2434 C CA . GLY A 1 317 ? 14.954 10.541 -16.597 1.00 75.25 317 GLY A CA 1
ATOM 2435 C C . GLY A 1 317 ? 16.382 10.689 -17.131 1.00 75.25 317 GLY A C 1
ATOM 2436 O O . GLY A 1 317 ? 17.341 10.682 -16.355 1.00 75.25 317 GLY A O 1
ATOM 2437 N N . LEU A 1 318 ? 16.533 10.751 -18.460 1.00 80.81 318 LEU A N 1
ATOM 2438 C CA . LEU A 1 318 ? 17.844 10.880 -19.108 1.00 80.81 318 LEU A CA 1
ATOM 2439 C C . LEU A 1 318 ? 18.346 12.330 -19.084 1.00 80.81 318 LEU A C 1
ATOM 2441 O O . LEU A 1 318 ? 17.596 13.297 -19.243 1.00 80.81 318 LEU A O 1
ATOM 2445 N N . SER A 1 319 ? 19.651 12.463 -18.884 1.00 83.38 319 SER A N 1
ATOM 2446 C CA . SER A 1 319 ? 20.375 13.732 -18.853 1.00 83.38 319 SER A CA 1
ATOM 2447 C C . SER A 1 319 ? 21.736 13.549 -19.512 1.00 83.38 319 SER A C 1
ATOM 2449 O O . SER A 1 319 ? 22.298 12.456 -19.463 1.00 83.38 319 SER A O 1
ATOM 2451 N N . MET A 1 320 ? 22.268 14.596 -20.134 1.00 82.56 320 MET A N 1
ATOM 2452 C CA . MET A 1 320 ? 23.640 14.576 -20.632 1.00 82.56 320 MET A CA 1
ATOM 2453 C C . MET A 1 320 ? 24.593 15.158 -19.602 1.00 82.56 320 MET A C 1
ATOM 2455 O O . MET A 1 320 ? 24.250 16.109 -18.899 1.00 82.56 320 MET A O 1
ATOM 2459 N N . VAL A 1 321 ? 25.796 14.600 -19.554 1.00 83.88 321 VAL A N 1
ATOM 2460 C CA . VAL A 1 321 ? 26.887 15.065 -18.694 1.00 83.88 321 VAL A CA 1
ATOM 2461 C C . VAL A 1 321 ? 28.124 15.371 -19.529 1.00 83.88 321 VAL A C 1
ATOM 2463 O O . VAL A 1 321 ? 28.282 14.856 -20.634 1.00 83.88 321 VAL A O 1
ATOM 2466 N N . GLY A 1 322 ? 28.988 16.246 -19.017 1.00 79.31 322 GLY A N 1
ATOM 2467 C CA . GLY A 1 322 ? 30.221 16.631 -19.706 1.00 79.31 322 GLY A CA 1
ATOM 2468 C C . GLY A 1 322 ? 31.347 15.600 -19.586 1.00 79.31 322 GLY A C 1
ATOM 2469 O O . GLY A 1 322 ? 32.222 15.572 -20.443 1.00 79.31 322 GLY A O 1
ATOM 2470 N N . ASP A 1 323 ? 31.319 14.751 -18.553 1.00 81.81 323 ASP A N 1
ATOM 2471 C CA . ASP A 1 323 ? 32.381 13.785 -18.246 1.00 81.81 323 ASP A CA 1
ATOM 2472 C C . ASP A 1 323 ? 31.856 12.339 -18.290 1.00 81.81 323 ASP A C 1
ATOM 2474 O O . ASP A 1 323 ? 30.785 12.019 -17.766 1.00 81.81 323 ASP A O 1
ATOM 2478 N N . ALA A 1 324 ? 32.652 11.445 -18.876 1.00 80.44 324 ALA A N 1
ATOM 2479 C CA . ALA A 1 324 ? 32.415 10.008 -18.906 1.00 80.44 324 ALA A CA 1
ATOM 2480 C C . ALA A 1 324 ? 32.362 9.379 -17.503 1.00 80.44 324 ALA A C 1
ATOM 2482 O O . ALA A 1 324 ? 31.665 8.383 -17.316 1.00 80.44 324 ALA A O 1
ATOM 2483 N N . ARG A 1 325 ? 33.064 9.944 -16.508 1.00 81.31 325 ARG A N 1
ATOM 2484 C CA . ARG A 1 325 ? 33.070 9.425 -15.122 1.00 81.31 325 ARG A CA 1
ATOM 2485 C C . ARG A 1 325 ? 31.709 9.510 -14.439 1.00 81.31 325 ARG A C 1
ATOM 2487 O O . ARG A 1 325 ? 31.405 8.698 -13.570 1.00 81.31 325 ARG A O 1
ATOM 2494 N N . GLU A 1 326 ? 30.899 10.487 -14.828 1.00 80.69 326 GLU A N 1
ATOM 2495 C CA . GLU A 1 326 ? 29.562 10.707 -14.273 1.00 80.69 326 GLU A CA 1
ATOM 2496 C C . GLU A 1 326 ? 28.464 10.014 -15.093 1.00 80.69 326 GLU A C 1
ATOM 2498 O O . GLU A 1 326 ? 27.285 10.048 -14.723 1.00 80.69 326 GLU A O 1
ATOM 2503 N N . ALA A 1 327 ? 28.842 9.392 -16.211 1.00 84.00 327 ALA A N 1
ATOM 2504 C CA . ALA A 1 327 ? 27.932 8.781 -17.159 1.00 84.00 327 ALA A CA 1
ATOM 2505 C C . ALA A 1 327 ? 27.519 7.370 -16.722 1.00 84.00 327 ALA A C 1
ATOM 2507 O O . ALA A 1 327 ? 28.331 6.543 -16.315 1.00 84.00 327 ALA A O 1
ATOM 2508 N N . ALA A 1 328 ? 26.237 7.059 -16.890 1.00 84.38 328 ALA A N 1
ATOM 2509 C CA . ALA A 1 328 ? 25.718 5.697 -16.815 1.00 84.38 328 ALA A CA 1
ATOM 2510 C C . ALA A 1 328 ? 25.937 4.928 -18.131 1.00 84.38 328 ALA A C 1
ATOM 2512 O O . ALA A 1 328 ? 26.080 3.703 -18.121 1.00 84.38 328 ALA A O 1
ATOM 2513 N N . ALA A 1 329 ? 25.978 5.635 -19.264 1.00 87.62 329 ALA A N 1
ATOM 2514 C CA . ALA A 1 329 ? 26.350 5.078 -20.560 1.00 87.62 329 ALA A CA 1
ATOM 2515 C C . ALA A 1 329 ? 26.927 6.154 -21.486 1.00 87.62 329 ALA A C 1
ATOM 2517 O O . ALA A 1 329 ? 26.576 7.327 -21.378 1.00 87.62 329 ALA A O 1
ATOM 2518 N N . THR A 1 330 ? 27.759 5.743 -22.437 1.00 88.44 330 THR A N 1
ATOM 2519 C CA . THR A 1 330 ? 28.236 6.601 -23.527 1.00 88.44 330 THR A CA 1
ATOM 2520 C C . THR A 1 330 ? 27.689 6.087 -24.845 1.00 88.44 330 THR A C 1
ATOM 2522 O O . THR A 1 330 ? 27.826 4.903 -25.149 1.00 88.44 330 THR A O 1
ATOM 2525 N N . VAL A 1 331 ? 27.075 6.968 -25.627 1.00 88.50 331 VAL A N 1
ATOM 2526 C CA . VAL A 1 331 ? 26.576 6.664 -26.967 1.00 88.50 331 VAL A CA 1
ATOM 2527 C C . VAL A 1 331 ? 27.436 7.386 -27.990 1.00 88.50 331 VAL A C 1
ATOM 2529 O O . VAL A 1 331 ? 27.639 8.593 -27.888 1.00 88.50 331 VAL A O 1
ATOM 2532 N N . THR A 1 332 ? 27.904 6.667 -29.002 1.00 87.69 332 THR A N 1
ATOM 2533 C CA . THR A 1 332 ? 28.706 7.243 -30.082 1.00 87.69 332 THR A CA 1
ATOM 2534 C C . THR A 1 332 ? 28.122 6.847 -31.428 1.00 87.69 332 THR A C 1
ATOM 2536 O O . THR A 1 332 ? 27.788 5.684 -31.654 1.00 87.69 332 THR A O 1
ATOM 2539 N N . TYR A 1 333 ? 28.014 7.814 -32.335 1.00 87.00 333 TYR A N 1
ATOM 2540 C CA . TYR A 1 333 ? 27.636 7.575 -33.723 1.00 87.00 333 TYR A CA 1
ATOM 2541 C C . TYR A 1 333 ? 28.910 7.480 -34.564 1.00 87.00 333 TYR A C 1
ATOM 2543 O O . TYR A 1 333 ? 29.612 8.478 -34.724 1.00 87.00 333 TYR A O 1
ATOM 2551 N N . GLN A 1 334 ? 29.264 6.283 -35.036 1.00 82.75 334 GLN A N 1
ATOM 2552 C CA . GLN A 1 334 ? 30.522 6.045 -35.759 1.00 82.75 334 GLN A CA 1
ATOM 2553 C C . GLN A 1 334 ? 30.280 5.280 -37.055 1.00 82.75 334 GLN A C 1
ATOM 2555 O O . GLN A 1 334 ? 29.457 4.366 -37.102 1.00 82.75 334 GLN A O 1
ATOM 2560 N N . ALA A 1 335 ? 31.027 5.647 -38.099 1.00 74.88 335 ALA A N 1
ATOM 2561 C CA . ALA A 1 335 ? 31.129 4.843 -39.310 1.00 74.88 335 ALA A CA 1
ATOM 2562 C C . ALA A 1 335 ? 31.832 3.510 -38.987 1.00 74.88 335 ALA A C 1
ATOM 2564 O O . ALA A 1 335 ? 32.772 3.508 -38.183 1.00 74.88 335 ALA A O 1
ATOM 2565 N N . PRO A 1 336 ? 31.406 2.381 -39.577 1.00 70.44 336 PRO A N 1
ATOM 2566 C CA . PRO A 1 336 ? 32.152 1.136 -39.497 1.00 70.44 336 PRO A CA 1
ATOM 2567 C C . PRO A 1 336 ? 33.571 1.367 -40.024 1.00 70.44 336 PRO A C 1
ATOM 2569 O O . PRO A 1 336 ? 33.753 1.881 -41.126 1.00 70.44 336 PRO A O 1
ATOM 2572 N N . VAL A 1 337 ? 34.582 1.012 -39.229 1.00 68.19 337 VAL A N 1
ATOM 2573 C CA . VAL A 1 337 ? 35.983 1.089 -39.659 1.00 68.19 337 VAL A CA 1
ATOM 2574 C C . VAL A 1 337 ? 36.257 -0.134 -40.529 1.00 68.19 337 VAL A C 1
ATOM 2576 O O . VAL A 1 337 ? 36.631 -1.191 -40.026 1.00 68.19 337 VAL A O 1
ATOM 2579 N N . LEU A 1 338 ? 35.989 -0.006 -41.827 1.00 77.06 338 LEU A N 1
ATOM 2580 C CA . LEU A 1 338 ? 36.266 -1.034 -42.824 1.00 77.06 338 LEU A CA 1
ATOM 2581 C C . LEU A 1 338 ? 37.505 -0.633 -43.623 1.00 77.06 338 LEU A C 1
ATOM 2583 O O . LEU A 1 338 ? 37.509 0.399 -44.292 1.00 77.06 338 LEU A O 1
ATOM 2587 N N . ASP A 1 339 ? 38.555 -1.448 -43.561 1.00 79.38 339 ASP A N 1
ATOM 2588 C CA . ASP A 1 339 ? 39.737 -1.239 -44.390 1.00 79.38 339 ASP A CA 1
ATOM 2589 C C . ASP A 1 339 ? 39.490 -1.765 -45.811 1.00 79.38 339 ASP A C 1
ATOM 2591 O O . ASP A 1 339 ? 39.439 -2.974 -46.037 1.00 79.38 339 ASP A O 1
ATOM 2595 N N . LEU A 1 340 ? 39.351 -0.844 -46.764 1.00 82.81 340 LEU A N 1
ATOM 2596 C CA . LEU A 1 340 ? 39.106 -1.127 -48.181 1.00 82.81 340 LEU A CA 1
ATOM 2597 C C . LEU A 1 340 ? 40.347 -0.935 -49.061 1.00 82.81 340 LEU A C 1
ATOM 2599 O O . LEU A 1 340 ? 40.246 -1.026 -50.284 1.00 82.81 340 LEU A O 1
ATOM 2603 N N . THR A 1 341 ? 41.511 -0.678 -48.467 1.00 80.94 341 THR A N 1
ATOM 2604 C CA . THR A 1 341 ? 42.754 -0.376 -49.199 1.00 80.94 341 THR A CA 1
ATOM 2605 C C . THR A 1 341 ? 43.442 -1.624 -49.766 1.00 80.94 341 THR A C 1
ATOM 2607 O O . THR A 1 341 ? 44.416 -1.520 -50.504 1.00 80.94 341 THR A O 1
ATOM 2610 N N . GLY A 1 342 ? 42.942 -2.821 -49.436 1.00 78.62 342 GLY A N 1
ATOM 2611 C CA . GLY A 1 342 ? 43.507 -4.086 -49.911 1.00 78.62 342 GLY A CA 1
ATOM 2612 C C . GLY A 1 342 ? 44.789 -4.514 -49.189 1.00 78.62 342 GLY A C 1
ATOM 2613 O O . GLY A 1 342 ? 45.451 -5.455 -49.626 1.00 78.62 342 GLY A O 1
ATOM 2614 N N . ILE A 1 343 ? 45.141 -3.870 -48.067 1.00 83.44 343 ILE A N 1
ATOM 2615 C CA . ILE A 1 343 ? 46.280 -4.273 -47.231 1.00 83.44 343 ILE A CA 1
ATOM 2616 C C . ILE A 1 343 ? 46.126 -5.746 -46.825 1.00 83.44 343 ILE A C 1
ATOM 2618 O O . ILE A 1 343 ? 45.083 -6.152 -46.303 1.00 83.44 343 ILE A O 1
ATOM 2622 N N . GLY A 1 344 ? 47.181 -6.532 -47.060 1.00 81.69 344 GLY A N 1
ATOM 2623 C CA . GLY A 1 344 ? 47.250 -7.958 -46.726 1.00 81.69 344 GLY A CA 1
ATOM 2624 C C . GLY A 1 344 ? 46.923 -8.926 -47.870 1.00 81.69 344 GLY A C 1
ATOM 2625 O O . GLY A 1 344 ? 47.044 -10.132 -47.663 1.00 81.69 344 GLY A O 1
ATOM 2626 N N . LEU A 1 345 ? 46.541 -8.433 -49.053 1.00 87.00 345 LEU A N 1
ATOM 2627 C CA . LEU A 1 345 ? 46.344 -9.252 -50.258 1.00 87.00 345 LEU A CA 1
ATOM 2628 C C . LEU A 1 345 ? 47.679 -9.627 -50.917 1.00 87.00 345 LEU A C 1
ATOM 2630 O O . LEU A 1 345 ? 48.646 -8.868 -50.852 1.00 87.00 345 LEU A O 1
ATOM 2634 N N . ASP A 1 346 ? 47.707 -10.779 -51.587 1.00 85.50 346 ASP A N 1
ATOM 2635 C CA . ASP A 1 346 ? 48.783 -11.126 -52.517 1.00 85.50 346 ASP A CA 1
ATOM 2636 C C . ASP A 1 346 ? 48.512 -10.463 -53.876 1.00 85.50 346 ASP A C 1
ATOM 2638 O O . ASP A 1 346 ? 47.471 -10.689 -54.497 1.00 85.50 346 ASP A O 1
ATOM 2642 N N . THR A 1 347 ? 49.427 -9.597 -54.309 1.00 82.75 347 THR A N 1
ATOM 2643 C CA . THR A 1 347 ? 49.338 -8.848 -55.572 1.00 82.75 347 THR A CA 1
ATOM 2644 C C . THR A 1 347 ? 50.248 -9.411 -56.664 1.00 82.75 347 THR A C 1
ATOM 2646 O O . THR A 1 347 ? 50.347 -8.821 -57.747 1.00 82.75 347 THR A O 1
ATOM 2649 N N . SER A 1 348 ? 50.913 -10.544 -56.409 1.00 80.94 348 SER A N 1
ATOM 2650 C CA . SER A 1 348 ? 51.760 -11.204 -57.400 1.00 80.94 348 SER A CA 1
ATOM 2651 C C . SER A 1 348 ? 50.932 -11.661 -58.612 1.00 80.94 348 SER A C 1
ATOM 2653 O O . SER A 1 348 ? 49.886 -12.292 -58.483 1.00 80.94 348 SER A O 1
ATOM 2655 N N . GLY A 1 349 ? 51.367 -11.280 -59.818 1.00 78.00 349 GLY A N 1
ATOM 2656 C CA . GLY A 1 349 ? 50.689 -11.641 -61.072 1.00 78.00 349 GLY A CA 1
ATOM 2657 C C . GLY A 1 349 ? 49.454 -10.805 -61.440 1.00 78.00 349 GLY A C 1
ATOM 2658 O O . GLY A 1 349 ? 48.772 -11.145 -62.403 1.00 78.00 349 GLY A O 1
ATOM 2659 N N . VAL A 1 350 ? 49.166 -9.721 -60.714 1.00 84.12 350 VAL A N 1
ATOM 2660 C CA . VAL A 1 350 ? 48.075 -8.783 -61.035 1.00 84.12 350 VAL A CA 1
ATOM 2661 C C . VAL A 1 350 ? 48.553 -7.726 -62.042 1.00 84.12 350 VAL A C 1
ATOM 2663 O O . VAL A 1 350 ? 49.667 -7.219 -61.922 1.00 84.12 350 VAL A O 1
ATOM 2666 N N . ASP A 1 351 ? 47.717 -7.382 -63.021 1.00 86.50 351 ASP A N 1
ATOM 2667 C CA . ASP A 1 351 ? 47.992 -6.369 -64.044 1.00 86.50 351 ASP A CA 1
ATOM 2668 C C . ASP A 1 351 ? 48.093 -4.946 -63.460 1.00 86.50 351 ASP A C 1
ATOM 2670 O O . ASP A 1 351 ? 47.486 -4.621 -62.436 1.00 86.50 351 ASP A O 1
ATOM 2674 N N . ALA A 1 352 ? 48.864 -4.078 -64.125 1.00 85.38 352 ALA A N 1
ATOM 2675 C CA . ALA A 1 352 ? 49.149 -2.722 -63.646 1.00 85.38 352 ALA A CA 1
ATOM 2676 C C . ALA A 1 352 ? 47.887 -1.860 -63.397 1.00 85.38 352 ALA A C 1
ATOM 2678 O O . ALA A 1 352 ? 47.837 -1.201 -62.352 1.00 85.38 352 ALA A O 1
ATOM 2679 N N . PRO A 1 353 ? 46.841 -1.892 -64.256 1.00 86.31 353 PRO A N 1
ATOM 2680 C CA . PRO A 1 353 ? 45.583 -1.191 -63.987 1.00 86.31 353 PRO A CA 1
ATOM 2681 C C . PRO A 1 353 ? 44.903 -1.662 -62.695 1.00 86.31 353 PRO A C 1
ATOM 2683 O O . PRO A 1 353 ? 44.518 -0.847 -61.858 1.00 86.31 353 PRO A O 1
ATOM 2686 N N . THR A 1 354 ? 44.808 -2.975 -62.475 1.00 85.94 354 THR A N 1
ATOM 2687 C CA . THR A 1 354 ? 44.190 -3.540 -61.266 1.00 85.94 354 THR A CA 1
ATOM 2688 C C . THR A 1 354 ? 44.986 -3.194 -60.006 1.00 85.94 354 THR A C 1
ATOM 2690 O O . THR A 1 354 ? 44.390 -2.832 -58.989 1.00 85.94 354 THR A O 1
ATOM 2693 N N . GLN A 1 355 ? 46.324 -3.231 -60.058 1.00 86.88 355 GLN A N 1
ATOM 2694 C CA . GLN A 1 355 ? 47.170 -2.832 -58.924 1.00 86.88 355 GLN A CA 1
ATOM 2695 C C . GLN A 1 355 ? 46.958 -1.363 -58.522 1.00 86.88 355 GLN A C 1
ATOM 2697 O O . GLN A 1 355 ? 46.919 -1.060 -57.328 1.00 86.88 355 GLN A O 1
ATOM 2702 N N . GLY A 1 356 ? 46.754 -0.466 -59.494 1.00 85.56 356 GLY A N 1
ATOM 2703 C CA . GLY A 1 356 ? 46.473 0.952 -59.244 1.00 85.56 356 GLY A CA 1
ATOM 2704 C C . GLY A 1 356 ? 45.113 1.224 -58.588 1.00 85.56 356 GLY A C 1
ATOM 2705 O O . GLY A 1 356 ? 44.965 2.211 -57.866 1.00 85.56 356 GLY A O 1
ATOM 2706 N N . LEU A 1 357 ? 44.126 0.343 -58.784 1.00 89.94 357 LEU A N 1
ATOM 2707 C CA . LEU A 1 357 ? 42.765 0.497 -58.249 1.00 89.94 357 LEU A CA 1
ATOM 2708 C C . LEU A 1 357 ? 42.582 -0.059 -56.825 1.00 89.94 357 LEU A C 1
ATOM 2710 O O . LEU A 1 357 ? 41.688 0.381 -56.095 1.00 89.94 357 LEU A O 1
ATOM 2714 N N . LEU A 1 358 ? 43.412 -1.019 -56.407 1.00 88.19 358 LEU A N 1
ATOM 2715 C CA . LEU A 1 358 ? 43.326 -1.662 -55.088 1.00 88.19 358 LEU A CA 1
ATOM 2716 C C . LEU A 1 358 ? 43.367 -0.692 -53.888 1.00 88.19 358 LEU A C 1
ATOM 2718 O O . LEU A 1 358 ? 42.486 -0.825 -53.030 1.00 88.19 358 LEU A O 1
ATOM 2722 N N . PRO A 1 359 ? 44.287 0.293 -53.807 1.00 88.69 359 PRO A N 1
ATOM 2723 C CA . PRO A 1 359 ? 44.394 1.165 -52.634 1.00 88.69 359 PRO A CA 1
ATOM 2724 C C . PRO A 1 359 ? 43.292 2.230 -52.530 1.00 88.69 359 PRO A C 1
ATOM 2726 O O . PRO A 1 359 ? 43.128 2.824 -51.467 1.00 88.69 359 PRO A O 1
ATOM 2729 N N . LEU A 1 360 ? 42.527 2.477 -53.599 1.00 88.50 360 LEU A N 1
ATOM 2730 C CA . LEU A 1 360 ? 41.569 3.587 -53.669 1.00 88.50 360 LEU A CA 1
ATOM 2731 C C . LEU A 1 360 ? 40.350 3.389 -52.755 1.00 88.50 360 LEU A C 1
ATOM 2733 O O . LEU A 1 360 ? 39.822 2.279 -52.635 1.00 88.50 360 LEU A O 1
ATOM 2737 N N . GLY A 1 361 ? 39.836 4.471 -52.163 1.00 84.56 361 GLY A N 1
ATOM 2738 C CA . GLY A 1 361 ? 38.539 4.457 -51.468 1.00 84.56 361 GLY A CA 1
ATOM 2739 C C . GLY A 1 361 ? 37.357 4.233 -52.428 1.00 84.56 361 GLY A C 1
ATOM 2740 O O . GLY A 1 361 ? 37.520 4.300 -53.640 1.00 84.56 361 GLY A O 1
ATOM 2741 N N . ILE A 1 362 ? 36.141 3.998 -51.917 1.00 85.88 362 ILE A N 1
ATOM 2742 C CA . ILE A 1 362 ? 34.952 3.701 -52.756 1.00 85.88 362 ILE A CA 1
ATOM 2743 C C . ILE A 1 362 ? 34.676 4.819 -53.777 1.00 85.88 362 ILE A C 1
ATOM 2745 O O . ILE A 1 362 ? 34.494 4.548 -54.963 1.00 85.88 362 ILE A O 1
ATOM 2749 N N . ASP A 1 363 ? 34.673 6.078 -53.333 1.00 85.00 363 ASP A N 1
ATOM 2750 C CA . ASP A 1 363 ? 34.343 7.222 -54.195 1.00 85.00 363 ASP A CA 1
ATOM 2751 C C . ASP A 1 363 ? 35.471 7.564 -55.184 1.00 85.00 363 ASP A C 1
ATOM 2753 O O . ASP A 1 363 ? 35.232 8.149 -56.241 1.00 85.00 363 ASP A O 1
ATOM 2757 N N . GLU A 1 364 ? 36.716 7.224 -54.853 1.00 88.94 364 GLU A N 1
ATOM 2758 C CA . GLU A 1 364 ? 37.870 7.365 -55.749 1.00 88.94 364 GLU A CA 1
ATOM 2759 C C . GLU A 1 364 ? 37.916 6.240 -56.777 1.00 88.94 364 GLU A C 1
ATOM 2761 O O . GLU A 1 364 ? 38.157 6.506 -57.950 1.00 88.94 364 GLU A O 1
ATOM 2766 N N . LEU A 1 365 ? 37.611 5.008 -56.357 1.00 89.94 365 LEU A N 1
ATOM 2767 C CA . LEU A 1 365 ? 37.480 3.848 -57.230 1.00 89.94 365 LEU A CA 1
ATOM 2768 C C . LEU A 1 365 ? 36.379 4.075 -58.267 1.00 89.94 365 LEU A C 1
ATOM 2770 O O . LEU A 1 365 ? 36.611 3.842 -59.448 1.00 89.94 365 LEU A O 1
ATOM 2774 N N . LYS A 1 366 ? 35.216 4.598 -57.855 1.00 89.75 366 LYS A N 1
ATOM 2775 C CA . LYS A 1 366 ? 34.134 4.954 -58.783 1.00 89.75 366 LYS A CA 1
ATOM 2776 C C . LYS A 1 366 ? 34.614 5.944 -59.852 1.00 89.75 366 LYS A C 1
ATOM 2778 O O . LYS A 1 366 ? 34.491 5.666 -61.040 1.00 89.75 366 LYS A O 1
ATOM 2783 N N . ARG A 1 367 ? 35.239 7.050 -59.429 1.00 90.75 367 ARG A N 1
ATOM 2784 C CA . ARG A 1 367 ? 35.792 8.072 -60.338 1.00 90.75 367 ARG A CA 1
ATOM 2785 C C . ARG A 1 367 ? 36.927 7.540 -61.217 1.00 90.75 367 ARG A C 1
ATOM 2787 O O . ARG A 1 367 ? 37.123 8.015 -62.330 1.00 90.75 367 ARG A O 1
ATOM 2794 N N . ALA A 1 368 ? 37.724 6.596 -60.723 1.00 89.88 368 ALA A N 1
ATOM 2795 C CA . ALA A 1 368 ? 38.785 5.963 -61.498 1.00 89.88 368 ALA A CA 1
ATOM 2796 C C . ALA A 1 368 ? 38.220 5.023 -62.572 1.00 89.88 368 ALA A C 1
ATOM 2798 O O . ALA A 1 368 ? 38.685 5.075 -63.704 1.00 89.88 368 ALA A O 1
ATOM 2799 N N . LEU A 1 369 ? 37.186 4.239 -62.253 1.00 90.25 369 LEU A N 1
ATOM 2800 C CA . LEU A 1 369 ? 36.517 3.353 -63.211 1.00 90.25 369 LEU A CA 1
ATOM 2801 C C . LEU A 1 369 ? 35.775 4.126 -64.306 1.00 90.25 369 LEU A C 1
ATOM 2803 O O . LEU A 1 369 ? 35.855 3.742 -65.470 1.00 90.25 369 LEU A O 1
ATOM 2807 N N . GLU A 1 370 ? 35.114 5.233 -63.955 1.00 90.62 370 GLU A N 1
ATOM 2808 C CA . GLU A 1 370 ? 34.496 6.147 -64.929 1.00 90.62 370 GLU A CA 1
ATOM 2809 C C . GLU A 1 370 ? 35.557 6.708 -65.894 1.00 90.62 370 GLU A C 1
ATOM 2811 O O . GLU A 1 370 ? 35.424 6.573 -67.109 1.00 90.62 370 GLU A O 1
ATOM 2816 N N . ARG A 1 371 ? 36.690 7.202 -65.369 1.00 91.81 371 ARG A N 1
ATOM 2817 C CA . ARG A 1 371 ? 37.816 7.661 -66.205 1.00 91.81 371 ARG A CA 1
ATOM 2818 C C . ARG A 1 371 ? 38.404 6.557 -67.085 1.00 91.81 371 ARG A C 1
ATOM 2820 O O . ARG A 1 371 ? 38.691 6.807 -68.251 1.00 91.81 371 ARG A O 1
ATOM 2827 N N . TYR A 1 372 ? 38.582 5.347 -66.550 1.00 92.06 372 TYR A N 1
ATOM 2828 C CA . TYR A 1 372 ? 39.089 4.204 -67.318 1.00 92.06 372 TYR A CA 1
ATOM 2829 C C . TYR A 1 372 ? 38.152 3.828 -68.466 1.00 92.06 372 TYR A C 1
ATOM 2831 O O . TYR A 1 372 ? 38.635 3.496 -69.544 1.00 92.06 372 TYR A O 1
ATOM 2839 N N . SER A 1 373 ? 36.836 3.926 -68.268 1.00 88.12 373 SER A N 1
ATOM 2840 C CA . SER A 1 373 ? 35.835 3.674 -69.308 1.00 88.12 373 SER A CA 1
ATOM 2841 C C . SER A 1 373 ? 35.869 4.731 -70.420 1.00 88.12 373 SER A C 1
ATOM 2843 O O . SER A 1 373 ? 35.879 4.387 -71.608 1.00 88.12 373 SER A O 1
ATOM 2845 N N . ASP A 1 374 ? 35.935 6.010 -70.052 1.00 89.19 374 ASP A N 1
ATOM 2846 C CA . ASP A 1 374 ? 35.772 7.117 -70.998 1.00 89.19 374 ASP A CA 1
ATOM 2847 C C . ASP A 1 374 ? 37.080 7.430 -71.747 1.00 89.19 374 ASP A C 1
ATOM 2849 O O . ASP A 1 374 ? 37.143 7.372 -72.983 1.00 89.19 374 ASP A O 1
ATOM 2853 N N . GLU A 1 375 ? 38.160 7.662 -71.002 1.00 90.00 375 GLU A N 1
ATOM 2854 C CA . GLU A 1 375 ? 39.424 8.236 -71.494 1.00 90.00 375 GLU A CA 1
ATOM 2855 C C . GLU A 1 375 ? 40.624 7.279 -71.370 1.00 90.00 375 GLU A C 1
ATOM 2857 O O . GLU A 1 375 ? 41.726 7.609 -71.805 1.00 90.00 375 GLU A O 1
ATOM 2862 N N . GLY A 1 376 ? 40.424 6.088 -70.799 1.00 85.00 376 GLY A N 1
ATOM 2863 C CA . GLY A 1 376 ? 41.496 5.127 -70.535 1.00 85.00 376 GLY A CA 1
ATOM 2864 C C . GLY A 1 376 ? 42.160 4.531 -71.781 1.00 85.00 376 GLY A C 1
ATOM 2865 O O . GLY A 1 376 ? 41.623 4.517 -72.895 1.00 85.00 376 GLY A O 1
ATOM 2866 N N . THR A 1 377 ? 43.340 3.961 -71.580 1.00 90.56 377 THR A N 1
ATOM 2867 C CA . THR A 1 377 ? 44.010 3.094 -72.555 1.00 90.56 377 THR A CA 1
ATOM 2868 C C . THR A 1 377 ? 43.187 1.827 -72.832 1.00 90.56 377 THR A C 1
ATOM 2870 O O . THR A 1 377 ? 42.257 1.481 -72.101 1.00 90.56 377 THR A O 1
ATOM 2873 N N . LYS A 1 378 ? 43.516 1.085 -73.901 1.00 89.06 378 LYS A N 1
ATOM 2874 C CA . LYS A 1 378 ? 42.798 -0.153 -74.261 1.00 89.06 378 LYS A CA 1
ATOM 2875 C C . LYS A 1 378 ? 42.752 -1.164 -73.104 1.00 89.06 378 LYS A C 1
ATOM 2877 O O . LYS A 1 378 ? 41.724 -1.801 -72.902 1.00 89.06 378 LYS A O 1
ATOM 2882 N N . GLU A 1 379 ? 43.844 -1.300 -72.356 1.00 87.06 379 GLU A N 1
ATOM 2883 C CA . GLU A 1 379 ? 43.950 -2.225 -71.220 1.00 87.06 379 GLU A CA 1
ATOM 2884 C C . GLU A 1 379 ? 43.097 -1.769 -70.029 1.00 87.06 379 GLU A C 1
ATOM 2886 O O . GLU A 1 379 ? 42.373 -2.576 -69.449 1.00 87.06 379 GLU A O 1
ATOM 2891 N N . GLU A 1 380 ? 43.083 -0.469 -69.725 1.00 89.69 380 GLU A N 1
ATOM 2892 C CA . GLU A 1 380 ? 42.242 0.117 -68.670 1.00 89.69 380 GLU A CA 1
ATOM 2893 C C . GLU A 1 380 ? 40.747 -0.006 -68.990 1.00 89.69 380 GLU A C 1
ATOM 2895 O O . GLU A 1 380 ? 39.957 -0.366 -68.114 1.00 89.69 380 GLU A O 1
ATOM 2900 N N . LYS A 1 381 ? 40.358 0.200 -70.256 1.00 89.75 381 LYS A N 1
ATOM 2901 C CA . LYS A 1 381 ? 38.976 -0.002 -70.724 1.00 89.75 381 LYS A CA 1
ATOM 2902 C C . LYS A 1 381 ? 38.526 -1.453 -70.566 1.00 89.75 381 LYS A C 1
ATOM 2904 O O . LYS A 1 381 ? 37.417 -1.705 -70.097 1.00 89.75 381 LYS A O 1
ATOM 2909 N N . ILE A 1 382 ? 39.389 -2.411 -70.916 1.00 89.00 382 ILE A N 1
ATOM 2910 C CA . ILE A 1 382 ? 39.118 -3.846 -70.729 1.00 89.00 382 ILE A CA 1
ATOM 2911 C C . ILE A 1 382 ? 39.008 -4.182 -69.235 1.00 89.00 382 ILE A C 1
ATOM 2913 O O . ILE A 1 382 ? 38.087 -4.898 -68.841 1.00 89.00 382 ILE A O 1
ATOM 2917 N N . CYS A 1 383 ? 39.903 -3.649 -68.399 1.00 87.88 383 CYS A N 1
ATOM 2918 C CA . CYS A 1 383 ? 39.880 -3.841 -66.949 1.00 87.88 383 CYS A CA 1
ATOM 2919 C C . CYS A 1 383 ? 38.564 -3.329 -66.336 1.00 87.88 383 CYS A C 1
ATOM 2921 O O . CYS A 1 383 ? 37.869 -4.087 -65.656 1.00 87.88 383 CYS A O 1
ATOM 2923 N N . ALA A 1 384 ? 38.165 -2.090 -66.642 1.00 88.50 384 ALA A N 1
ATOM 2924 C CA . ALA A 1 384 ? 36.930 -1.492 -66.135 1.00 88.50 384 ALA A CA 1
ATOM 2925 C C . ALA A 1 384 ? 35.677 -2.270 -66.573 1.00 88.50 384 ALA A C 1
ATOM 2927 O O . ALA A 1 384 ? 34.820 -2.572 -65.739 1.00 88.50 384 ALA A O 1
ATOM 2928 N N . LEU A 1 385 ? 35.595 -2.662 -67.851 1.00 88.69 385 LEU A N 1
ATOM 2929 C CA . LEU A 1 385 ? 34.462 -3.424 -68.386 1.00 88.69 385 LEU A CA 1
ATOM 2930 C C . LEU A 1 385 ? 34.354 -4.820 -67.755 1.00 88.69 385 LEU A C 1
ATOM 2932 O O . LEU A 1 385 ? 33.263 -5.251 -67.378 1.00 88.69 385 LEU A O 1
ATOM 2936 N N . ASN A 1 386 ? 35.484 -5.511 -67.583 1.00 89.44 386 ASN A N 1
ATOM 2937 C CA . ASN A 1 386 ? 35.519 -6.817 -66.927 1.00 89.44 386 ASN A CA 1
ATOM 2938 C C . ASN A 1 386 ? 35.133 -6.727 -65.445 1.00 89.44 386 ASN A C 1
ATOM 2940 O O . ASN A 1 386 ? 34.406 -7.592 -64.952 1.00 89.44 386 ASN A O 1
ATOM 2944 N N . LEU A 1 387 ? 35.601 -5.698 -64.731 1.00 88.94 387 LEU A N 1
ATOM 2945 C CA . LEU A 1 387 ? 35.263 -5.483 -63.324 1.00 88.94 387 LEU A CA 1
ATOM 2946 C C . LEU A 1 387 ? 33.778 -5.168 -63.139 1.00 88.94 387 LEU A C 1
ATOM 2948 O O . LEU A 1 387 ? 33.160 -5.773 -62.268 1.00 88.94 387 LEU A O 1
ATOM 2952 N N . ASP A 1 388 ? 33.192 -4.296 -63.963 1.00 87.81 388 ASP A N 1
ATOM 2953 C CA . ASP A 1 388 ? 31.758 -3.979 -63.905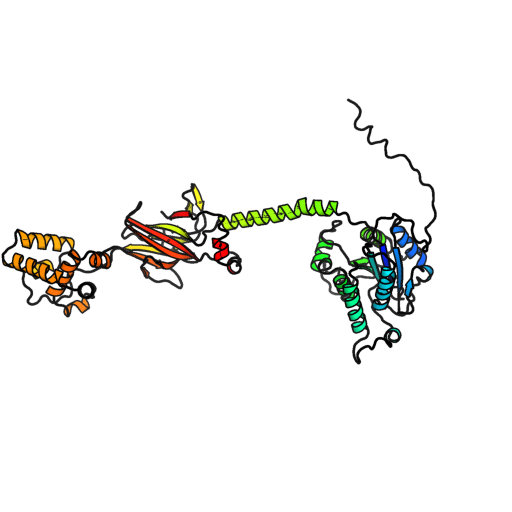 1.00 87.81 388 ASP A CA 1
ATOM 2954 C C . ASP A 1 388 ? 30.891 -5.212 -64.209 1.00 87.81 388 ASP A C 1
ATOM 2956 O O . ASP A 1 388 ? 29.974 -5.543 -63.451 1.00 87.81 388 ASP A O 1
ATOM 2960 N N . TYR A 1 389 ? 31.223 -5.959 -65.268 1.00 88.44 389 TYR A N 1
ATOM 2961 C CA . TYR A 1 389 ? 30.486 -7.167 -65.645 1.00 88.44 389 TYR A CA 1
ATOM 2962 C C . TYR A 1 389 ? 30.562 -8.260 -64.567 1.00 88.44 389 TYR A C 1
ATOM 2964 O O . TYR A 1 389 ? 29.548 -8.863 -64.209 1.00 88.44 389 TYR A O 1
ATOM 2972 N N . MET A 1 390 ? 31.748 -8.506 -64.004 1.00 87.50 390 MET A N 1
ATOM 2973 C CA . MET A 1 390 ? 31.931 -9.511 -62.951 1.00 87.50 390 MET A CA 1
ATOM 2974 C C . MET A 1 390 ? 31.324 -9.076 -61.615 1.00 87.50 390 MET A C 1
ATOM 2976 O O . MET A 1 390 ? 30.720 -9.897 -60.927 1.00 87.50 390 MET A O 1
ATOM 2980 N N . ALA A 1 391 ? 31.432 -7.796 -61.254 1.00 87.31 391 ALA A N 1
ATOM 2981 C CA . ALA A 1 391 ? 30.854 -7.268 -60.023 1.00 87.31 391 ALA A CA 1
ATOM 2982 C C . ALA A 1 391 ? 29.326 -7.381 -60.014 1.00 87.31 391 ALA A C 1
ATOM 2984 O O . ALA A 1 391 ? 28.754 -7.728 -58.983 1.00 87.31 391 ALA A O 1
ATOM 2985 N N . LYS A 1 392 ? 28.651 -7.169 -61.150 1.00 86.38 392 LYS A N 1
ATOM 2986 C CA . LYS A 1 392 ? 27.191 -7.347 -61.267 1.00 86.38 392 LYS A CA 1
ATOM 2987 C C . LYS A 1 392 ? 26.728 -8.782 -61.001 1.00 86.38 392 LYS A C 1
ATOM 2989 O O . LYS A 1 392 ? 25.637 -8.973 -60.474 1.00 86.38 392 LYS A O 1
ATOM 2994 N N . ASN A 1 393 ? 27.563 -9.769 -61.322 1.00 85.38 393 ASN A N 1
ATOM 2995 C CA . ASN A 1 393 ? 27.258 -11.192 -61.151 1.00 85.38 393 ASN A CA 1
ATOM 2996 C C . ASN A 1 393 ? 27.667 -11.751 -59.774 1.00 85.38 393 ASN A C 1
ATOM 2998 O O . ASN A 1 393 ? 27.378 -12.907 -59.471 1.00 85.38 393 ASN A O 1
ATOM 3002 N N . MET A 1 394 ? 28.338 -10.954 -58.938 1.00 87.12 394 MET A N 1
ATOM 3003 C CA . MET A 1 394 ? 28.773 -11.373 -57.606 1.00 87.12 394 MET A CA 1
ATOM 3004 C C . MET A 1 394 ? 27.601 -11.418 -56.617 1.00 87.12 394 MET A C 1
ATOM 3006 O O . MET A 1 394 ? 26.739 -10.537 -56.600 1.00 87.12 394 MET A O 1
ATOM 3010 N N . MET A 1 395 ? 27.581 -12.429 -55.744 1.00 85.81 395 MET A N 1
ATOM 3011 C CA . MET A 1 395 ? 26.570 -12.539 -54.693 1.00 85.81 395 MET A CA 1
ATOM 3012 C C . MET A 1 395 ? 26.896 -11.617 -53.507 1.00 85.81 395 MET A C 1
ATOM 3014 O O . MET A 1 395 ? 28.017 -11.599 -53.002 1.00 85.81 395 MET A O 1
ATOM 3018 N N . GLY A 1 396 ? 25.889 -10.909 -52.986 1.00 84.12 396 GLY A N 1
ATOM 3019 C CA . GLY A 1 396 ? 26.049 -9.985 -51.851 1.00 84.12 396 GLY A CA 1
ATOM 3020 C C . GLY A 1 396 ? 26.729 -10.583 -50.601 1.00 84.12 396 GLY A C 1
ATOM 3021 O O . GLY A 1 396 ? 27.645 -9.952 -50.075 1.00 84.12 396 GLY A O 1
ATOM 3022 N N . PRO A 1 397 ? 26.360 -11.796 -50.133 1.00 87.44 397 PRO A N 1
ATOM 3023 C CA . PRO A 1 397 ? 27.020 -12.439 -48.989 1.00 87.44 397 PRO A CA 1
ATOM 3024 C C . PRO A 1 397 ? 28.493 -12.794 -49.235 1.00 87.44 397 PRO A C 1
ATOM 3026 O O . PRO A 1 397 ? 29.302 -12.796 -48.309 1.00 87.44 397 PRO A O 1
ATOM 3029 N N . GLU A 1 398 ? 28.853 -13.096 -50.482 1.00 88.44 398 GLU A N 1
ATOM 3030 C CA . GLU A 1 398 ? 30.232 -13.395 -50.861 1.00 88.44 398 GLU A CA 1
ATOM 3031 C C . GLU A 1 398 ? 31.090 -12.128 -50.831 1.00 88.44 398 GLU A C 1
ATOM 3033 O O . GLU A 1 398 ? 32.150 -12.125 -50.200 1.00 88.44 398 GLU A O 1
ATOM 3038 N N . ALA A 1 399 ? 30.585 -11.036 -51.412 1.00 87.75 399 ALA A N 1
ATOM 3039 C CA . ALA A 1 399 ? 31.217 -9.723 -51.338 1.00 87.75 399 ALA A CA 1
ATOM 3040 C C . ALA A 1 399 ? 31.386 -9.258 -49.881 1.00 87.75 399 ALA A C 1
ATOM 3042 O O . ALA A 1 399 ? 32.453 -8.783 -49.498 1.00 87.75 399 ALA A O 1
ATOM 3043 N N . GLU A 1 400 ? 30.370 -9.454 -49.036 1.00 88.25 400 GLU A N 1
ATOM 3044 C CA . GLU A 1 400 ? 30.444 -9.137 -47.607 1.00 88.25 400 GLU A CA 1
ATOM 3045 C C . GLU A 1 400 ? 31.565 -9.906 -46.896 1.00 88.25 400 GLU A C 1
ATOM 3047 O O . GLU A 1 400 ? 32.360 -9.311 -46.165 1.00 88.25 400 GLU A O 1
ATOM 3052 N N . ARG A 1 401 ? 31.667 -11.219 -47.135 1.00 89.00 401 ARG A N 1
ATOM 3053 C CA . ARG A 1 401 ? 32.695 -12.076 -46.526 1.00 89.00 401 ARG A CA 1
ATOM 3054 C C . ARG A 1 401 ? 34.105 -11.651 -46.933 1.00 89.00 401 ARG A C 1
ATOM 3056 O O . ARG A 1 401 ? 35.009 -11.665 -46.103 1.00 89.00 401 ARG A O 1
ATOM 3063 N N . ILE A 1 402 ? 34.293 -11.289 -48.201 1.00 89.38 402 ILE A N 1
ATOM 3064 C CA . ILE A 1 402 ? 35.586 -10.842 -48.732 1.00 89.38 402 ILE A CA 1
ATOM 3065 C C . ILE A 1 402 ? 35.980 -9.498 -48.101 1.00 89.38 402 ILE A C 1
ATOM 3067 O O . ILE A 1 402 ? 37.071 -9.372 -47.548 1.00 89.38 402 ILE A O 1
ATOM 3071 N N . LEU A 1 403 ? 35.075 -8.516 -48.107 1.00 88.12 403 LEU A N 1
ATOM 3072 C CA . LEU A 1 403 ? 35.368 -7.156 -47.642 1.00 88.12 403 LEU A CA 1
ATOM 3073 C C . LEU A 1 403 ? 35.572 -7.061 -46.124 1.00 88.12 403 LEU A C 1
ATOM 3075 O O . LEU A 1 403 ? 36.364 -6.241 -45.666 1.00 88.12 403 LEU A O 1
ATOM 3079 N N . THR A 1 404 ? 34.885 -7.897 -45.342 1.00 86.81 404 THR A N 1
ATOM 3080 C CA . THR A 1 404 ? 34.980 -7.899 -43.869 1.00 86.81 404 THR A CA 1
ATOM 3081 C C . THR A 1 404 ? 36.113 -8.766 -43.316 1.00 86.81 404 THR A C 1
ATOM 3083 O O . THR A 1 404 ? 36.343 -8.765 -42.106 1.00 86.81 404 THR A O 1
ATOM 3086 N N . ALA A 1 405 ? 36.853 -9.483 -44.169 1.00 86.38 405 ALA A N 1
ATOM 3087 C CA . ALA A 1 405 ? 37.984 -10.292 -43.736 1.00 86.38 405 ALA A CA 1
ATOM 3088 C C . ALA A 1 405 ? 39.099 -9.434 -43.118 1.00 86.38 405 ALA A C 1
ATOM 3090 O O . ALA A 1 405 ? 39.473 -8.381 -43.654 1.00 86.38 405 ALA A O 1
ATOM 3091 N N . ALA A 1 406 ? 39.661 -9.916 -42.007 1.00 83.88 406 ALA A N 1
ATOM 3092 C CA . ALA A 1 406 ? 40.773 -9.263 -41.330 1.00 83.88 406 ALA A CA 1
ATOM 3093 C C . ALA A 1 406 ? 42.020 -9.222 -42.238 1.00 83.88 406 ALA A C 1
ATOM 3095 O O . ALA A 1 406 ? 42.254 -10.180 -42.979 1.00 83.88 406 ALA A O 1
ATOM 3096 N N . PRO A 1 407 ? 42.872 -8.179 -42.161 1.00 84.06 407 PRO A N 1
ATOM 3097 C CA . PRO A 1 407 ? 44.050 -8.052 -43.026 1.00 84.06 407 PRO A CA 1
ATOM 3098 C C . PRO A 1 407 ? 44.987 -9.272 -43.032 1.00 84.06 407 PRO A C 1
ATOM 3100 O O . PRO A 1 407 ? 45.600 -9.571 -44.051 1.00 84.06 407 PRO A O 1
ATOM 3103 N N . ALA A 1 408 ? 45.071 -10.011 -41.921 1.00 83.12 408 ALA A N 1
ATOM 3104 C CA . ALA A 1 408 ? 45.882 -11.226 -41.821 1.00 83.12 408 ALA A CA 1
ATOM 3105 C C . ALA A 1 408 ? 45.351 -12.393 -42.682 1.00 83.12 408 ALA A C 1
ATOM 3107 O O . ALA A 1 408 ? 46.142 -13.174 -43.211 1.00 83.12 408 ALA A O 1
ATOM 3108 N N . ASP A 1 409 ? 44.031 -12.486 -42.865 1.00 83.94 409 ASP A N 1
ATOM 3109 C CA . ASP A 1 409 ? 43.366 -13.587 -43.577 1.00 83.94 409 ASP A CA 1
ATOM 3110 C C . ASP A 1 409 ? 43.240 -13.331 -45.085 1.00 83.94 409 ASP A C 1
ATOM 3112 O O . ASP A 1 409 ? 43.010 -14.254 -45.872 1.00 83.94 409 ASP A O 1
ATOM 3116 N N . ARG A 1 410 ? 43.438 -12.077 -45.508 1.00 85.69 410 ARG A N 1
ATOM 3117 C CA . ARG A 1 410 ? 43.325 -11.646 -46.908 1.00 85.69 410 ARG A CA 1
ATOM 3118 C C . ARG A 1 410 ? 44.359 -12.279 -47.834 1.00 85.69 410 ARG A C 1
ATOM 3120 O O . ARG A 1 410 ? 44.087 -12.396 -49.019 1.00 85.69 410 ARG A O 1
ATOM 3127 N N . ARG A 1 411 ? 45.481 -12.798 -47.322 1.00 83.31 411 ARG A N 1
ATOM 3128 C CA . ARG A 1 411 ? 46.496 -13.499 -48.140 1.00 83.31 411 ARG A CA 1
ATOM 3129 C C . ARG A 1 411 ? 45.943 -14.701 -48.911 1.00 83.31 411 ARG A C 1
ATOM 3131 O O . ARG A 1 411 ? 46.531 -15.112 -49.899 1.00 83.31 411 ARG A O 1
ATOM 3138 N N . ARG A 1 412 ? 44.839 -15.292 -48.439 1.00 84.12 412 ARG A N 1
ATOM 3139 C CA . ARG A 1 412 ? 44.172 -16.437 -49.084 1.00 84.12 412 ARG A CA 1
ATOM 3140 C C . ARG A 1 412 ? 43.137 -16.018 -50.132 1.00 84.12 412 ARG A C 1
ATOM 3142 O O . ARG A 1 412 ? 42.517 -16.883 -50.743 1.00 84.12 412 ARG A O 1
ATOM 3149 N N . GLN A 1 413 ? 42.904 -14.719 -50.293 1.00 87.06 413 GLN A N 1
ATOM 3150 C CA . GLN A 1 413 ? 41.931 -14.155 -51.221 1.00 87.06 413 GLN A CA 1
ATOM 3151 C C . GLN A 1 413 ? 42.651 -13.601 -52.448 1.00 87.06 413 GLN A C 1
ATOM 3153 O O . GLN A 1 413 ? 43.737 -13.034 -52.336 1.00 87.06 413 GLN A O 1
ATOM 3158 N N . GLN A 1 414 ? 42.032 -13.733 -53.619 1.00 89.19 414 GLN A N 1
ATOM 3159 C CA . GLN A 1 414 ? 42.571 -13.135 -54.835 1.00 89.19 414 GLN A CA 1
ATOM 3160 C C . GLN A 1 414 ? 42.321 -11.623 -54.835 1.00 89.19 414 GLN A C 1
ATOM 3162 O O . GLN A 1 414 ? 41.209 -11.167 -54.555 1.00 89.19 414 GLN A O 1
ATOM 3167 N N . ALA A 1 415 ? 43.336 -10.835 -55.199 1.00 88.19 415 ALA A N 1
ATOM 3168 C CA . ALA A 1 415 ? 43.223 -9.377 -55.245 1.00 88.19 415 ALA A CA 1
ATOM 3169 C C . ALA A 1 415 ? 42.133 -8.892 -56.220 1.00 88.19 415 ALA A C 1
ATOM 3171 O O . ALA A 1 415 ? 41.424 -7.927 -55.934 1.00 88.19 415 ALA A O 1
ATOM 3172 N N . VAL A 1 416 ? 41.945 -9.605 -57.336 1.00 88.69 416 VAL A N 1
ATOM 3173 C CA . VAL A 1 416 ? 40.895 -9.313 -58.324 1.00 88.69 416 VAL A CA 1
ATOM 3174 C C . VAL A 1 416 ? 39.499 -9.513 -57.724 1.00 88.69 416 VAL A C 1
ATOM 3176 O O . VAL A 1 416 ? 38.619 -8.686 -57.948 1.00 88.69 416 VAL A O 1
ATOM 3179 N N . ASP A 1 417 ? 39.288 -10.555 -56.915 1.00 89.69 417 ASP A N 1
ATOM 3180 C CA . ASP A 1 417 ? 37.995 -10.809 -56.265 1.00 89.69 417 ASP A CA 1
ATOM 3181 C C . ASP A 1 417 ? 37.690 -9.782 -55.171 1.00 89.69 417 ASP A C 1
ATOM 3183 O O . ASP A 1 417 ? 36.548 -9.337 -55.041 1.00 89.69 417 ASP A O 1
ATOM 3187 N N . PHE A 1 418 ? 38.712 -9.322 -54.443 1.00 90.31 418 PHE A N 1
ATOM 3188 C CA . PHE A 1 418 ? 38.573 -8.202 -53.510 1.00 90.31 418 PHE A CA 1
ATOM 3189 C C . PHE A 1 418 ? 38.174 -6.909 -54.230 1.00 90.31 418 PHE A C 1
ATOM 3191 O O . PHE A 1 418 ? 37.267 -6.200 -53.785 1.00 90.31 418 PHE A O 1
ATOM 3198 N N . LEU A 1 419 ? 38.794 -6.615 -55.377 1.00 90.19 419 LEU A N 1
ATOM 3199 C CA . LEU A 1 419 ? 38.434 -5.447 -56.177 1.00 90.19 419 LEU A CA 1
ATOM 3200 C C . LEU A 1 419 ? 37.017 -5.569 -56.756 1.00 90.19 419 LEU A C 1
ATOM 3202 O O . LEU A 1 419 ? 36.247 -4.616 -56.665 1.00 90.19 419 LEU A O 1
ATOM 3206 N N . ARG A 1 420 ? 36.625 -6.744 -57.263 1.00 91.56 420 ARG A N 1
ATOM 3207 C CA . ARG A 1 420 ? 35.246 -7.022 -57.708 1.00 91.56 420 ARG A CA 1
ATOM 3208 C C . ARG A 1 420 ? 34.235 -6.808 -56.585 1.00 91.56 420 ARG A C 1
ATOM 3210 O O . ARG A 1 420 ? 33.209 -6.175 -56.819 1.00 91.56 420 ARG A O 1
ATOM 3217 N N . ALA A 1 421 ? 34.536 -7.255 -55.366 1.00 89.62 421 ALA A N 1
ATOM 3218 C CA . ALA A 1 421 ? 33.680 -7.026 -54.205 1.00 89.62 421 ALA A CA 1
ATOM 3219 C C . ALA A 1 421 ? 33.550 -5.528 -53.867 1.00 89.62 421 ALA A C 1
ATOM 3221 O O . ALA A 1 421 ? 32.451 -5.063 -53.556 1.00 89.62 421 ALA A O 1
ATOM 3222 N N . LYS A 1 422 ? 34.631 -4.742 -53.998 1.00 91.50 422 LYS A N 1
ATOM 3223 C CA . LYS A 1 422 ? 34.581 -3.272 -53.856 1.00 91.50 422 LYS A CA 1
ATOM 3224 C C . LYS A 1 422 ? 33.713 -2.619 -54.931 1.00 91.50 422 LYS A C 1
ATOM 3226 O O . LYS A 1 422 ? 32.936 -1.725 -54.609 1.00 91.50 422 LYS A O 1
ATOM 3231 N N . VAL A 1 423 ? 33.814 -3.062 -56.184 1.00 91.00 423 VAL A N 1
ATOM 3232 C CA . VAL A 1 423 ? 32.966 -2.557 -57.277 1.00 91.00 423 VAL A CA 1
ATOM 3233 C C . VAL A 1 423 ? 31.503 -2.947 -57.057 1.00 91.00 423 VAL A C 1
ATOM 3235 O O . VAL A 1 423 ? 30.620 -2.103 -57.191 1.00 91.00 423 VAL A O 1
ATOM 3238 N N . HIS A 1 424 ? 31.237 -4.171 -56.595 1.00 90.88 424 HIS A N 1
ATOM 3239 C CA . HIS A 1 424 ? 29.888 -4.615 -56.238 1.00 90.88 424 HIS A CA 1
ATOM 3240 C C . HIS A 1 424 ? 29.273 -3.735 -55.138 1.00 90.88 424 HIS A C 1
ATOM 3242 O O . HIS A 1 424 ? 28.090 -3.396 -55.202 1.00 90.88 424 HIS A O 1
ATOM 3248 N N . LEU A 1 425 ? 30.079 -3.292 -54.165 1.00 88.56 425 LEU A N 1
ATOM 3249 C CA . LEU A 1 425 ? 29.665 -2.358 -53.114 1.00 88.56 425 LEU A CA 1
ATOM 3250 C C . LEU A 1 425 ? 29.255 -0.975 -53.656 1.00 88.56 425 LEU A C 1
ATOM 3252 O O . LEU A 1 425 ? 28.406 -0.325 -53.052 1.00 88.56 425 LEU A O 1
ATOM 3256 N N . ILE A 1 426 ? 29.823 -0.519 -54.781 1.00 87.81 426 ILE A N 1
ATOM 3257 C CA . ILE A 1 426 ? 29.427 0.744 -55.435 1.00 87.81 426 ILE A CA 1
ATOM 3258 C C . ILE A 1 426 ? 28.012 0.621 -56.013 1.00 87.81 426 ILE A C 1
ATOM 3260 O O . ILE A 1 426 ? 27.227 1.562 -55.912 1.00 87.81 426 ILE A O 1
ATOM 3264 N N . THR A 1 427 ? 27.690 -0.532 -56.604 1.00 83.94 427 THR A N 1
ATOM 3265 C CA . THR A 1 427 ? 26.408 -0.781 -57.282 1.00 83.94 427 THR A CA 1
ATOM 3266 C C . THR A 1 427 ? 25.293 -1.272 -56.355 1.00 83.94 427 THR A C 1
ATOM 3268 O O . THR A 1 427 ? 24.118 -1.063 -56.646 1.00 83.94 427 THR A O 1
ATOM 3271 N N . ASN A 1 428 ? 25.632 -1.938 -55.248 1.00 86.62 428 ASN A N 1
ATOM 3272 C CA . ASN A 1 428 ? 24.667 -2.548 -54.335 1.00 86.62 428 ASN A CA 1
ATOM 3273 C C . ASN A 1 428 ? 24.400 -1.648 -53.122 1.00 86.62 428 ASN A C 1
ATOM 3275 O O . ASN A 1 428 ? 25.090 -1.728 -52.101 1.00 86.62 428 ASN A O 1
ATOM 3279 N N . ASP A 1 429 ? 23.345 -0.837 -53.210 1.00 81.88 429 ASP A N 1
ATOM 3280 C CA . ASP A 1 429 ? 22.949 0.080 -52.139 1.00 81.88 429 ASP A CA 1
ATOM 3281 C C . ASP A 1 429 ? 22.670 -0.633 -50.810 1.00 81.88 429 ASP A C 1
ATOM 3283 O O . ASP A 1 429 ? 23.042 -0.124 -49.756 1.00 81.88 429 ASP A O 1
ATOM 3287 N N . ALA A 1 430 ? 22.062 -1.821 -50.817 1.00 82.56 430 ALA A N 1
ATOM 3288 C CA . ALA A 1 430 ? 21.740 -2.541 -49.584 1.00 82.56 430 ALA A CA 1
ATOM 3289 C C . ALA A 1 430 ? 23.006 -2.998 -48.839 1.00 82.56 430 ALA A C 1
ATOM 3291 O O . ALA A 1 430 ? 23.120 -2.808 -47.624 1.00 82.56 430 ALA A O 1
ATOM 3292 N N . LEU A 1 431 ? 23.981 -3.551 -49.566 1.00 83.12 431 LEU A N 1
ATOM 3293 C CA . LEU A 1 431 ? 25.262 -3.967 -48.994 1.00 83.12 431 LEU A CA 1
ATOM 3294 C C . LEU A 1 431 ? 26.105 -2.758 -48.572 1.00 83.12 431 LEU A C 1
ATOM 3296 O O . LEU A 1 431 ? 26.701 -2.765 -47.492 1.00 83.12 431 LEU A O 1
ATOM 3300 N N . ARG A 1 432 ? 26.099 -1.691 -49.378 1.00 82.31 432 ARG A N 1
ATOM 3301 C CA . ARG A 1 432 ? 26.750 -0.422 -49.042 1.00 82.31 432 ARG A CA 1
ATOM 3302 C C . ARG A 1 432 ? 26.201 0.135 -47.741 1.00 82.31 432 ARG A C 1
ATOM 3304 O O . ARG A 1 432 ? 26.984 0.463 -46.849 1.00 82.31 432 ARG A O 1
ATOM 3311 N N . ARG A 1 433 ? 24.873 0.169 -47.592 1.00 78.56 433 ARG A N 1
ATOM 3312 C CA . ARG A 1 433 ? 24.225 0.607 -46.352 1.00 78.56 433 ARG A CA 1
ATOM 3313 C C . ARG A 1 433 ? 24.675 -0.226 -45.163 1.00 78.56 433 ARG A C 1
ATOM 3315 O O . ARG A 1 433 ? 25.144 0.313 -44.165 1.00 78.56 433 ARG A O 1
ATOM 3322 N N . LYS A 1 434 ? 24.649 -1.549 -45.315 1.00 79.25 434 LYS A N 1
ATOM 3323 C CA . LYS A 1 434 ? 25.072 -2.486 -44.272 1.00 79.25 434 LYS A CA 1
ATOM 3324 C C . LYS A 1 434 ? 26.520 -2.258 -43.820 1.00 79.25 434 LYS A C 1
ATOM 3326 O O . LYS A 1 434 ? 26.766 -2.265 -42.616 1.00 79.25 434 LYS A O 1
ATOM 3331 N N . LEU A 1 435 ? 27.460 -2.063 -44.744 1.00 79.88 435 LEU A N 1
ATOM 3332 C CA . LEU A 1 435 ? 28.896 -2.057 -44.436 1.00 79.88 435 LEU A CA 1
ATOM 3333 C C . LEU A 1 435 ? 29.505 -0.676 -44.184 1.00 79.88 435 LEU A C 1
ATOM 3335 O O . LEU A 1 435 ? 30.545 -0.599 -43.537 1.00 79.88 435 LEU A O 1
ATOM 3339 N N . THR A 1 436 ? 28.893 0.399 -44.681 1.00 75.44 436 THR A N 1
ATOM 3340 C CA . THR A 1 436 ? 29.501 1.744 -44.651 1.00 75.44 436 THR A CA 1
ATOM 3341 C C . THR A 1 436 ? 28.681 2.781 -43.889 1.00 75.44 436 THR A C 1
ATOM 3343 O O . THR A 1 436 ? 29.228 3.818 -43.512 1.00 75.44 436 THR A O 1
ATOM 3346 N N . GLU A 1 437 ? 27.389 2.546 -43.620 1.00 76.50 437 GLU A N 1
ATOM 3347 C CA . GLU A 1 437 ? 26.596 3.545 -42.899 1.00 76.50 437 GLU A CA 1
ATOM 3348 C C . GLU A 1 437 ? 26.961 3.621 -41.417 1.00 76.50 437 GLU A C 1
ATOM 3350 O O . GLU A 1 437 ? 27.119 2.584 -40.767 1.00 76.50 437 GLU A O 1
ATOM 3355 N N . PRO A 1 438 ? 27.059 4.841 -40.850 1.00 77.75 438 PRO A N 1
ATOM 3356 C CA . PRO A 1 438 ? 27.347 5.004 -39.444 1.00 77.75 438 PRO A CA 1
ATOM 3357 C C . PRO A 1 438 ? 26.232 4.440 -38.573 1.00 77.75 438 PRO A C 1
ATOM 3359 O O . PRO A 1 438 ? 25.042 4.640 -38.830 1.00 77.75 438 PRO A O 1
ATOM 3362 N N . ARG A 1 439 ? 26.653 3.753 -37.514 1.00 81.75 439 ARG A N 1
ATOM 3363 C CA . ARG A 1 439 ? 25.795 3.057 -36.559 1.00 81.75 439 ARG A CA 1
ATOM 3364 C C . ARG A 1 439 ? 25.942 3.706 -35.190 1.00 81.75 439 ARG A C 1
ATOM 3366 O O . ARG A 1 439 ? 27.023 4.162 -34.808 1.00 81.75 439 ARG A O 1
ATOM 3373 N N . ALA A 1 440 ? 24.842 3.750 -34.447 1.00 84.06 440 ALA A N 1
ATOM 3374 C CA . ALA A 1 440 ? 24.871 4.162 -33.053 1.00 84.06 440 ALA A CA 1
ATOM 3375 C C . ALA A 1 440 ? 25.356 2.987 -32.202 1.00 84.06 440 ALA A C 1
ATOM 3377 O O . ALA A 1 440 ? 24.849 1.870 -32.299 1.00 84.06 440 ALA A O 1
ATOM 3378 N N . GLN A 1 441 ? 26.349 3.238 -31.364 1.00 86.75 441 GLN A N 1
ATOM 3379 C CA . GLN A 1 441 ? 26.886 2.254 -30.441 1.00 86.75 441 GLN A CA 1
ATOM 3380 C C . GLN A 1 441 ? 26.785 2.788 -29.028 1.00 86.75 441 GLN A C 1
ATOM 3382 O O . GLN A 1 441 ? 27.039 3.966 -28.790 1.00 86.75 441 GLN A O 1
ATOM 3387 N N . ILE A 1 442 ? 26.437 1.914 -28.093 1.00 86.81 442 ILE A N 1
ATOM 3388 C CA . ILE A 1 442 ? 26.394 2.226 -26.673 1.00 86.81 442 ILE A CA 1
ATOM 3389 C C . ILE A 1 442 ? 27.462 1.443 -25.929 1.00 86.81 442 ILE A C 1
ATOM 3391 O O . ILE A 1 442 ? 27.665 0.253 -26.168 1.00 86.81 442 ILE A O 1
ATOM 3395 N N . VAL A 1 443 ? 28.123 2.116 -25.001 1.00 85.25 443 VAL A N 1
ATOM 3396 C CA . VAL A 1 443 ? 28.990 1.518 -23.994 1.00 85.25 443 VAL A CA 1
ATOM 3397 C C . VAL A 1 443 ? 28.337 1.783 -22.645 1.00 85.25 443 VAL A C 1
ATOM 3399 O O . VAL A 1 443 ? 28.301 2.920 -22.178 1.00 85.25 443 VAL A O 1
ATOM 3402 N N . GLY A 1 444 ? 27.757 0.739 -22.053 1.00 79.88 444 GLY A N 1
ATOM 3403 C CA . GLY A 1 444 ? 27.219 0.801 -20.694 1.00 79.88 444 GLY A CA 1
ATOM 3404 C C . GLY A 1 444 ? 28.327 0.652 -19.653 1.00 79.88 444 GLY A C 1
ATOM 3405 O O . GLY A 1 444 ? 29.256 -0.132 -19.853 1.00 79.88 444 GLY A O 1
ATOM 3406 N N . TYR A 1 445 ? 28.209 1.361 -18.532 1.00 69.69 445 TYR A N 1
ATOM 3407 C CA . TYR A 1 445 ? 29.116 1.225 -17.391 1.00 69.69 445 TYR A CA 1
ATOM 3408 C C . TYR A 1 445 ? 28.425 0.414 -16.278 1.00 69.69 445 TYR A C 1
ATOM 3410 O O . TYR A 1 445 ? 27.296 0.717 -15.894 1.00 69.69 445 TYR A O 1
ATOM 3418 N N . GLY A 1 446 ? 29.065 -0.651 -15.775 1.00 65.44 446 GLY A N 1
ATOM 3419 C CA . GLY A 1 446 ? 28.531 -1.504 -14.698 1.00 65.44 446 GLY A CA 1
ATOM 3420 C C . GLY A 1 446 ? 28.435 -2.997 -15.043 1.00 65.44 446 GLY A C 1
ATOM 3421 O O . GLY A 1 446 ? 29.152 -3.491 -15.906 1.00 65.44 446 GLY A O 1
ATOM 3422 N N . LYS A 1 447 ? 27.550 -3.728 -14.343 1.00 53.31 447 LYS A N 1
ATOM 3423 C CA . LYS A 1 447 ? 27.465 -5.209 -14.357 1.00 53.31 447 LYS A CA 1
ATOM 3424 C C . LYS A 1 447 ? 27.084 -5.816 -15.721 1.00 53.31 447 LYS A C 1
ATOM 3426 O O . LYS A 1 447 ? 27.485 -6.935 -16.006 1.00 53.31 447 LYS A O 1
ATOM 3431 N N . ASP A 1 448 ? 26.373 -5.054 -16.555 1.00 56.59 448 ASP A N 1
ATOM 3432 C CA . ASP A 1 448 ? 26.003 -5.407 -17.938 1.00 56.59 448 ASP A CA 1
ATOM 3433 C C . ASP A 1 448 ? 26.878 -4.660 -18.976 1.00 56.59 448 ASP A C 1
ATOM 3435 O O . ASP A 1 448 ? 26.474 -4.460 -20.125 1.00 56.59 448 ASP A O 1
ATOM 3439 N N . GLY A 1 449 ? 28.055 -4.181 -18.554 1.00 60.31 449 GLY A N 1
ATOM 3440 C CA . GLY A 1 449 ? 28.942 -3.337 -19.347 1.00 60.31 449 GLY A CA 1
ATOM 3441 C C . GLY A 1 449 ? 29.476 -4.054 -20.582 1.00 60.31 449 GLY A C 1
ATOM 3442 O O . GLY A 1 449 ? 30.175 -5.059 -20.495 1.00 60.31 449 GLY A O 1
ATOM 3443 N N . GLY A 1 450 ? 29.142 -3.523 -21.751 1.00 68.12 450 GLY A N 1
ATOM 3444 C CA . GLY A 1 450 ? 29.614 -4.021 -23.032 1.00 68.12 450 GLY A CA 1
ATOM 3445 C C . GLY A 1 450 ? 29.298 -3.025 -24.136 1.00 68.12 450 GLY A C 1
ATOM 3446 O O . GLY A 1 450 ? 28.309 -2.291 -24.055 1.00 68.12 450 GLY A O 1
ATOM 3447 N N . ARG A 1 451 ? 30.147 -2.991 -25.166 1.00 78.81 451 ARG A N 1
ATOM 3448 C CA . ARG A 1 451 ? 29.879 -2.235 -26.392 1.00 78.81 451 ARG A CA 1
ATOM 3449 C C . ARG A 1 451 ? 28.803 -2.979 -27.176 1.00 78.81 451 ARG A C 1
ATOM 3451 O O . ARG A 1 451 ? 28.999 -4.141 -27.525 1.00 78.81 451 ARG A O 1
ATOM 3458 N N . ARG A 1 452 ? 27.669 -2.332 -27.433 1.00 81.88 452 ARG A N 1
ATOM 3459 C CA . ARG A 1 452 ? 26.566 -2.898 -28.220 1.00 81.88 452 ARG A CA 1
ATOM 3460 C C . ARG A 1 452 ? 26.140 -1.934 -29.309 1.00 81.88 452 ARG A C 1
ATOM 3462 O O . ARG A 1 452 ? 26.159 -0.721 -29.117 1.00 81.88 452 ARG A O 1
ATOM 3469 N N . GLU A 1 453 ? 25.747 -2.485 -30.446 1.00 84.31 453 GLU A N 1
ATOM 3470 C CA . GLU A 1 453 ? 25.095 -1.716 -31.496 1.00 84.31 453 GLU A CA 1
ATOM 3471 C C . GLU A 1 453 ? 23.627 -1.470 -31.129 1.00 84.31 453 GLU A C 1
ATOM 3473 O O . GLU A 1 453 ? 22.932 -2.368 -30.653 1.00 84.31 453 GLU A O 1
ATOM 3478 N N . LEU A 1 454 ? 23.169 -0.240 -31.340 1.00 83.75 454 LEU A N 1
ATOM 3479 C CA . LEU A 1 454 ? 21.801 0.191 -31.094 1.00 83.75 454 LEU A CA 1
ATOM 3480 C C . LEU A 1 454 ? 20.994 0.084 -32.390 1.00 83.75 454 LEU A C 1
ATOM 3482 O O . LEU A 1 454 ? 20.911 1.042 -33.154 1.00 83.75 454 LEU A O 1
ATOM 3486 N N . ALA A 1 455 ? 20.403 -1.084 -32.633 1.00 83.00 455 ALA A N 1
ATOM 3487 C CA . ALA A 1 455 ? 19.475 -1.295 -33.745 1.00 83.00 455 ALA A CA 1
ATOM 3488 C C . ALA A 1 455 ? 18.015 -1.095 -33.292 1.00 83.00 455 ALA A C 1
ATOM 3490 O O . ALA A 1 455 ? 17.713 -1.367 -32.124 1.00 83.00 455 ALA A O 1
ATOM 3491 N N . PRO A 1 456 ? 17.089 -0.665 -34.170 1.00 84.75 456 PRO A N 1
ATOM 3492 C CA . PRO A 1 456 ? 15.663 -0.617 -33.844 1.00 84.75 456 PRO A CA 1
ATOM 3493 C C . PRO A 1 456 ? 15.153 -1.954 -33.271 1.00 84.75 456 PRO A C 1
ATOM 3495 O O . PRO A 1 456 ? 15.511 -3.023 -33.758 1.00 84.75 456 PRO A O 1
ATOM 3498 N N . GLY A 1 457 ? 14.354 -1.899 -32.204 1.00 81.88 457 GLY A N 1
ATOM 3499 C CA . GLY A 1 457 ? 13.847 -3.062 -31.463 1.00 81.88 457 GLY A CA 1
ATOM 3500 C C . GLY A 1 457 ? 14.809 -3.644 -30.415 1.00 81.88 457 GLY A C 1
ATOM 3501 O O . GLY A 1 457 ? 14.410 -4.504 -29.632 1.00 81.88 457 GLY A O 1
ATOM 3502 N N . SER A 1 458 ? 16.062 -3.175 -30.346 1.00 83.56 458 SER A N 1
ATOM 3503 C CA . SER A 1 458 ? 17.013 -3.622 -29.319 1.00 83.56 458 SER A CA 1
ATOM 3504 C C . SER A 1 458 ? 16.664 -3.073 -27.933 1.00 83.56 458 SER A C 1
ATOM 3506 O O . SER A 1 458 ? 16.375 -1.886 -27.764 1.00 83.56 458 SER A O 1
ATOM 3508 N N . ALA A 1 459 ? 16.713 -3.945 -26.924 1.00 83.56 459 ALA A N 1
ATOM 3509 C CA . ALA A 1 459 ? 16.556 -3.568 -25.526 1.00 83.56 459 ALA A CA 1
ATOM 3510 C C . ALA A 1 459 ? 17.907 -3.174 -24.914 1.00 83.56 459 ALA A C 1
ATOM 3512 O O . ALA A 1 459 ? 18.915 -3.874 -25.051 1.00 83.56 459 ALA A O 1
ATOM 3513 N N . VAL A 1 460 ? 17.921 -2.042 -24.218 1.00 84.81 460 VAL A N 1
ATOM 3514 C CA . VAL A 1 460 ? 19.123 -1.394 -23.699 1.00 84.81 460 VAL A CA 1
ATOM 3515 C C . VAL A 1 460 ? 18.878 -0.961 -22.270 1.00 84.81 460 VAL A C 1
ATOM 3517 O O . VAL A 1 460 ? 17.888 -0.308 -21.954 1.00 84.81 460 VAL A O 1
ATOM 3520 N N . ARG A 1 461 ? 19.815 -1.285 -21.387 1.00 84.00 461 ARG A N 1
ATOM 3521 C CA . ARG A 1 461 ? 19.764 -0.852 -19.997 1.00 84.00 461 ARG A CA 1
ATOM 3522 C C . ARG A 1 461 ? 20.754 0.281 -19.784 1.00 84.00 461 ARG A C 1
ATOM 3524 O O . ARG A 1 461 ? 21.948 0.102 -20.001 1.00 84.00 461 ARG A O 1
ATOM 3531 N N . ILE A 1 462 ? 20.258 1.426 -19.327 1.00 83.56 462 ILE A N 1
ATOM 3532 C CA . ILE A 1 462 ? 21.095 2.552 -18.905 1.00 83.56 462 ILE A CA 1
ATOM 3533 C C . ILE A 1 462 ? 20.839 2.715 -17.411 1.00 83.56 462 ILE A C 1
ATOM 3535 O O . ILE A 1 462 ? 19.739 3.087 -16.998 1.00 83.56 462 ILE A O 1
ATOM 3539 N N . GLY A 1 463 ? 21.833 2.337 -16.601 1.00 78.75 463 GLY A N 1
ATOM 3540 C CA . GLY A 1 463 ? 21.747 2.240 -15.141 1.00 78.75 463 GLY A CA 1
ATOM 3541 C C . GLY A 1 463 ? 20.496 1.498 -14.646 1.00 78.75 463 GLY A C 1
ATOM 3542 O O . GLY A 1 463 ? 20.361 0.283 -14.820 1.00 78.75 463 GLY A O 1
ATOM 3543 N N . ARG A 1 464 ? 19.581 2.223 -13.987 1.00 77.00 464 ARG A N 1
ATOM 3544 C CA . ARG A 1 464 ? 18.368 1.646 -13.379 1.00 77.00 464 ARG A CA 1
ATOM 3545 C C . ARG A 1 464 ? 17.151 1.565 -14.308 1.00 77.00 464 ARG A C 1
ATOM 3547 O O . ARG A 1 464 ? 16.194 0.883 -13.951 1.00 77.00 464 ARG A O 1
ATOM 3554 N N . TYR A 1 465 ? 17.182 2.217 -15.469 1.00 80.62 465 TYR A N 1
ATOM 3555 C CA . TYR A 1 465 ? 16.078 2.217 -16.432 1.00 80.62 465 TYR A CA 1
ATOM 3556 C C . TYR A 1 465 ? 16.324 1.217 -17.568 1.00 80.62 465 TYR A C 1
ATOM 3558 O O . TYR A 1 465 ? 17.457 1.025 -18.018 1.00 80.62 465 TYR A O 1
ATOM 3566 N N . GLY A 1 466 ? 15.244 0.589 -18.033 1.00 81.62 466 GLY A N 1
ATOM 3567 C CA . GLY A 1 466 ? 15.220 -0.202 -19.260 1.00 81.62 466 GLY A CA 1
ATOM 3568 C C . GLY A 1 466 ? 14.627 0.620 -20.396 1.00 81.62 466 GLY A C 1
ATOM 3569 O O . GLY A 1 466 ? 13.543 1.184 -20.245 1.00 81.62 466 GLY A O 1
ATOM 3570 N N . PHE A 1 467 ? 15.332 0.670 -21.516 1.00 84.25 467 PHE A N 1
ATOM 3571 C CA . PHE A 1 467 ? 14.924 1.337 -22.741 1.00 84.25 467 PHE A CA 1
ATOM 3572 C C . PHE A 1 467 ? 14.818 0.330 -23.877 1.00 84.25 467 PHE A C 1
ATOM 3574 O O . PHE A 1 467 ? 15.505 -0.690 -23.876 1.00 84.25 467 PHE A O 1
ATOM 3581 N N . MET A 1 468 ? 14.033 0.656 -24.893 1.00 85.94 468 MET A N 1
ATOM 3582 C CA . MET A 1 468 ? 14.145 -0.003 -26.186 1.00 85.94 468 MET A CA 1
ATOM 3583 C C . MET A 1 468 ? 14.248 1.034 -27.296 1.00 85.94 468 MET A C 1
ATOM 3585 O O . MET A 1 468 ? 13.624 2.101 -27.269 1.00 85.94 468 MET A O 1
ATOM 3589 N N . VAL A 1 469 ? 15.124 0.729 -28.246 1.00 86.88 469 VAL A N 1
ATOM 3590 C CA . VAL A 1 469 ? 15.433 1.600 -29.373 1.00 86.88 469 VAL A CA 1
ATOM 3591 C C . VAL A 1 469 ? 14.254 1.570 -30.331 1.00 86.88 469 VAL A C 1
ATOM 3593 O O . VAL A 1 469 ? 13.944 0.533 -30.910 1.00 86.88 469 VAL A O 1
ATOM 3596 N N . LYS A 1 470 ? 13.586 2.707 -30.501 1.00 85.12 470 LYS A N 1
ATOM 3597 C CA . LYS A 1 470 ? 12.507 2.845 -31.478 1.00 85.12 470 LYS A CA 1
ATOM 3598 C C . LYS A 1 470 ? 13.073 3.054 -32.878 1.00 85.12 470 LYS A C 1
ATOM 3600 O O . LYS A 1 470 ? 12.609 2.416 -33.813 1.00 85.12 470 LYS A O 1
ATOM 3605 N N . ASP A 1 471 ? 14.042 3.958 -33.005 1.00 84.56 471 ASP A N 1
ATOM 3606 C CA . ASP A 1 471 ? 14.608 4.345 -34.296 1.00 84.56 471 ASP A CA 1
ATOM 3607 C C . ASP A 1 471 ? 15.986 5.015 -34.148 1.00 84.56 471 ASP A C 1
ATOM 3609 O O . ASP A 1 471 ? 16.272 5.638 -33.117 1.00 84.56 471 ASP A O 1
ATOM 3613 N N . VAL A 1 472 ? 16.809 4.905 -35.193 1.00 83.00 472 VAL A N 1
ATOM 3614 C CA . VAL A 1 472 ? 18.081 5.620 -35.375 1.00 83.00 472 VAL A CA 1
ATOM 3615 C C . VAL A 1 472 ? 18.050 6.286 -36.748 1.00 83.00 472 VAL A C 1
ATOM 3617 O O . VAL A 1 472 ? 18.456 5.703 -37.752 1.00 83.00 472 VAL A O 1
ATOM 3620 N N . ALA A 1 473 ? 17.555 7.520 -36.790 1.00 81.25 473 ALA A N 1
ATOM 3621 C CA . ALA A 1 473 ? 17.382 8.264 -38.031 1.00 81.25 473 ALA A CA 1
ATOM 3622 C C . ALA A 1 473 ? 18.561 9.213 -38.286 1.00 81.25 473 ALA A C 1
ATOM 3624 O O . ALA A 1 473 ? 19.067 9.859 -37.365 1.00 81.25 473 ALA A O 1
ATOM 3625 N N . ARG A 1 474 ? 18.970 9.344 -39.555 1.00 76.25 474 ARG A N 1
ATOM 3626 C CA . ARG A 1 474 ? 19.868 10.422 -40.000 1.00 76.25 474 ARG A CA 1
ATOM 3627 C C . ARG A 1 474 ? 19.122 11.760 -40.004 1.00 76.25 474 ARG A C 1
ATOM 3629 O O . ARG A 1 474 ? 17.980 11.828 -40.453 1.00 76.25 474 ARG A O 1
ATOM 3636 N N . GLY A 1 475 ? 19.792 12.818 -39.553 1.00 68.19 475 GLY A N 1
ATOM 3637 C CA . GLY A 1 475 ? 19.260 14.181 -39.496 1.00 68.19 475 GLY A CA 1
ATOM 3638 C C . GLY A 1 475 ? 18.699 14.598 -38.130 1.00 68.19 475 GLY A C 1
ATOM 3639 O O . GLY A 1 475 ? 18.546 13.795 -37.209 1.00 68.19 475 GLY A O 1
ATOM 3640 N N . GLY A 1 476 ? 18.404 15.893 -37.994 1.00 66.00 476 GLY A N 1
ATOM 3641 C CA . GLY A 1 476 ? 17.992 16.541 -36.747 1.00 66.00 476 GLY A CA 1
ATOM 3642 C C . GLY A 1 476 ? 18.619 17.927 -36.598 1.00 66.00 476 GLY A C 1
ATOM 3643 O O . GLY A 1 476 ? 18.958 18.542 -37.605 1.00 66.00 476 GLY A O 1
ATOM 3644 N N . ARG A 1 477 ? 18.795 18.434 -35.363 1.00 67.00 477 ARG A N 1
ATOM 3645 C CA . ARG A 1 477 ? 19.679 19.602 -35.148 1.00 67.00 477 ARG A CA 1
ATOM 3646 C C . ARG A 1 477 ? 21.167 19.225 -35.272 1.00 67.00 477 ARG A C 1
ATOM 3648 O O . ARG A 1 477 ? 21.995 20.108 -35.463 1.00 67.00 477 ARG A O 1
ATOM 3655 N N . LYS A 1 478 ? 21.491 17.930 -35.150 1.00 79.50 478 LYS A N 1
ATOM 3656 C CA . LYS A 1 478 ? 22.819 17.315 -35.354 1.00 79.50 478 LYS A CA 1
ATOM 3657 C C . LYS A 1 478 ? 22.738 16.243 -36.466 1.00 79.50 478 LYS A C 1
ATOM 3659 O O . LYS A 1 478 ? 21.749 16.192 -37.195 1.00 79.50 478 LYS A O 1
ATOM 3664 N N . ASP A 1 479 ? 23.749 15.380 -36.581 1.00 81.19 479 ASP A N 1
ATOM 3665 C CA . ASP A 1 479 ? 23.887 14.406 -37.680 1.00 81.19 479 ASP A CA 1
ATOM 3666 C C . ASP A 1 479 ? 22.919 13.211 -37.585 1.00 81.19 479 ASP A C 1
ATOM 3668 O O . ASP A 1 479 ? 22.509 12.665 -38.613 1.00 81.19 479 ASP A O 1
ATOM 3672 N N . ALA A 1 480 ? 22.541 12.789 -36.373 1.00 83.44 480 ALA A N 1
ATOM 3673 C CA . ALA A 1 480 ? 21.618 11.672 -36.158 1.00 83.44 480 ALA A CA 1
ATOM 3674 C C . ALA A 1 480 ? 20.751 11.834 -34.899 1.00 83.44 480 ALA A C 1
ATOM 3676 O O . ALA A 1 480 ? 21.119 12.522 -33.941 1.00 83.44 480 ALA A O 1
ATOM 3677 N N . ARG A 1 481 ? 19.605 11.146 -34.885 1.00 86.31 481 ARG A N 1
ATOM 3678 C CA . ARG A 1 481 ? 18.650 11.081 -33.772 1.00 86.31 481 ARG A CA 1
ATOM 3679 C C . ARG A 1 481 ? 18.425 9.642 -33.335 1.00 86.31 481 ARG A C 1
ATOM 3681 O O . ARG A 1 481 ? 17.937 8.821 -34.108 1.00 86.31 481 ARG A O 1
ATOM 3688 N N . LEU A 1 482 ? 18.721 9.365 -32.071 1.00 85.94 482 LEU A N 1
ATOM 3689 C CA . LEU A 1 482 ? 18.428 8.097 -31.412 1.00 85.94 482 LEU A CA 1
ATOM 3690 C C . LEU A 1 482 ? 17.149 8.247 -30.583 1.00 85.94 482 LEU A C 1
ATOM 3692 O O . LEU A 1 482 ? 17.137 8.986 -29.602 1.00 85.94 482 LEU A O 1
ATOM 3696 N N . SER A 1 483 ? 16.086 7.538 -30.956 1.00 86.62 483 SER A N 1
ATOM 3697 C CA . SER A 1 483 ? 14.818 7.539 -30.216 1.00 86.62 483 SER A CA 1
ATOM 3698 C C . SER A 1 483 ? 14.735 6.330 -29.289 1.00 86.62 483 SER A C 1
ATOM 3700 O O . SER A 1 483 ? 14.723 5.187 -29.751 1.00 86.62 483 SER A O 1
ATOM 3702 N N . LEU A 1 484 ? 14.631 6.574 -27.986 1.00 85.56 484 LEU A N 1
ATOM 3703 C CA . LEU A 1 484 ? 14.541 5.559 -26.938 1.00 85.56 484 LEU A CA 1
ATOM 3704 C C . LEU A 1 484 ? 13.179 5.645 -26.256 1.00 85.56 484 LEU A C 1
ATOM 3706 O O . LEU A 1 484 ? 12.767 6.728 -25.844 1.00 85.56 484 LEU A O 1
ATOM 3710 N N . TYR A 1 485 ? 12.489 4.518 -26.100 1.00 85.62 485 TYR A N 1
ATOM 3711 C CA . TYR A 1 485 ? 11.287 4.456 -25.274 1.00 85.62 485 TYR A CA 1
ATOM 3712 C C . TYR A 1 485 ? 11.591 3.790 -23.933 1.00 85.62 485 TYR A C 1
ATOM 3714 O O . TYR A 1 485 ? 12.377 2.844 -23.876 1.00 85.62 485 TYR A O 1
ATOM 3722 N N . TYR A 1 486 ? 10.963 4.261 -22.855 1.00 79.12 486 TYR A N 1
ATOM 3723 C CA . TYR A 1 486 ? 11.052 3.606 -21.548 1.00 79.12 486 TYR A CA 1
ATOM 3724 C C . TYR A 1 486 ? 10.287 2.281 -21.562 1.00 79.12 486 TYR A C 1
ATOM 3726 O O . TYR A 1 486 ? 9.059 2.272 -21.630 1.00 79.12 486 TYR A O 1
ATOM 3734 N N . ASP A 1 487 ? 11.003 1.167 -21.479 1.00 76.94 487 ASP A N 1
ATOM 3735 C CA . ASP A 1 487 ? 10.421 -0.173 -21.368 1.00 76.94 487 ASP A CA 1
ATOM 3736 C C . ASP A 1 487 ? 10.168 -0.535 -19.899 1.00 76.94 487 ASP A C 1
ATOM 3738 O O . ASP A 1 487 ? 9.085 -0.983 -19.525 1.00 76.94 487 ASP A O 1
ATOM 3742 N N . ARG A 1 488 ? 11.138 -0.234 -19.024 1.00 71.12 488 ARG A N 1
ATOM 3743 C CA . ARG A 1 488 ? 11.047 -0.510 -17.585 1.00 71.12 488 ARG A CA 1
ATOM 3744 C C . ARG A 1 488 ? 11.518 0.676 -16.750 1.00 71.12 488 ARG A C 1
ATOM 3746 O O . ARG A 1 488 ? 12.643 1.152 -16.895 1.00 71.12 488 ARG A O 1
ATOM 3753 N N . VAL A 1 489 ? 10.674 1.096 -15.808 1.00 69.19 489 VAL A N 1
ATOM 3754 C CA . VAL A 1 489 ? 10.941 2.196 -14.868 1.00 69.19 489 VAL A CA 1
ATOM 3755 C C . VAL A 1 489 ? 10.964 1.635 -13.439 1.00 69.19 489 VAL A C 1
ATOM 3757 O O . VAL A 1 489 ? 9.936 1.117 -12.995 1.00 69.19 489 VAL A O 1
ATOM 3760 N N . PRO A 1 490 ? 12.086 1.724 -12.701 1.00 61.00 490 PRO A N 1
ATOM 3761 C CA . PRO A 1 490 ? 12.198 1.179 -11.353 1.00 61.00 490 PRO A CA 1
ATOM 3762 C C . PRO A 1 490 ? 11.235 1.879 -10.385 1.00 61.00 490 PRO A C 1
ATOM 3764 O O . PRO A 1 490 ? 10.993 3.082 -10.468 1.00 61.00 490 PRO A O 1
ATOM 3767 N N . SER A 1 491 ? 10.665 1.108 -9.460 1.00 55.41 491 SER A N 1
ATOM 3768 C CA . SER A 1 491 ? 9.762 1.621 -8.429 1.00 55.41 491 SER A CA 1
ATOM 3769 C C . SER A 1 491 ? 10.571 2.219 -7.280 1.00 55.41 491 SER A C 1
ATOM 3771 O O . SER A 1 491 ? 11.435 1.531 -6.740 1.00 55.41 491 SER A O 1
ATOM 3773 N N . LEU A 1 492 ? 10.285 3.454 -6.869 1.00 51.34 492 LEU A N 1
ATOM 3774 C CA . LEU A 1 492 ? 10.994 4.086 -5.747 1.00 51.34 492 LEU A CA 1
ATOM 3775 C C . LEU A 1 492 ? 10.569 3.576 -4.363 1.00 51.34 492 LEU A C 1
ATOM 3777 O O . LEU A 1 492 ? 11.304 3.770 -3.406 1.00 51.34 492 LEU A O 1
ATOM 3781 N N . LEU A 1 493 ? 9.408 2.925 -4.249 1.00 49.53 493 LEU A N 1
ATOM 3782 C CA . LEU A 1 493 ? 8.807 2.535 -2.964 1.00 49.53 493 LEU A CA 1
ATOM 3783 C C . LEU A 1 493 ? 8.278 1.088 -2.946 1.00 49.53 493 LEU A C 1
ATOM 3785 O O . LEU A 1 493 ? 7.403 0.764 -2.153 1.00 49.53 493 LEU A O 1
ATOM 3789 N N . GLY A 1 494 ? 8.691 0.223 -3.877 1.00 42.09 494 GLY A N 1
ATOM 3790 C CA . GLY A 1 494 ? 8.123 -1.133 -4.018 1.00 42.09 494 GLY A CA 1
ATOM 3791 C C . GLY A 1 494 ? 6.671 -1.171 -4.529 1.00 42.09 494 GLY A C 1
ATOM 3792 O O . GLY A 1 494 ? 6.198 -2.211 -4.972 1.00 42.09 494 GLY A O 1
ATOM 3793 N N . LEU A 1 495 ? 5.979 -0.027 -4.569 1.00 46.06 495 LEU A N 1
ATOM 3794 C CA . LEU A 1 495 ? 4.580 0.120 -4.990 1.00 46.06 495 LEU A CA 1
ATOM 3795 C C . LEU A 1 495 ? 4.283 -0.364 -6.424 1.00 46.06 495 LEU A C 1
ATOM 3797 O O . LEU A 1 495 ? 3.160 -0.776 -6.699 1.00 46.06 495 LEU A O 1
ATOM 3801 N N . LYS A 1 496 ? 5.268 -0.377 -7.341 1.00 44.81 496 LYS A N 1
ATOM 3802 C CA . LYS A 1 496 ? 5.061 -0.921 -8.703 1.00 44.81 496 LYS A CA 1
ATOM 3803 C C . LYS A 1 496 ? 5.202 -2.444 -8.799 1.00 44.81 496 LYS A C 1
ATOM 3805 O O . LYS A 1 496 ? 4.892 -2.983 -9.850 1.00 44.81 496 LYS A O 1
ATOM 3810 N N . ALA A 1 497 ? 5.634 -3.138 -7.742 1.00 42.97 497 ALA A N 1
ATOM 3811 C CA . ALA A 1 497 ? 5.546 -4.602 -7.705 1.00 42.97 497 ALA A CA 1
ATOM 3812 C C . ALA A 1 497 ? 4.086 -5.080 -7.570 1.00 42.97 497 ALA A C 1
ATOM 3814 O O . ALA A 1 497 ? 3.782 -6.218 -7.904 1.00 42.97 497 ALA A O 1
ATOM 3815 N N . ILE A 1 498 ? 3.192 -4.201 -7.098 1.00 40.84 498 ILE A N 1
ATOM 3816 C CA . ILE A 1 498 ? 1.794 -4.516 -6.777 1.00 40.84 498 ILE A CA 1
ATOM 3817 C C . ILE A 1 498 ? 0.833 -4.041 -7.882 1.00 40.84 498 ILE A C 1
ATOM 3819 O O . ILE A 1 498 ? -0.225 -4.635 -8.062 1.00 40.84 498 ILE A O 1
ATOM 3823 N N . LEU A 1 499 ? 1.187 -3.006 -8.657 1.00 43.72 499 LEU A N 1
ATOM 3824 C CA . LEU A 1 499 ? 0.362 -2.532 -9.775 1.00 43.72 499 LEU A CA 1
ATOM 3825 C C . LEU A 1 499 ? 0.828 -3.112 -11.123 1.00 43.72 499 LEU A C 1
ATOM 3827 O O . LEU A 1 499 ? 1.905 -2.726 -11.589 1.00 43.72 499 LEU A O 1
ATOM 3831 N N . PRO A 1 500 ? 0.001 -3.940 -11.798 1.00 50.16 500 PRO A N 1
ATOM 3832 C CA . PRO A 1 500 ? 0.311 -4.492 -13.115 1.00 50.16 500 PRO A CA 1
ATOM 3833 C C . PRO A 1 500 ? 0.638 -3.406 -14.149 1.00 50.16 500 PRO A C 1
ATOM 3835 O O . PRO A 1 500 ? 0.019 -2.338 -14.158 1.00 50.16 500 PRO A O 1
ATOM 3838 N N . ASP A 1 501 ? 1.532 -3.708 -15.095 1.00 50.31 501 ASP A N 1
ATOM 3839 C CA . ASP A 1 501 ? 1.915 -2.810 -16.203 1.00 50.31 501 ASP A CA 1
ATOM 3840 C C . ASP A 1 501 ? 0.716 -2.308 -17.029 1.00 50.31 501 ASP A C 1
ATOM 3842 O O . ASP A 1 501 ? 0.780 -1.258 -17.674 1.00 50.31 501 ASP A O 1
ATOM 3846 N N . VAL A 1 502 ? -0.395 -3.051 -17.001 1.00 49.34 502 VAL A N 1
ATOM 3847 C CA . VAL A 1 502 ? -1.672 -2.696 -17.633 1.00 49.34 502 VAL A CA 1
ATOM 3848 C C . VAL A 1 502 ? -2.357 -1.542 -16.898 1.00 49.34 502 VAL A C 1
ATOM 3850 O O . VAL A 1 502 ? -2.826 -0.611 -17.544 1.00 49.34 502 VAL A O 1
ATOM 3853 N N . PHE A 1 503 ? -2.351 -1.534 -15.561 1.00 46.09 503 PHE A N 1
ATOM 3854 C CA . PHE A 1 503 ? -2.911 -0.431 -14.772 1.00 46.09 503 PHE A CA 1
ATOM 3855 C C . PHE A 1 503 ? -2.082 0.847 -14.924 1.00 46.09 503 PHE A C 1
ATOM 3857 O O . PHE A 1 503 ? -2.652 1.930 -15.016 1.00 46.09 503 PHE A O 1
ATOM 3864 N N . GLN A 1 504 ? -0.755 0.737 -15.033 1.00 51.59 504 GLN A N 1
ATOM 3865 C CA . GLN A 1 504 ? 0.118 1.892 -15.288 1.00 51.59 504 GLN A CA 1
ATOM 3866 C C . GLN A 1 504 ? -0.117 2.500 -16.682 1.00 51.59 504 GLN A C 1
ATOM 3868 O O . GLN A 1 504 ? -0.050 3.718 -16.845 1.00 51.59 504 GLN A O 1
ATOM 3873 N N . ARG A 1 505 ? -0.432 1.663 -17.681 1.00 51.91 505 ARG A N 1
ATOM 3874 C CA . ARG A 1 505 ? -0.813 2.105 -19.032 1.00 51.91 505 ARG A CA 1
ATOM 3875 C C . ARG A 1 505 ? -2.244 2.647 -19.114 1.00 51.91 505 ARG A C 1
ATOM 3877 O O . ARG A 1 505 ? -2.472 3.570 -19.889 1.00 51.91 505 ARG A O 1
ATOM 3884 N N . ALA A 1 506 ? -3.181 2.104 -18.335 1.00 45.41 506 ALA A N 1
ATOM 3885 C CA . ALA A 1 506 ? -4.595 2.487 -18.347 1.00 45.41 506 ALA A CA 1
ATOM 3886 C C . ALA A 1 506 ? -4.892 3.746 -17.511 1.00 45.41 506 ALA A C 1
ATOM 3888 O O . ALA A 1 506 ? -5.624 4.620 -17.963 1.00 45.41 506 ALA A O 1
ATOM 3889 N N . PHE A 1 507 ? -4.269 3.900 -16.337 1.00 43.25 507 PHE A N 1
ATOM 3890 C CA . PHE A 1 507 ? -4.394 5.090 -15.477 1.00 43.25 507 PHE A CA 1
ATOM 3891 C C . PHE A 1 507 ? -3.359 6.170 -15.818 1.00 43.25 507 PHE A C 1
ATOM 3893 O O . PHE A 1 507 ? -2.862 6.896 -14.953 1.00 43.25 507 PHE A O 1
ATOM 3900 N N . ARG A 1 508 ? -3.007 6.280 -17.102 1.00 48.81 508 ARG A N 1
ATOM 3901 C CA . ARG A 1 508 ? -2.052 7.268 -17.601 1.00 48.81 508 ARG A CA 1
ATOM 3902 C C . ARG A 1 508 ? -2.678 8.665 -17.485 1.00 48.81 508 ARG A C 1
ATOM 3904 O O . ARG A 1 508 ? -3.298 9.164 -18.415 1.00 48.81 508 ARG A O 1
ATOM 3911 N N . PHE A 1 509 ? -2.474 9.345 -16.356 1.00 41.97 509 PHE A N 1
ATOM 3912 C CA . PHE A 1 509 ? -2.875 10.750 -16.157 1.00 41.97 509 PHE A CA 1
ATOM 3913 C C . PHE A 1 509 ? -2.013 11.756 -16.957 1.00 41.97 509 PHE A C 1
ATOM 3915 O O . PHE A 1 509 ? -2.039 12.962 -16.696 1.00 41.97 509 PHE A O 1
ATOM 3922 N N . ARG A 1 510 ? -1.217 11.286 -17.930 1.00 45.97 510 ARG A N 1
ATOM 3923 C CA . ARG A 1 510 ? -0.289 12.098 -18.725 1.00 45.97 510 ARG A CA 1
ATOM 3924 C C . ARG A 1 510 ? -0.243 11.605 -20.178 1.00 45.97 510 ARG A C 1
ATOM 3926 O O . ARG A 1 510 ? -0.145 10.407 -20.424 1.00 45.97 510 ARG A O 1
ATOM 3933 N N . ARG A 1 511 ? -0.297 12.532 -21.145 1.00 47.78 511 ARG A N 1
ATOM 3934 C CA . ARG A 1 511 ? -0.042 12.246 -22.572 1.00 47.78 511 ARG A CA 1
ATOM 3935 C C . ARG A 1 511 ? 1.423 11.839 -22.765 1.00 47.78 511 ARG A C 1
ATOM 3937 O O . ARG A 1 511 ? 2.287 12.398 -22.093 1.00 47.78 511 ARG A O 1
ATOM 3944 N N . SER A 1 512 ? 1.691 10.908 -23.683 1.00 51.38 512 SER A N 1
ATOM 3945 C CA . SER A 1 512 ? 3.054 10.532 -24.079 1.00 51.38 512 SER A CA 1
ATOM 3946 C C . SER A 1 512 ? 3.840 11.779 -24.477 1.00 51.38 512 SER A C 1
ATOM 3948 O O . SER A 1 512 ? 3.436 12.492 -25.398 1.00 51.38 512 SER A O 1
ATOM 3950 N N . SER A 1 513 ? 4.933 12.059 -23.773 1.00 56.19 513 SER A N 1
ATOM 3951 C CA . SER A 1 513 ? 5.816 13.174 -24.105 1.00 56.19 513 SER A CA 1
ATOM 3952 C C . SER A 1 513 ? 6.995 12.681 -24.928 1.00 56.19 513 SER A C 1
ATOM 3954 O O . SER A 1 513 ? 7.657 11.712 -24.555 1.00 56.19 513 SER A O 1
ATOM 3956 N N . HIS A 1 514 ? 7.254 13.380 -26.027 1.00 61.28 514 HIS A N 1
ATOM 3957 C CA . HIS A 1 514 ? 8.525 13.322 -26.729 1.00 61.28 514 HIS A CA 1
ATOM 3958 C C . HIS A 1 514 ? 9.424 14.385 -26.122 1.00 61.28 514 HIS A C 1
ATOM 3960 O O . HIS A 1 514 ? 8.978 15.516 -25.926 1.00 61.28 514 HIS A O 1
ATOM 3966 N N . ARG A 1 515 ? 10.660 14.022 -25.806 1.00 64.94 515 ARG A N 1
ATOM 3967 C CA . ARG A 1 515 ? 11.624 14.951 -25.237 1.00 64.94 515 ARG A CA 1
ATOM 3968 C C . ARG A 1 515 ? 12.950 14.825 -25.963 1.00 64.94 515 ARG A C 1
ATOM 3970 O O . ARG A 1 515 ? 13.423 13.712 -26.168 1.00 64.94 515 ARG A O 1
ATOM 3977 N N . VAL A 1 516 ? 13.547 15.954 -26.337 1.00 64.06 516 VAL A N 1
ATOM 3978 C CA . VAL A 1 516 ? 14.909 15.981 -26.870 1.00 64.06 516 VAL A CA 1
ATOM 3979 C C . VAL A 1 516 ? 15.903 16.150 -25.721 1.00 64.06 516 VAL A C 1
ATOM 3981 O O . VAL A 1 516 ? 15.793 17.058 -24.897 1.00 64.06 516 VAL A O 1
ATOM 3984 N N . VAL A 1 517 ? 16.877 15.251 -25.665 1.00 59.03 517 VAL A N 1
ATOM 3985 C CA . VAL A 1 517 ? 18.059 15.314 -24.811 1.00 59.03 517 VAL A CA 1
ATOM 3986 C C . VAL A 1 517 ? 19.186 15.870 -25.688 1.00 59.03 517 VAL A C 1
ATOM 3988 O O . VAL A 1 517 ? 19.744 15.148 -26.519 1.00 59.03 517 VAL A O 1
ATOM 3991 N N . SER A 1 518 ? 19.435 17.180 -25.583 1.00 58.78 518 SER A N 1
ATOM 3992 C CA . SER A 1 518 ? 20.246 17.950 -26.547 1.00 58.78 518 SER A CA 1
ATOM 3993 C C . SER A 1 518 ? 21.518 18.539 -25.993 1.00 58.78 518 SER A C 1
ATOM 3995 O O . SER A 1 518 ? 21.407 19.141 -24.895 1.00 58.78 518 SER A O 1
#

Sequence (518 aa):
MANLVTLLGLLLLAAGPSPKATPSPAEAPPPGQKGPVILFLIDNSASLPPLDPLEKRVAALEKMFGFLRGQRYRLVLFGGRREIFVDDPGRYRNNGQWTDFYFAFDKAREVSKEYAPGTELRIILLTDAIPDPDPADWQDQHVPPGEDLKAFSNKKLLAMLEAMGIPLYVILVGEPPRDGVRPGDVEQAPGLVRDMVQAANGVKASTTAQSLASFFKDDGVLLKKFVYRVPPHEGLQKIEPVVKRIAAASRPRVELGFFGGLVLPMALFLLMLLGLLVRSFPGPGDMEIVELKLGVPVHLALDRLHKVESGGWGTTGLSMVGDAREAAATVTYQAPVLDLTGIGLDTSGVDAPTQGLLPLGIDELKRALERYSDEGTKEEKICALNLDYMAKNMMGPEAERILTAAPADRRRQQAVDFLRAKVHLITNDALRRKLTEPRAQIVGYGKDGGRRELAPGSAVRIGRYGFMVKDVARGGRKDARLSLYYDRVPSLLGLKAILPDVFQRAFRFRRSSHRVVS